Protein AF-A0A936BTH7-F1 (afdb_monomer)

Mean predicted aligned error: 13.35 Å

Nearest PDB structures (foldseek):
  7vix-assembly1_A  TM=8.727E-01  e=2.911E-22  Methanosarcina mazei Go1
  5zcw-assembly1_A  TM=8.653E-01  e=3.081E-22  Methanosarcina mazei
  7yek-assembly2_B  TM=8.826E-01  e=6.431E-22  Methanosarcina mazei Go1
  7vjh-assembly1_A  TM=8.607E-01  e=4.846E-22  Methanosarcina mazei Go1
  7ycm-assembly1_A  TM=8.595E-01  e=3.864E-22  Methanosarcina mazei Go1

pLDDT: mean 76.03, std 27.23, range [21.92, 98.81]

Foldseek 3Di:
DQLADCLQKPFDPDAAFDPQFQAEEEEEDFALALFLFRLNSNRLVVRQLVVHAYAYEYEDAAQFPQREQAVLQQVLLSVVQSCVRCVVLLYHYFYHYDLDDDDFDDPPWTQRDQDPVNDSPPRPTDLVLVSQQRHSAYTYADALDGCVVVNQVVSVVRHPHTYMHGHQLALQRLSVDPAADQDLVVLVVVCPPRNVVRLDRRDNDGHPDRDDDDSVDDSQVPPRDPVCSVVSSVSHHHHHVLHHAPPQHHALVRLVVLLVLLLVQALQQLVPCQLPQVCPSVDSPNVVCSRSSRDGLSRSLVSNVVRYDPVSSVVVCSVSHSVVVSLRNLSVRFVCSVDPVSHDPVVNVVCVVCVPPDDPDDDDPVCQQCVNPHDPLLNCQNDPSRPDGRPNSVCVNVPVDDPPPDPDDDDDDDDDDDDDDDDDDDDDDDDDDDDPDPDPPPDPDDPPDSDDDDDDDDDDDDDDDDDDDDDDDDDDDDDDDDDDDDDDDDDDDD

Radius of gyration: 28.14 Å; Cα contacts (8 Å, |Δi|>4): 649; chains: 1; bounding box: 105×56×90 Å

Sequence (494 aa):
MTLVDPSRLHVPPVAHPRPGGEFVLYWLQATFRAHDNFALNFAIEQADALSVPVLVYHGLRHDYPWASARLHTWILESVVDLRRDFAAKGIQYAFWLDRSRGAWTDWPAGRRGSDAAGQDAAADWSPLVHLADRAALVVTDYTPTFIHPRQLRGLRKRTATPVIAVDSATVVPMAAHAKEHSTARGFRTALLEPLAHHLWPVPNPLPRVRRPVDVGFEDDAPAVTPATIASLVAGCDVDQAVAASPMFRGGTAAGRARLHEFVARGLARYADDRNDPNNLEAVSRLSPWLHFGNVSIHEVLLTARAAGPAAAYAKFEDEAVTWRELAHNFCHWNPKHRTVAGIPAWAREQLASHEADPRPAHYTLAQLERGDGRPALERDAALLPAGRVDAQLRADAVGEGGPHVDAGRGRVPGIPGAPQQQVQPGRAGPEQLRRDHVDVREVRPAVLPAPHLRDGALPVAQGGGGQVRRAGVHPAVFLTLKRRWGRGPGRLAV

Solvent-accessible surface area (backbone atoms only — not comparable to full-atom values): 30301 Å² total; per-residue (Å²): 132,79,97,50,67,70,58,27,54,52,69,52,100,70,65,68,66,43,84,89,34,66,24,20,33,32,44,58,79,47,53,53,40,78,54,52,32,46,32,60,48,44,31,35,53,52,9,50,53,67,75,23,23,46,38,36,40,37,74,47,72,43,90,52,94,83,36,22,29,26,59,49,43,32,51,50,42,20,49,46,42,40,52,54,48,26,52,77,50,55,35,56,66,38,50,45,74,54,65,67,75,83,82,69,69,34,86,73,69,49,46,66,55,58,47,100,83,69,46,75,63,76,76,78,52,70,62,62,59,64,53,40,61,44,16,15,30,34,30,25,53,45,50,69,52,90,61,48,53,58,38,54,56,42,50,58,74,72,35,91,34,28,59,34,26,18,44,48,76,55,63,58,34,70,66,69,50,95,65,64,63,96,42,69,72,62,39,48,66,68,38,63,65,49,44,72,67,48,68,52,90,60,70,74,83,66,60,80,44,66,65,93,73,90,74,89,63,69,56,59,70,77,67,71,41,92,87,39,44,66,63,54,45,72,58,33,61,38,42,65,86,49,54,54,40,88,79,59,67,38,18,33,67,51,33,49,53,43,49,54,49,23,49,74,73,13,34,72,46,28,69,79,37,55,77,44,80,86,43,74,57,23,46,65,80,50,62,66,32,54,64,46,19,18,39,34,63,53,58,52,50,54,53,35,58,75,70,34,51,67,70,23,32,54,52,49,46,43,52,68,43,48,54,50,46,46,52,51,29,37,36,63,63,34,91,40,62,89,46,77,86,44,53,59,68,70,58,50,52,52,54,57,76,52,63,82,57,88,68,97,72,87,75,54,71,70,32,55,67,71,26,56,93,52,61,69,72,50,22,57,43,55,63,43,72,54,78,63,61,50,70,60,46,50,38,43,66,73,61,70,53,67,80,82,75,68,94,64,96,71,90,77,85,84,82,85,84,80,84,89,76,86,80,79,89,80,90,77,84,91,79,90,73,91,71,98,65,83,76,81,85,78,71,77,77,69,73,82,70,66,80,81,85,83,88,82,84,89,82,90,87,85,89,84,88,84,87,89,83,91,85,83,89,85,88,88,85,88,80,89,87,91,84,83,88,82,88,84,85,89,81,91,86,133

Secondary structure (DSSP, 8-state):
--SS-GGGEE--S--PPPTT-S-EEEE-SS---SSS-HHHHHHHHHHHHHT--EEEEEEE-S-STT-BHHHHHHHHHHHHHHHHHHHHHT-EEEEEE----S-BSSTTS-PBPPPTT---------THHHHHHH-SEEEEE--SSTTHHHHHHHHHTT-SS-EEEE--S-SS-GGGSSS----HHHHHHHHHHHHHHH-SPPP----S-------SS-TTSS---TTTHHHHHHHSSSBSSSPPPSS---SHHHHHHHHHHIIIIIGGGHHHHTT-TT-TTSS---HHHHHTTSS-HHHHHHHHHHHS-HHHHHHHHIIIIIIHHHHHHHHHH-TTTTSGGGS-HHHHHHHHHTTTSPPS----HHHHHHTTTS-HHHHHHH--TTS---HHHHHHHTT-------S---PPPPPP-----------------------TTS------PPP----------------------PPPP-------PPP-------

Structure (mmCIF, N/CA/C/O backbone):
data_AF-A0A936BTH7-F1
#
_entry.id   AF-A0A936BTH7-F1
#
loop_
_atom_site.group_PDB
_atom_site.id
_atom_site.type_symbol
_atom_site.label_atom_id
_atom_site.label_alt_id
_atom_site.label_comp_id
_atom_site.label_asym_i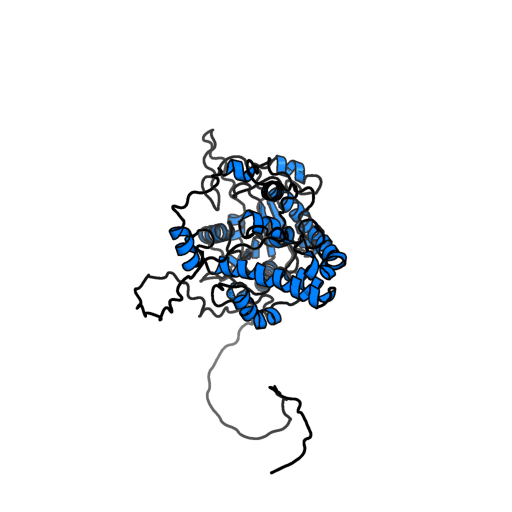d
_atom_site.label_entity_id
_atom_site.label_seq_id
_atom_site.pdbx_PDB_ins_code
_atom_site.Cartn_x
_atom_site.Cartn_y
_atom_site.Cartn_z
_atom_site.occupancy
_atom_site.B_iso_or_equiv
_atom_site.auth_seq_id
_atom_site.auth_comp_id
_atom_site.auth_asym_id
_atom_site.auth_atom_id
_atom_site.pdbx_PDB_model_num
ATOM 1 N N . MET A 1 1 ? 8.983 0.306 25.261 1.00 52.03 1 MET A N 1
ATOM 2 C CA . MET A 1 1 ? 9.574 0.564 23.929 1.00 52.03 1 MET A CA 1
ATOM 3 C C . MET A 1 1 ? 8.433 0.599 22.932 1.00 52.03 1 MET A C 1
ATOM 5 O O . MET A 1 1 ? 7.527 -0.210 23.089 1.00 52.03 1 MET A O 1
ATOM 9 N N . THR A 1 2 ? 8.445 1.547 21.994 1.00 78.44 2 THR A N 1
ATOM 10 C CA . THR A 1 2 ? 7.421 1.638 20.940 1.00 78.44 2 THR A CA 1
ATOM 11 C C . THR A 1 2 ? 7.519 0.445 19.988 1.00 78.44 2 THR A C 1
ATOM 13 O O . THR A 1 2 ? 8.613 -0.084 19.775 1.00 78.44 2 THR A O 1
ATOM 16 N N . LEU A 1 3 ? 6.383 -0.007 19.456 1.00 83.69 3 LEU A N 1
ATOM 17 C CA . LEU A 1 3 ? 6.307 -1.114 18.496 1.00 83.69 3 LEU A CA 1
ATOM 18 C C . LEU A 1 3 ? 6.766 -0.704 17.092 1.00 83.69 3 LEU A C 1
ATOM 20 O O . LEU A 1 3 ? 6.929 -1.565 16.222 1.00 83.69 3 LEU A O 1
ATOM 24 N N . VAL A 1 4 ? 6.926 0.598 16.855 1.00 91.19 4 VAL A N 1
ATOM 25 C CA . VAL A 1 4 ? 7.176 1.170 15.536 1.00 91.19 4 VAL A CA 1
ATOM 26 C C . VAL A 1 4 ? 8.393 2.076 15.596 1.00 91.19 4 VAL A C 1
ATOM 28 O O . VAL A 1 4 ? 8.490 2.968 16.433 1.00 91.19 4 VAL A O 1
ATOM 31 N N . ASP A 1 5 ? 9.330 1.845 14.681 1.00 91.44 5 ASP A N 1
ATOM 32 C CA . ASP A 1 5 ? 10.504 2.695 14.533 1.00 91.44 5 ASP A CA 1
ATOM 33 C C . ASP A 1 5 ? 10.075 4.146 14.226 1.00 91.44 5 ASP A C 1
ATOM 35 O O . ASP A 1 5 ? 9.311 4.355 13.276 1.00 91.44 5 ASP A O 1
ATOM 39 N N . PRO A 1 6 ? 10.557 5.156 14.976 1.00 91.75 6 PRO A N 1
ATOM 40 C CA . PRO A 1 6 ? 10.193 6.550 14.742 1.00 91.75 6 PRO A CA 1
ATOM 41 C C . PRO A 1 6 ? 10.471 7.054 13.320 1.00 91.75 6 PRO A C 1
ATOM 43 O O . PRO A 1 6 ? 9.757 7.935 12.845 1.00 91.75 6 PRO A O 1
ATOM 46 N N . SER A 1 7 ? 11.450 6.485 12.608 1.00 92.44 7 SER A N 1
ATOM 47 C CA . SER A 1 7 ? 11.745 6.830 11.208 1.00 92.44 7 SER A CA 1
ATOM 48 C C . SER A 1 7 ? 10.640 6.423 10.223 1.00 92.44 7 SER A C 1
ATOM 50 O O . SER A 1 7 ? 10.638 6.889 9.086 1.00 92.44 7 SER A O 1
ATOM 52 N N . ARG A 1 8 ? 9.668 5.602 10.645 1.00 95.50 8 ARG A N 1
ATOM 53 C CA . ARG A 1 8 ? 8.453 5.302 9.866 1.00 95.50 8 ARG A CA 1
ATOM 54 C C . ARG A 1 8 ? 7.380 6.377 10.003 1.00 95.50 8 ARG A C 1
ATOM 56 O O . ARG A 1 8 ? 6.414 6.353 9.243 1.00 95.50 8 ARG A O 1
ATOM 63 N N . LEU A 1 9 ? 7.491 7.277 10.979 1.00 94.94 9 LEU A N 1
ATOM 64 C CA . LEU A 1 9 ? 6.433 8.225 11.315 1.00 94.94 9 LEU A CA 1
ATOM 65 C C . LEU A 1 9 ? 6.599 9.540 10.540 1.00 94.94 9 LEU A C 1
ATOM 67 O O . LEU A 1 9 ? 7.617 10.220 10.625 1.00 94.94 9 LEU A O 1
ATOM 71 N N . HIS A 1 10 ? 5.542 9.952 9.845 1.00 92.44 10 HIS A N 1
ATOM 72 C CA . HIS A 1 10 ? 5.430 11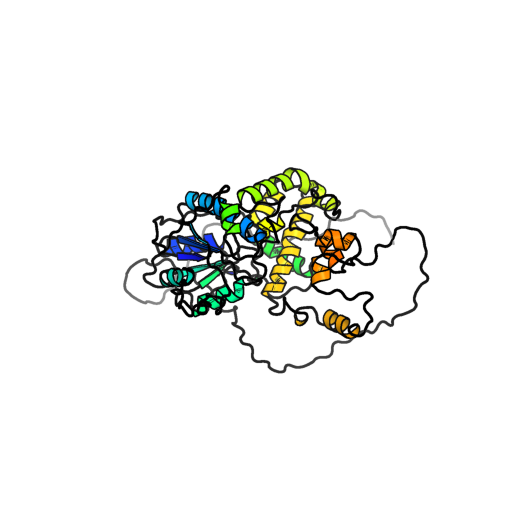.239 9.158 1.00 92.44 10 HIS A CA 1
ATOM 73 C C . HIS A 1 10 ? 4.462 12.149 9.918 1.00 92.44 10 HIS A C 1
ATOM 75 O O . HIS A 1 10 ? 3.275 12.292 9.589 1.00 92.44 10 HIS A O 1
ATOM 81 N N . VAL A 1 11 ? 5.005 12.750 10.971 1.00 87.25 11 VAL A N 1
ATOM 82 C CA . VAL A 1 11 ? 4.279 13.497 12.000 1.00 87.25 11 VAL A CA 1
ATOM 83 C C . VAL A 1 11 ? 4.136 14.977 11.595 1.00 87.25 11 VAL A C 1
ATOM 85 O O . VAL A 1 11 ? 5.087 15.556 11.067 1.00 87.25 11 VAL A O 1
ATOM 88 N N . PRO A 1 12 ? 2.962 15.615 11.777 1.00 80.81 12 PRO A N 1
ATOM 89 C CA . PRO A 1 12 ? 2.837 17.067 11.629 1.00 80.81 12 PRO A CA 1
ATOM 90 C C . PRO A 1 12 ? 3.566 17.813 12.770 1.00 80.81 12 PRO A C 1
ATOM 92 O O . PRO A 1 12 ? 3.799 17.219 13.818 1.00 80.81 12 PRO A O 1
ATOM 95 N N . PRO A 1 13 ? 3.887 19.115 12.624 1.00 72.62 13 PRO A N 1
ATOM 96 C CA . PRO A 1 13 ? 4.619 19.875 13.649 1.00 72.62 13 PRO A CA 1
ATOM 97 C C . PRO A 1 13 ? 3.977 19.860 15.045 1.00 72.62 13 PRO A C 1
ATOM 99 O O . PRO A 1 13 ? 4.679 19.890 16.048 1.00 72.62 13 PRO A O 1
ATOM 102 N N . VAL A 1 14 ? 2.644 19.785 15.108 1.00 72.00 14 VAL A N 1
ATOM 103 C CA . VAL A 1 14 ? 1.874 19.606 16.344 1.00 72.00 14 VAL A CA 1
ATOM 104 C C . VAL A 1 14 ? 1.061 18.325 16.197 1.00 72.00 14 VAL A C 1
ATOM 106 O O . VAL A 1 14 ? 0.216 18.230 15.307 1.00 72.00 14 VAL A O 1
ATOM 109 N N . ALA A 1 15 ? 1.333 17.333 17.046 1.00 78.94 15 ALA A N 1
ATOM 110 C CA . ALA A 1 15 ? 0.743 15.999 16.936 1.00 78.94 15 ALA A CA 1
ATOM 111 C C . ALA A 1 15 ? 0.261 15.419 18.272 1.00 78.94 15 ALA A C 1
ATOM 113 O O . ALA A 1 15 ? 0.373 14.221 18.518 1.00 78.94 15 ALA A O 1
ATOM 114 N N . HIS A 1 16 ? -0.266 16.272 19.150 1.00 84.62 16 HIS A N 1
ATOM 115 C CA . HIS A 1 16 ? -0.811 15.827 20.430 1.00 84.62 16 HIS A CA 1
ATOM 116 C C . HIS A 1 16 ? -2.225 15.271 20.255 1.00 84.62 16 HIS A C 1
ATOM 118 O O . HIS A 1 16 ? -3.055 15.966 19.664 1.00 84.62 16 HIS A O 1
ATOM 124 N N . PRO A 1 17 ? -2.525 14.067 20.778 1.00 89.88 17 PRO A N 1
ATOM 125 C CA . PRO A 1 17 ? -3.874 13.530 20.752 1.00 89.88 17 PRO A CA 1
ATOM 126 C C . PRO A 1 17 ? -4.874 14.519 21.346 1.00 89.88 17 PRO A C 1
ATOM 128 O O . PRO A 1 17 ? -4.597 15.178 22.353 1.00 89.88 17 PRO A O 1
ATOM 131 N N . ARG A 1 18 ? -6.042 14.625 20.717 1.00 92.12 18 ARG A N 1
ATOM 132 C CA . ARG A 1 18 ? -7.118 15.493 21.183 1.00 92.12 18 ARG A CA 1
ATOM 133 C C . ARG A 1 18 ? -7.697 14.960 22.496 1.00 92.12 18 ARG A C 1
ATOM 135 O O . ARG A 1 18 ? -8.095 13.793 22.546 1.00 92.12 18 ARG A O 1
ATOM 142 N N . PRO A 1 19 ? -7.805 15.802 23.540 1.00 89.00 19 PRO A N 1
ATOM 143 C CA . PRO A 1 19 ? -8.516 15.435 24.758 1.00 89.00 19 PRO A CA 1
ATOM 144 C C . PRO A 1 19 ? -9.974 15.076 24.456 1.00 89.00 19 PRO A C 1
ATOM 146 O O . PRO A 1 19 ? -10.628 15.754 23.665 1.00 89.00 19 PRO A O 1
ATOM 149 N N . GLY A 1 20 ? -10.480 14.020 25.094 1.00 90.25 20 GLY A N 1
ATOM 150 C CA . GLY A 1 20 ? -11.876 13.593 24.953 1.00 90.25 20 GLY A CA 1
ATOM 151 C C . GLY A 1 20 ? -12.228 12.913 23.626 1.00 90.25 20 GLY A C 1
ATOM 152 O O . GLY A 1 20 ? -13.405 12.669 23.390 1.00 90.25 20 GLY A O 1
ATOM 153 N N . GLY A 1 21 ? -11.249 12.600 22.768 1.00 95.50 21 GLY A N 1
ATOM 154 C CA . GLY A 1 21 ? -11.506 11.801 21.571 1.00 95.50 21 GLY A CA 1
ATOM 155 C C . GLY A 1 21 ? -11.973 10.383 21.914 1.00 95.50 21 GLY A C 1
ATOM 156 O O . GLY A 1 21 ? -11.510 9.779 22.881 1.00 95.50 21 GLY A O 1
ATOM 157 N N . GLU A 1 22 ? -12.898 9.850 21.121 1.00 97.06 22 GLU A N 1
ATOM 158 C CA . GLU A 1 22 ? -13.628 8.614 21.447 1.00 97.06 22 GLU A CA 1
ATOM 159 C C . GLU A 1 22 ? -12.848 7.332 21.108 1.00 97.06 22 GLU A C 1
ATOM 161 O O . GLU A 1 22 ? -13.068 6.281 21.715 1.00 97.06 22 GLU A O 1
ATOM 166 N N . PHE A 1 23 ? -11.954 7.424 20.121 1.00 98.38 23 PHE A N 1
ATOM 167 C CA . PHE A 1 23 ? -11.170 6.331 19.543 1.00 98.38 23 PHE A CA 1
ATOM 168 C C . PHE A 1 23 ? -9.911 6.870 18.852 1.00 98.38 23 PHE A C 1
ATOM 170 O O . PHE A 1 23 ? -9.806 8.064 18.559 1.00 98.38 23 PHE A O 1
ATOM 177 N N . VAL A 1 24 ? -8.964 5.986 18.539 1.00 98.56 24 VAL A N 1
ATOM 178 C CA . VAL A 1 24 ? -7.931 6.259 17.526 1.00 98.56 24 VAL A CA 1
ATOM 179 C C . VAL A 1 24 ? -8.421 5.720 16.191 1.00 98.56 24 VAL A C 1
ATOM 181 O O . VAL A 1 24 ? -8.762 4.543 16.076 1.00 98.56 24 VAL A O 1
ATOM 184 N N . LEU A 1 25 ? -8.463 6.585 15.180 1.00 98.69 25 LEU A N 1
ATOM 185 C CA . LEU A 1 25 ? -8.896 6.225 13.836 1.00 98.69 25 LEU A CA 1
ATOM 186 C C . LEU A 1 25 ? -7.693 5.759 13.020 1.00 98.69 25 LEU A C 1
ATOM 188 O O . LEU A 1 25 ? -6.814 6.565 12.721 1.00 98.69 25 LEU A O 1
ATOM 192 N N . TYR A 1 26 ? -7.669 4.497 12.602 1.00 98.81 26 TYR A N 1
ATOM 193 C CA . TYR A 1 26 ? -6.790 4.058 11.525 1.00 98.81 26 TYR A CA 1
ATOM 194 C C . TYR A 1 26 ? -7.520 4.193 10.186 1.00 98.81 26 TYR A C 1
ATOM 196 O O . TYR A 1 26 ? -8.392 3.394 9.846 1.00 98.81 26 TYR A O 1
ATOM 204 N N . TRP A 1 27 ? -7.166 5.223 9.424 1.00 98.19 27 TRP A N 1
ATOM 205 C CA . TRP A 1 27 ? -7.605 5.396 8.047 1.00 98.19 27 TRP A CA 1
ATOM 206 C C . TRP A 1 27 ? -6.743 4.529 7.125 1.00 98.19 27 TRP A C 1
ATOM 208 O O . TRP A 1 27 ? -5.601 4.857 6.811 1.00 98.19 27 TRP A O 1
ATOM 218 N N . LEU A 1 28 ? -7.306 3.403 6.705 1.00 97.88 28 LEU A N 1
ATOM 219 C CA . LEU A 1 28 ? -6.654 2.426 5.845 1.00 97.88 28 LEU A CA 1
ATOM 220 C C . LEU A 1 28 ? -6.697 2.895 4.382 1.00 97.88 28 LEU A C 1
ATOM 222 O O . LEU A 1 28 ? -7.780 3.145 3.845 1.00 97.88 28 LEU A O 1
ATOM 226 N N . GLN A 1 29 ? -5.535 3.004 3.727 1.00 94.00 29 GLN A N 1
ATOM 227 C CA . GLN A 1 29 ? -5.431 3.549 2.366 1.00 94.00 29 GLN A CA 1
ATOM 228 C C . GLN A 1 29 ? -4.630 2.695 1.381 1.00 94.00 29 GLN A C 1
ATOM 230 O O . GLN A 1 29 ? -4.978 2.660 0.204 1.00 94.00 29 GLN A O 1
ATOM 235 N N . ALA A 1 30 ? -3.539 2.076 1.825 1.00 94.00 30 ALA A N 1
ATOM 236 C CA . ALA A 1 30 ? -2.557 1.433 0.949 1.00 94.00 30 ALA A CA 1
ATOM 237 C C . ALA A 1 30 ? -2.053 0.082 1.476 1.00 94.00 30 ALA A C 1
ATOM 239 O O . ALA A 1 30 ? -1.421 -0.664 0.729 1.00 94.00 30 ALA A O 1
ATOM 240 N N . THR A 1 31 ? -2.297 -0.248 2.750 1.00 96.94 31 THR A N 1
ATOM 241 C CA . THR A 1 31 ? -1.826 -1.507 3.343 1.00 96.94 31 THR A CA 1
ATOM 242 C C . THR A 1 31 ? -2.960 -2.423 3.782 1.00 96.94 31 THR A C 1
ATOM 244 O O . THR A 1 31 ? -3.130 -2.675 4.970 1.00 96.94 31 THR A O 1
ATOM 247 N N . PHE A 1 32 ? -3.739 -2.938 2.818 1.00 98.00 32 PHE A N 1
ATOM 248 C CA . PHE A 1 32 ? -4.966 -3.733 3.017 1.00 98.00 32 PHE A CA 1
ATOM 249 C C . PHE A 1 32 ? -4.734 -5.112 3.653 1.00 98.00 32 PHE A C 1
ATOM 251 O O . PHE A 1 32 ? -5.022 -6.153 3.059 1.00 98.00 32 PHE A O 1
ATOM 258 N N . ARG A 1 33 ? -4.239 -5.106 4.889 1.00 98.19 33 ARG A N 1
ATOM 259 C CA . ARG A 1 33 ? -3.971 -6.262 5.738 1.00 98.19 33 ARG A CA 1
ATOM 260 C C . ARG A 1 33 ? -4.055 -5.863 7.210 1.00 98.19 33 ARG A C 1
ATOM 262 O O . ARG A 1 33 ? -3.623 -4.776 7.601 1.00 98.19 33 ARG A O 1
ATOM 269 N N . ALA A 1 34 ? -4.526 -6.787 8.040 1.00 98.06 34 ALA A N 1
ATOM 270 C CA . ALA A 1 34 ? -4.493 -6.642 9.495 1.00 98.06 34 ALA A CA 1
ATOM 271 C C . ALA A 1 34 ? -3.201 -7.205 10.121 1.00 98.06 34 ALA A C 1
ATOM 273 O O . ALA A 1 34 ? -3.062 -7.212 11.341 1.00 98.06 34 ALA A O 1
ATOM 274 N N . HIS A 1 35 ? -2.266 -7.702 9.306 1.00 97.62 35 HIS A N 1
ATOM 275 C CA . HIS A 1 35 ? -1.036 -8.349 9.756 1.00 97.62 35 HIS A CA 1
ATOM 276 C C . HIS A 1 35 ? 0.202 -7.617 9.249 1.00 97.62 35 HIS A C 1
ATOM 278 O O . HIS A 1 35 ? 0.176 -7.052 8.157 1.00 97.62 35 HIS A O 1
ATOM 284 N N . ASP A 1 36 ? 1.289 -7.640 10.019 1.00 97.94 36 ASP A N 1
ATOM 285 C CA . ASP A 1 36 ? 2.586 -7.078 9.622 1.00 97.94 36 ASP A CA 1
ATOM 286 C C . ASP A 1 36 ? 2.456 -5.637 9.089 1.00 97.94 36 ASP A C 1
ATOM 288 O O . ASP A 1 36 ? 2.944 -5.279 8.006 1.00 97.94 36 ASP A O 1
ATOM 292 N N . ASN A 1 37 ? 1.696 -4.830 9.830 1.00 98.50 37 ASN A N 1
ATOM 293 C CA . ASN A 1 37 ? 1.257 -3.494 9.452 1.00 98.50 37 ASN A CA 1
ATOM 294 C C . ASN A 1 37 ? 1.684 -2.491 10.533 1.00 98.50 37 ASN A C 1
ATOM 296 O O . ASN A 1 37 ? 1.118 -2.453 11.625 1.00 98.50 37 ASN A O 1
ATOM 300 N N . PHE A 1 38 ? 2.697 -1.676 10.230 1.00 98.38 38 PHE A N 1
ATOM 301 C CA . PHE A 1 38 ? 3.242 -0.710 11.185 1.00 98.38 38 PHE A CA 1
ATOM 302 C C . PHE A 1 38 ? 2.255 0.420 11.509 1.00 98.38 38 PHE A C 1
ATOM 304 O O . PHE A 1 38 ? 2.233 0.883 12.645 1.00 98.38 38 PHE A O 1
ATOM 311 N N . ALA A 1 39 ? 1.409 0.836 10.565 1.00 98.38 39 ALA A N 1
ATOM 312 C CA . ALA A 1 39 ? 0.388 1.858 10.777 1.00 98.38 39 ALA A CA 1
ATOM 313 C C . ALA A 1 39 ? -0.676 1.358 11.759 1.00 98.38 39 ALA A C 1
ATOM 315 O O . ALA A 1 39 ? -0.995 2.049 12.727 1.00 98.38 39 ALA A O 1
ATOM 316 N N . LEU A 1 40 ? -1.144 0.120 11.578 1.00 98.62 40 LEU A N 1
ATOM 317 C CA . LEU A 1 40 ? -2.053 -0.525 12.525 1.00 98.62 40 LEU A CA 1
ATOM 318 C C . LEU A 1 40 ? -1.409 -0.692 13.907 1.00 98.62 40 LEU A C 1
ATOM 320 O O . LEU A 1 40 ? -2.036 -0.379 14.916 1.00 98.62 40 LEU A O 1
ATOM 324 N N . ASN A 1 41 ? -0.157 -1.154 13.966 1.00 98.38 41 ASN A N 1
ATOM 325 C CA . ASN A 1 41 ? 0.560 -1.323 15.231 1.00 98.38 41 ASN A CA 1
ATOM 326 C C . ASN A 1 41 ? 0.699 0.001 15.983 1.00 98.38 41 ASN A C 1
ATOM 328 O O . ASN A 1 41 ? 0.470 0.041 17.190 1.00 98.38 41 ASN A O 1
ATOM 332 N N . PHE A 1 42 ? 1.035 1.076 15.267 1.00 98.12 42 PHE A N 1
ATOM 333 C CA . PHE A 1 42 ? 1.101 2.413 15.838 1.00 98.12 42 PHE A CA 1
ATOM 334 C C . PHE A 1 42 ? -0.275 2.862 16.341 1.00 98.12 42 PHE A C 1
ATOM 336 O O . PHE A 1 42 ? -0.382 3.332 17.468 1.00 98.12 42 PHE A O 1
ATOM 343 N N . ALA A 1 43 ? -1.342 2.662 15.560 1.00 98.31 43 ALA A N 1
ATOM 344 C CA . ALA A 1 43 ? -2.701 3.000 15.980 1.00 98.31 43 ALA A CA 1
ATOM 345 C C . ALA A 1 43 ? -3.114 2.262 17.265 1.00 98.31 43 ALA A C 1
ATOM 347 O O . ALA A 1 43 ? -3.652 2.891 18.174 1.00 98.31 43 ALA A O 1
ATOM 348 N N . ILE A 1 44 ? -2.809 0.962 17.372 1.00 98.44 44 ILE A N 1
ATOM 349 C CA . ILE A 1 44 ? -3.066 0.158 18.578 1.00 98.44 44 ILE A CA 1
ATOM 350 C C . ILE A 1 44 ? -2.269 0.697 19.770 1.00 98.44 44 ILE A C 1
ATOM 352 O O . ILE A 1 44 ? -2.842 0.896 20.836 1.00 98.44 44 ILE A O 1
ATOM 356 N N . GLU A 1 45 ? -0.976 0.980 19.591 1.00 96.81 45 GLU A N 1
ATOM 357 C CA . GLU A 1 45 ? -0.127 1.534 20.653 1.00 96.81 45 GLU A CA 1
ATOM 358 C C . GLU A 1 45 ? -0.676 2.868 21.181 1.00 96.81 45 GLU A C 1
ATOM 360 O O . GLU A 1 45 ? -0.757 3.069 22.394 1.00 96.81 45 GLU A O 1
ATOM 365 N N . GLN A 1 46 ? -1.100 3.761 20.282 1.00 96.44 46 GLN A N 1
ATOM 366 C CA . GLN A 1 46 ? -1.676 5.053 20.661 1.00 96.44 46 GLN A CA 1
ATOM 367 C C . GLN A 1 46 ? -3.037 4.899 21.350 1.00 96.44 46 GLN A C 1
ATOM 369 O O . GLN A 1 46 ? -3.302 5.574 22.342 1.00 96.44 46 GLN A O 1
ATOM 374 N N . ALA A 1 47 ? -3.890 3.998 20.866 1.00 97.25 47 ALA A N 1
ATOM 375 C CA . ALA A 1 47 ? -5.203 3.755 21.457 1.00 97.25 47 ALA A CA 1
ATOM 376 C C . ALA A 1 47 ? -5.096 3.161 22.864 1.00 97.25 47 ALA A C 1
ATOM 378 O O . ALA A 1 47 ? -5.759 3.633 23.788 1.00 97.25 47 ALA A O 1
ATOM 379 N N . ASP A 1 48 ? -4.194 2.194 23.047 1.00 96.69 48 ASP A N 1
ATOM 380 C CA . ASP A 1 48 ? -3.905 1.591 24.345 1.00 96.69 48 ASP A CA 1
ATOM 381 C C . ASP A 1 48 ? -3.348 2.625 25.335 1.00 96.69 48 ASP A C 1
ATOM 383 O O . ASP A 1 48 ? -3.747 2.629 26.501 1.00 96.69 48 ASP A O 1
ATOM 387 N N . ALA A 1 49 ? -2.465 3.525 24.885 1.00 95.19 49 ALA A N 1
ATOM 388 C CA . ALA A 1 49 ? -1.932 4.606 25.718 1.00 95.19 49 ALA A CA 1
ATOM 389 C C . ALA A 1 49 ? -3.016 5.611 26.150 1.00 95.19 49 ALA A C 1
ATOM 391 O O . ALA A 1 49 ? -2.942 6.169 27.245 1.00 95.19 49 ALA A O 1
ATOM 392 N N . LEU A 1 50 ? -4.030 5.815 25.309 1.00 95.88 50 LEU A N 1
ATOM 393 C CA . LEU A 1 50 ? -5.160 6.715 25.553 1.00 95.88 50 LEU A CA 1
ATOM 394 C C . LEU A 1 50 ? -6.360 6.017 26.214 1.00 95.88 50 LEU A C 1
ATOM 396 O O . LEU A 1 50 ? -7.332 6.683 26.558 1.00 95.88 50 LEU A O 1
ATOM 400 N N . SER A 1 51 ? -6.301 4.696 26.419 1.00 96.88 51 SER A N 1
ATOM 401 C CA . SER A 1 51 ? -7.413 3.881 26.934 1.00 96.88 51 SER A CA 1
ATOM 402 C C . SER A 1 51 ? -8.713 4.016 26.123 1.00 96.88 51 SER A C 1
ATOM 404 O O . SER A 1 51 ? -9.815 3.990 26.675 1.00 96.88 51 SER A O 1
ATOM 406 N N . VAL A 1 52 ? -8.591 4.120 24.799 1.00 97.62 52 VAL A N 1
ATOM 407 C CA . VAL A 1 52 ? -9.712 4.175 23.843 1.00 97.62 52 VAL A CA 1
ATOM 408 C C . VAL A 1 52 ? -9.597 3.028 22.830 1.00 97.62 52 VAL A C 1
ATOM 410 O O . VAL A 1 52 ? -8.509 2.478 22.669 1.00 97.62 52 VAL A O 1
ATOM 413 N N . PRO A 1 53 ? -10.680 2.607 22.151 1.00 98.25 53 PRO A N 1
ATOM 414 C CA . PRO A 1 53 ? -10.576 1.600 21.096 1.00 98.25 53 PRO A CA 1
ATOM 415 C C . PRO A 1 53 ? -9.846 2.133 19.848 1.00 98.25 53 PRO A C 1
ATOM 417 O O . PRO A 1 53 ? -9.815 3.339 19.588 1.00 98.25 53 PRO A O 1
ATOM 420 N N . VAL A 1 54 ? -9.304 1.214 19.043 1.00 98.50 54 VAL A N 1
ATOM 421 C CA . VAL A 1 54 ? -8.968 1.470 17.631 1.00 98.50 54 VAL A CA 1
ATOM 422 C C . VAL A 1 54 ? -10.221 1.250 16.783 1.00 98.50 54 VAL A C 1
ATOM 424 O O . VAL A 1 54 ? -10.849 0.194 16.876 1.00 98.50 54 VAL A O 1
ATOM 427 N N . LEU A 1 55 ? -10.531 2.215 15.918 1.00 98.50 55 LEU A N 1
ATOM 428 C CA . LEU A 1 55 ? -11.490 2.075 14.822 1.00 98.50 55 LEU A CA 1
ATOM 429 C C . LEU A 1 55 ? -10.722 2.078 13.501 1.00 98.50 55 LEU A C 1
ATOM 431 O O . LEU A 1 55 ? -9.946 2.999 13.247 1.00 98.50 55 LEU A O 1
ATOM 435 N N . VAL A 1 56 ? -10.949 1.086 12.642 1.00 98.50 56 VAL A N 1
ATOM 436 C CA . VAL A 1 56 ? -10.389 1.082 11.284 1.00 98.50 56 VAL A CA 1
ATOM 437 C C . VAL A 1 56 ? -11.448 1.567 10.310 1.00 98.50 56 VAL A C 1
ATOM 439 O O . VAL A 1 56 ? -12.535 1.002 10.263 1.00 98.50 56 VAL A O 1
ATOM 442 N N . TYR A 1 57 ? -11.123 2.581 9.514 1.00 97.44 57 TYR A N 1
ATOM 443 C CA . TYR A 1 57 ? -11.980 3.085 8.445 1.00 97.44 57 TYR A CA 1
ATOM 444 C C . TYR A 1 57 ? -11.327 2.864 7.084 1.00 97.44 57 TYR A C 1
ATOM 446 O O . TYR A 1 57 ? -10.179 3.260 6.866 1.00 97.44 57 TYR A O 1
ATOM 454 N N . HIS A 1 58 ? -12.081 2.287 6.152 1.00 95.62 58 HIS A N 1
ATOM 455 C CA . HIS A 1 58 ? -11.665 2.084 4.768 1.00 95.62 58 HIS A CA 1
ATOM 456 C C . HIS A 1 58 ? -12.769 2.565 3.824 1.00 95.62 58 HIS A C 1
ATOM 458 O O . HIS A 1 58 ? -13.859 2.002 3.784 1.00 95.62 58 HIS A O 1
ATOM 464 N N . GLY A 1 59 ? -12.484 3.627 3.071 1.00 91.69 59 GLY A N 1
ATOM 465 C CA . GLY A 1 59 ? -13.409 4.188 2.090 1.00 91.69 59 GLY A CA 1
ATOM 466 C C . GLY A 1 59 ? -13.004 3.835 0.662 1.00 91.69 59 GLY A C 1
ATOM 467 O O . GLY A 1 59 ? -11.864 4.101 0.276 1.00 91.69 59 GLY A O 1
ATOM 468 N N . LEU A 1 60 ? -13.939 3.315 -0.133 1.00 90.56 60 LEU A N 1
ATOM 469 C CA . LEU A 1 60 ? -13.775 3.100 -1.570 1.00 90.56 60 LEU A CA 1
ATOM 470 C C . LEU A 1 60 ? -14.639 4.099 -2.342 1.00 90.56 60 LEU A C 1
ATOM 472 O O . LEU A 1 60 ? -15.863 4.004 -2.345 1.00 90.56 60 LEU A O 1
ATOM 476 N N . ARG A 1 61 ? -13.980 5.067 -2.980 1.00 86.00 61 ARG A N 1
ATOM 477 C CA . ARG A 1 61 ? -14.602 6.063 -3.862 1.00 86.00 61 ARG A CA 1
ATOM 478 C C . ARG A 1 61 ? -14.427 5.670 -5.324 1.00 86.00 61 ARG A C 1
ATOM 480 O O . ARG A 1 61 ? -13.500 4.935 -5.636 1.00 86.00 61 ARG A O 1
ATOM 487 N N . HIS A 1 62 ? -15.237 6.224 -6.218 1.00 80.00 62 HIS A N 1
ATOM 488 C CA . HIS A 1 62 ? -15.118 6.008 -7.667 1.00 80.00 62 HIS A CA 1
ATOM 489 C C . HIS A 1 62 ? -14.389 7.139 -8.412 1.00 80.00 62 HIS A C 1
ATOM 491 O O . HIS A 1 62 ? -13.990 6.971 -9.555 1.00 80.00 62 HIS A O 1
ATOM 497 N N . ASP A 1 63 ? -14.133 8.273 -7.761 1.00 72.62 63 ASP A N 1
ATOM 498 C CA . ASP A 1 63 ? -13.701 9.516 -8.413 1.00 72.62 63 ASP A CA 1
ATOM 499 C C . ASP A 1 63 ? -12.176 9.726 -8.450 1.00 72.62 63 ASP A C 1
ATOM 501 O O . ASP A 1 63 ? -11.685 10.856 -8.506 1.00 72.62 63 ASP A O 1
ATOM 505 N N . TYR A 1 64 ? -11.400 8.641 -8.416 1.00 78.62 64 TYR A N 1
ATOM 506 C CA . TYR A 1 64 ? -9.945 8.694 -8.552 1.00 78.62 64 TYR A CA 1
ATOM 507 C C . TYR A 1 64 ? -9.489 8.356 -9.981 1.00 78.62 64 TYR A C 1
ATOM 509 O O . TYR A 1 64 ? -10.176 7.629 -10.699 1.00 78.62 64 TYR A O 1
ATOM 517 N N . PRO A 1 65 ? -8.306 8.840 -10.416 1.00 75.94 65 PRO A N 1
ATOM 518 C CA . PRO A 1 65 ? -7.787 8.522 -11.742 1.00 75.94 65 PRO A CA 1
ATOM 519 C C . PRO A 1 65 ? -7.726 7.010 -11.979 1.00 75.94 65 PRO A C 1
ATOM 521 O O . PRO A 1 65 ? -7.130 6.292 -11.177 1.00 75.94 65 PRO A O 1
ATOM 524 N N . TRP A 1 66 ? -8.302 6.557 -13.095 1.00 83.44 66 TRP A N 1
ATOM 525 C CA . TRP A 1 66 ? -8.317 5.149 -13.522 1.00 83.44 66 TRP A CA 1
ATOM 526 C C . TRP A 1 66 ? -9.157 4.205 -12.646 1.00 83.44 66 TRP A C 1
ATOM 528 O O . TRP A 1 66 ? -8.970 2.985 -12.694 1.00 83.44 66 TRP A O 1
ATOM 538 N N . ALA A 1 67 ? -10.090 4.745 -11.854 1.00 87.62 67 ALA A N 1
ATOM 539 C CA . ALA A 1 67 ? -11.103 3.942 -11.184 1.00 87.62 67 ALA A CA 1
ATOM 540 C C . ALA A 1 67 ? -11.838 3.056 -12.196 1.00 87.62 67 ALA A C 1
ATOM 542 O O . ALA A 1 67 ? -12.418 3.529 -13.169 1.00 87.62 67 ALA A O 1
ATOM 543 N N . SER A 1 68 ? -11.782 1.749 -11.962 1.00 91.62 68 SER A N 1
ATOM 544 C CA . SER A 1 68 ? -12.291 0.735 -12.881 1.00 91.62 68 SER A CA 1
ATOM 545 C C . SER A 1 68 ? -12.906 -0.435 -12.134 1.00 91.62 68 SER A C 1
ATOM 547 O O . SER A 1 68 ? -12.611 -0.656 -10.949 1.00 91.62 68 SER A O 1
ATOM 549 N N . ALA A 1 69 ? -13.702 -1.227 -12.855 1.00 94.06 69 ALA A N 1
ATOM 550 C CA . ALA A 1 69 ? -14.270 -2.471 -12.354 1.00 94.06 69 ALA A CA 1
ATOM 551 C C . ALA A 1 69 ? -13.188 -3.423 -11.827 1.00 94.06 69 ALA A C 1
ATOM 553 O O . ALA A 1 69 ? -13.376 -4.054 -10.785 1.00 94.06 69 ALA A O 1
ATOM 554 N N . ARG A 1 70 ? -12.017 -3.475 -12.477 1.00 94.62 70 ARG A N 1
ATOM 555 C CA . ARG A 1 70 ? -10.864 -4.267 -12.027 1.00 94.62 70 ARG A CA 1
ATOM 556 C C . ARG A 1 70 ? -10.383 -3.894 -10.635 1.00 94.62 70 ARG A C 1
ATOM 558 O O . ARG A 1 70 ? -10.266 -4.768 -9.777 1.00 94.62 70 ARG A O 1
ATOM 565 N N . LEU A 1 71 ? -10.089 -2.614 -10.416 1.00 93.69 71 LEU A N 1
ATOM 566 C CA . LEU A 1 71 ? -9.550 -2.151 -9.138 1.00 93.69 71 LEU A CA 1
ATOM 567 C C . LEU A 1 71 ? -10.617 -2.226 -8.040 1.00 93.69 71 LEU A C 1
ATOM 569 O O . LEU A 1 71 ? -10.312 -2.646 -6.929 1.00 93.69 71 LEU A O 1
ATOM 573 N N . HIS A 1 72 ? -11.877 -1.909 -8.351 1.00 94.81 72 HIS A N 1
ATOM 574 C CA . HIS A 1 72 ? -12.971 -2.038 -7.385 1.00 94.81 72 HIS A CA 1
ATOM 575 C C . HIS A 1 72 ? -13.213 -3.494 -6.985 1.00 94.81 72 HIS A C 1
ATOM 577 O O . HIS A 1 72 ? -13.339 -3.776 -5.796 1.00 94.81 72 HIS A O 1
ATOM 583 N N . THR A 1 73 ? -13.194 -4.426 -7.943 1.00 96.69 73 THR A N 1
ATOM 584 C CA . THR A 1 73 ? -13.289 -5.865 -7.650 1.00 96.69 73 THR A CA 1
ATOM 585 C C . THR A 1 73 ? -12.173 -6.292 -6.700 1.00 96.69 73 THR A C 1
ATOM 587 O O . THR A 1 73 ? -12.465 -6.867 -5.657 1.00 96.69 73 THR A O 1
ATOM 590 N N . TRP A 1 74 ? -10.917 -5.926 -6.988 1.00 97.38 74 TRP A N 1
ATOM 591 C CA . TRP A 1 74 ? -9.773 -6.255 -6.127 1.00 97.38 74 TRP A CA 1
ATOM 592 C C . TRP A 1 74 ? -9.945 -5.761 -4.686 1.00 97.38 74 TRP A C 1
ATOM 594 O O . TRP A 1 74 ? -9.664 -6.474 -3.715 1.00 97.38 74 TRP A O 1
ATOM 604 N N . ILE A 1 75 ? -10.375 -4.507 -4.534 1.00 96.69 75 ILE A N 1
ATOM 605 C CA . ILE A 1 75 ? -10.541 -3.886 -3.220 1.00 96.69 75 ILE A CA 1
ATOM 606 C C . ILE A 1 75 ? -11.683 -4.568 -2.467 1.00 96.69 75 ILE A C 1
ATOM 608 O O . ILE A 1 75 ? -11.504 -4.910 -1.301 1.00 96.69 75 ILE A O 1
ATOM 612 N N . LEU A 1 76 ? -12.813 -4.847 -3.120 1.00 96.81 76 LEU A N 1
ATOM 613 C CA . LEU A 1 76 ? -13.937 -5.543 -2.490 1.00 96.81 76 LEU A CA 1
ATOM 614 C C . LEU A 1 76 ? -13.612 -7.007 -2.144 1.00 96.81 76 LEU A C 1
ATOM 616 O O . LEU A 1 76 ? -14.034 -7.485 -1.095 1.00 96.81 76 LEU A O 1
ATOM 620 N N . GLU A 1 77 ? -12.806 -7.704 -2.947 1.00 97.75 77 GLU A N 1
ATOM 621 C CA . GLU A 1 77 ? -12.249 -9.013 -2.571 1.00 97.75 77 GLU A CA 1
ATOM 622 C C . GLU A 1 77 ? -11.367 -8.895 -1.319 1.00 97.75 77 GLU A C 1
ATOM 624 O O . GLU A 1 77 ? -11.461 -9.713 -0.405 1.00 97.75 77 GLU A O 1
ATOM 629 N N . SER A 1 78 ? -10.569 -7.826 -1.223 1.00 98.12 78 SER A N 1
ATOM 630 C CA . SER A 1 78 ? -9.745 -7.553 -0.038 1.00 98.12 78 SER A CA 1
ATOM 631 C C . SER A 1 78 ? -10.581 -7.247 1.207 1.00 98.12 78 SER A C 1
ATOM 633 O O . SER A 1 78 ? -10.207 -7.650 2.306 1.00 98.12 78 SER A O 1
ATOM 635 N N . VAL A 1 79 ? -11.725 -6.572 1.055 1.00 97.38 79 VAL A N 1
ATOM 636 C CA . VAL A 1 79 ? -12.659 -6.259 2.152 1.00 97.38 79 VAL A CA 1
ATOM 637 C C . VAL A 1 79 ? -13.169 -7.528 2.840 1.00 97.38 79 VAL A C 1
ATOM 639 O O . VAL A 1 79 ? -13.310 -7.524 4.064 1.00 97.38 79 VAL A O 1
ATOM 642 N N . VAL A 1 80 ? -13.400 -8.611 2.090 1.00 97.06 80 VAL A N 1
ATOM 643 C CA . VAL A 1 80 ? -13.834 -9.905 2.650 1.00 97.06 80 VAL A CA 1
ATOM 644 C C . VAL A 1 80 ? -12.811 -10.432 3.661 1.00 97.06 80 VAL A C 1
ATOM 646 O O . VAL A 1 80 ? -13.171 -10.777 4.787 1.00 97.06 80 VAL A O 1
ATOM 649 N N . ASP A 1 81 ? -11.530 -10.441 3.287 1.00 97.94 81 ASP A N 1
ATOM 650 C CA . ASP A 1 81 ? -10.446 -10.869 4.175 1.00 97.94 81 ASP A CA 1
ATOM 651 C C . ASP A 1 81 ? -10.237 -9.891 5.337 1.00 97.94 81 ASP A C 1
ATOM 653 O O . ASP A 1 81 ? -10.115 -10.320 6.483 1.00 97.94 81 ASP A O 1
ATOM 657 N N . LEU A 1 82 ? -10.259 -8.579 5.074 1.00 97.88 82 LEU A N 1
ATOM 658 C CA . LEU A 1 82 ? -10.068 -7.556 6.107 1.00 97.88 82 LEU A CA 1
ATOM 659 C C . LEU A 1 82 ? -11.107 -7.661 7.221 1.00 97.88 82 LEU A C 1
ATOM 661 O O . LEU A 1 82 ? -10.750 -7.581 8.394 1.00 97.88 82 LEU A O 1
ATOM 665 N N . ARG A 1 83 ? -12.379 -7.884 6.872 1.00 95.94 83 ARG A N 1
ATOM 666 C CA . ARG A 1 83 ? -13.451 -8.087 7.855 1.00 95.94 83 ARG A CA 1
ATOM 667 C C . ARG A 1 83 ? -13.148 -9.252 8.784 1.00 95.94 83 ARG A C 1
ATOM 669 O O . ARG A 1 83 ? -13.213 -9.089 10.000 1.00 95.94 83 ARG A O 1
ATOM 676 N N . ARG A 1 84 ? -12.777 -10.404 8.219 1.00 96.50 84 ARG A N 1
ATOM 677 C CA . ARG A 1 84 ? -12.388 -11.589 8.994 1.00 96.50 84 ARG A CA 1
ATOM 678 C C . ARG A 1 84 ? -11.190 -11.285 9.892 1.00 96.50 84 ARG A C 1
ATOM 680 O O . ARG A 1 84 ? -11.222 -11.596 11.082 1.00 96.50 84 ARG A O 1
ATOM 687 N N . ASP A 1 85 ? -10.146 -10.683 9.334 1.00 98.00 85 ASP A N 1
ATOM 688 C CA . ASP A 1 85 ? -8.867 -10.525 10.023 1.00 98.00 85 ASP A CA 1
ATOM 689 C C . ASP A 1 85 ? -8.942 -9.464 11.142 1.00 98.00 85 ASP A C 1
ATOM 691 O O . ASP A 1 85 ? -8.387 -9.668 12.226 1.00 98.00 85 ASP A O 1
ATOM 695 N N . PHE A 1 86 ? -9.681 -8.365 10.945 1.00 97.88 86 PHE A N 1
ATOM 696 C CA . PHE A 1 86 ? -9.935 -7.379 12.005 1.00 97.88 86 PHE A CA 1
ATOM 697 C C . PHE A 1 86 ? -10.890 -7.908 13.079 1.00 97.88 86 PHE A C 1
ATOM 699 O O . PHE A 1 86 ? -10.621 -7.708 14.269 1.00 97.88 86 PHE A O 1
ATOM 706 N N . ALA A 1 87 ? -11.931 -8.661 12.701 1.00 96.25 87 ALA A N 1
ATOM 707 C CA . ALA A 1 87 ? -12.808 -9.329 13.664 1.00 96.25 87 ALA A CA 1
ATOM 708 C C . ALA A 1 87 ? -12.026 -10.314 14.550 1.00 96.25 87 ALA A C 1
ATOM 710 O O . ALA A 1 87 ? -12.193 -10.306 15.770 1.00 96.25 87 ALA A O 1
ATOM 711 N N . ALA A 1 88 ? -11.093 -11.082 13.975 1.00 97.38 88 ALA A N 1
ATOM 712 C CA . ALA A 1 88 ? -10.208 -11.976 14.728 1.00 97.38 88 ALA A CA 1
ATOM 713 C C . ALA A 1 88 ? -9.305 -11.230 15.731 1.00 97.38 88 ALA A C 1
ATOM 715 O O . ALA A 1 88 ? -8.913 -11.790 16.757 1.00 97.38 88 ALA A O 1
ATOM 716 N N . LYS A 1 89 ? -8.998 -9.952 15.474 1.00 97.25 89 LYS A N 1
ATOM 717 C CA . LYS A 1 89 ? -8.281 -9.078 16.415 1.00 97.25 89 LYS A CA 1
ATOM 718 C C . LYS A 1 89 ? -9.191 -8.376 17.430 1.00 97.25 89 LYS A C 1
ATOM 720 O O . LYS A 1 89 ? -8.678 -7.747 18.356 1.00 97.25 89 LYS A O 1
ATOM 725 N N . GLY A 1 90 ? -10.512 -8.482 17.283 1.00 96.88 90 GLY A N 1
ATOM 726 C CA . GLY A 1 90 ? -11.492 -7.719 18.056 1.00 96.88 90 GLY A CA 1
ATOM 727 C C . GLY A 1 90 ? -11.426 -6.214 17.782 1.00 96.88 90 GLY A C 1
ATOM 728 O O . GLY A 1 90 ? -11.631 -5.416 18.694 1.00 96.88 90 GLY A O 1
ATOM 729 N N . ILE A 1 91 ? -11.084 -5.847 16.545 1.00 97.88 91 ILE A N 1
ATOM 730 C CA . ILE A 1 91 ? -11.034 -4.472 16.047 1.00 97.88 91 ILE A CA 1
ATOM 731 C C . ILE A 1 91 ? -12.256 -4.240 15.160 1.00 97.88 91 ILE A C 1
ATOM 733 O O . ILE A 1 91 ? -12.513 -5.034 14.254 1.00 97.88 91 ILE A O 1
ATOM 737 N N . GLN A 1 92 ? -12.986 -3.145 15.382 1.00 96.81 92 GLN A N 1
ATOM 738 C CA . GLN A 1 92 ? -14.062 -2.756 14.473 1.00 96.81 92 GLN A CA 1
ATOM 739 C C . GLN A 1 92 ? -13.470 -2.208 13.172 1.00 96.81 92 GLN A C 1
ATOM 741 O O . GLN A 1 92 ? -12.634 -1.299 13.181 1.00 96.81 92 GLN A O 1
ATOM 746 N N . TYR A 1 93 ? -13.924 -2.775 12.059 1.00 96.62 93 TYR A N 1
ATOM 747 C CA . TYR A 1 93 ? -13.547 -2.385 10.709 1.00 96.62 93 TYR A CA 1
ATOM 748 C C . TYR A 1 93 ? -14.774 -1.855 9.971 1.00 96.62 93 TYR A C 1
ATOM 750 O O . TYR A 1 93 ? -15.663 -2.619 9.604 1.00 96.62 93 TYR A O 1
ATOM 758 N N . ALA A 1 94 ? -14.796 -0.544 9.759 1.00 95.31 94 ALA A N 1
ATOM 759 C CA . ALA A 1 94 ? -15.861 0.172 9.085 1.00 95.31 94 ALA A CA 1
ATOM 760 C C . ALA A 1 94 ? -15.484 0.404 7.618 1.00 95.31 94 ALA A C 1
ATOM 762 O O . ALA A 1 94 ? -14.538 1.136 7.305 1.00 95.31 94 ALA A O 1
ATOM 763 N N . PHE A 1 95 ? -16.226 -0.231 6.712 1.00 94.38 95 PHE A N 1
ATOM 764 C CA . PHE A 1 95 ? -16.031 -0.081 5.275 1.00 94.38 95 PHE A CA 1
ATOM 765 C C . PHE A 1 95 ? -17.138 0.780 4.678 1.00 94.38 95 PHE A C 1
ATOM 767 O O . PHE A 1 95 ? -18.316 0.487 4.858 1.00 94.38 95 PHE A O 1
ATOM 774 N N . TRP A 1 96 ? -16.756 1.818 3.942 1.00 91.25 96 TRP A N 1
ATOM 775 C CA . TRP A 1 96 ? -17.691 2.705 3.260 1.00 91.25 96 TRP A CA 1
ATOM 776 C C . TRP A 1 96 ? -17.476 2.631 1.748 1.00 91.25 96 TRP A C 1
ATOM 778 O O . TRP A 1 96 ? -16.395 2.955 1.251 1.00 91.25 96 TRP A O 1
ATOM 788 N N . LEU A 1 97 ? -18.509 2.210 1.017 1.00 88.50 97 LEU A N 1
ATOM 789 C CA . LEU A 1 97 ? -18.515 2.175 -0.443 1.00 88.50 97 LEU A CA 1
ATOM 790 C C . LEU A 1 97 ? -19.316 3.354 -0.990 1.00 88.50 97 LEU A C 1
ATOM 792 O O . LEU A 1 97 ? -20.523 3.454 -0.760 1.00 88.50 97 LEU A O 1
ATOM 796 N N . ASP A 1 98 ? -18.662 4.199 -1.777 1.00 82.19 98 ASP A N 1
ATOM 797 C CA . ASP A 1 98 ? -19.343 5.237 -2.534 1.00 82.19 98 ASP A CA 1
ATOM 798 C C . ASP A 1 98 ? -20.129 4.606 -3.695 1.00 82.19 98 ASP A C 1
ATOM 800 O O . ASP A 1 98 ? -19.557 4.087 -4.656 1.00 82.19 98 ASP A O 1
ATOM 804 N N . ARG A 1 99 ? -21.459 4.643 -3.596 1.00 75.44 99 ARG A N 1
ATOM 805 C CA . ARG A 1 99 ? -22.392 4.156 -4.631 1.00 75.44 99 ARG A CA 1
ATOM 806 C C . ARG A 1 99 ? -23.010 5.289 -5.445 1.00 75.44 99 ARG A C 1
ATOM 808 O O . ARG A 1 99 ? -23.938 5.073 -6.222 1.00 75.44 99 ARG A O 1
ATOM 815 N N . SER A 1 100 ? -22.554 6.510 -5.208 1.00 71.50 100 SER A N 1
ATOM 816 C CA . SER A 1 100 ? -23.104 7.691 -5.845 1.00 71.50 100 SER A CA 1
ATOM 817 C C . SER A 1 100 ? -22.687 7.751 -7.327 1.00 71.50 100 SER A C 1
ATOM 819 O O . SER A 1 100 ? -21.699 7.135 -7.714 1.00 71.50 100 SER A O 1
ATOM 821 N N . ARG A 1 101 ? -23.439 8.465 -8.178 1.00 67.44 101 ARG A N 1
ATOM 822 C CA . ARG A 1 101 ? -23.153 8.606 -9.627 1.00 67.44 101 ARG A CA 1
ATOM 823 C C . ARG A 1 101 ? -22.926 10.067 -10.022 1.00 67.44 101 ARG A C 1
ATOM 825 O O . ARG A 1 101 ? -23.504 10.953 -9.382 1.00 67.44 101 ARG A O 1
ATOM 832 N N . GLY A 1 102 ? -22.123 10.325 -11.050 1.00 62.91 102 GLY A N 1
ATOM 833 C CA . GLY A 1 102 ? -21.851 11.656 -11.603 1.00 62.91 102 GLY A CA 1
ATOM 834 C C . GLY A 1 102 ? -20.552 12.317 -11.117 1.00 62.91 102 GLY A C 1
ATOM 835 O O . GLY A 1 102 ? -19.866 11.828 -10.220 1.00 62.91 102 GLY A O 1
ATOM 836 N N . ALA A 1 103 ? -20.221 13.460 -11.732 1.00 54.06 103 ALA A N 1
ATOM 837 C CA . ALA A 1 103 ? -18.970 14.182 -11.504 1.00 54.06 103 ALA A CA 1
ATOM 838 C C . ALA A 1 103 ? -18.934 14.924 -10.153 1.00 54.06 103 ALA A C 1
ATOM 840 O O . ALA A 1 103 ? -19.895 15.579 -9.752 1.00 54.06 103 ALA A O 1
ATOM 841 N N . TRP A 1 104 ? -17.787 14.871 -9.473 1.00 54.91 104 TRP A N 1
ATOM 842 C CA . TRP A 1 104 ? -17.518 15.623 -8.244 1.00 54.91 104 TRP A CA 1
ATOM 843 C C . TRP A 1 104 ? -16.854 16.971 -8.538 1.00 54.91 104 TRP A C 1
ATOM 845 O O . TRP A 1 104 ? -16.029 17.070 -9.446 1.00 54.91 104 TRP A O 1
ATOM 855 N N . THR A 1 105 ? -17.157 17.995 -7.732 1.00 51.88 105 THR A N 1
ATOM 856 C CA . THR A 1 105 ? -16.619 19.353 -7.930 1.00 51.88 105 THR A CA 1
ATOM 857 C C . THR A 1 105 ? -15.454 19.702 -6.995 1.00 51.88 105 THR A C 1
ATOM 859 O O . THR A 1 105 ? -14.594 20.474 -7.406 1.00 51.88 105 THR A O 1
ATOM 862 N N . ASP A 1 106 ? -15.336 19.092 -5.801 1.00 55.56 106 ASP A N 1
ATOM 863 C CA . ASP A 1 106 ? -14.307 19.463 -4.801 1.00 55.56 106 ASP A CA 1
ATOM 864 C C . ASP A 1 106 ? -13.433 18.301 -4.275 1.00 55.56 106 ASP A C 1
ATOM 866 O O . ASP A 1 106 ? -13.603 17.785 -3.171 1.00 55.56 106 ASP A O 1
ATOM 870 N N . TRP A 1 107 ? -12.388 17.912 -5.001 1.00 50.34 107 TRP A N 1
ATOM 871 C CA . TRP A 1 107 ? -11.413 16.914 -4.520 1.00 50.34 107 TRP A CA 1
ATOM 872 C C . TRP A 1 107 ? -10.331 17.534 -3.604 1.00 50.34 107 TRP A C 1
ATOM 874 O O . TRP A 1 107 ? -9.762 18.564 -3.983 1.00 50.34 107 TRP A O 1
ATOM 884 N N . PRO A 1 108 ? -9.871 16.905 -2.487 1.00 49.91 108 PRO A N 1
ATOM 885 C CA . PRO A 1 108 ? -10.007 15.489 -2.076 1.00 49.91 108 PRO A CA 1
ATOM 886 C C . PRO A 1 10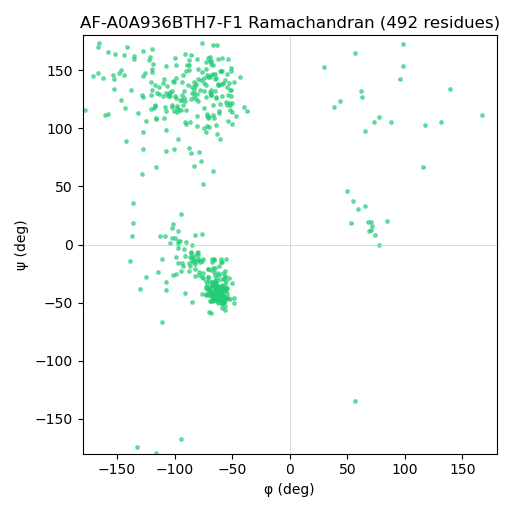8 ? -11.084 15.194 -1.022 1.00 49.91 108 PRO A C 1
ATOM 888 O O . PRO A 1 108 ? -11.035 14.146 -0.385 1.00 49.91 108 PRO A O 1
ATOM 891 N N . ALA A 1 109 ? -12.035 16.093 -0.803 1.00 51.72 109 ALA A N 1
ATOM 892 C CA . ALA A 1 109 ? -13.187 15.781 0.033 1.00 51.72 109 ALA A CA 1
ATOM 893 C C . ALA A 1 109 ? -14.402 16.456 -0.595 1.00 51.72 109 ALA A C 1
ATOM 895 O O . ALA A 1 109 ? -14.693 17.632 -0.366 1.00 51.72 109 ALA A O 1
ATOM 896 N N . GLY A 1 110 ? -14.996 15.674 -1.494 1.00 51.78 110 GLY A N 1
ATOM 897 C CA . GLY A 1 110 ? -16.055 16.063 -2.399 1.00 51.78 110 GLY A CA 1
ATOM 898 C C . GLY A 1 110 ? -17.198 16.728 -1.665 1.00 51.78 110 GLY A C 1
ATOM 899 O O . GLY A 1 110 ? -17.881 16.092 -0.870 1.00 51.78 110 GLY A O 1
ATOM 900 N N . ARG A 1 111 ? -17.425 18.000 -1.972 1.00 49.41 111 ARG A N 1
ATOM 901 C CA . ARG A 1 111 ? -18.787 18.494 -2.100 1.00 49.41 111 ARG A CA 1
ATOM 902 C C . ARG A 1 111 ? -19.229 18.114 -3.518 1.00 49.41 111 ARG A C 1
ATOM 904 O O . ARG A 1 111 ? -18.425 18.200 -4.453 1.00 49.41 111 ARG A O 1
ATOM 911 N N . ARG A 1 112 ? -20.451 17.607 -3.669 1.00 53.84 112 ARG A N 1
ATOM 912 C CA . ARG A 1 112 ? -21.068 17.494 -4.995 1.00 53.84 112 ARG A CA 1
ATOM 913 C C . ARG A 1 112 ? -21.354 18.906 -5.509 1.00 53.84 112 ARG A C 1
ATOM 915 O O . ARG A 1 112 ? -21.688 19.786 -4.716 1.00 53.84 112 ARG A O 1
ATOM 922 N N . GLY A 1 113 ? -21.233 19.106 -6.818 1.00 48.97 113 GLY A N 1
ATOM 923 C CA . GLY A 1 113 ? -21.982 20.177 -7.467 1.00 48.97 113 GLY A CA 1
ATOM 924 C C . GLY A 1 113 ? -23.464 19.813 -7.424 1.00 48.97 113 GLY A C 1
ATOM 925 O O . GLY A 1 113 ? -23.791 18.628 -7.315 1.00 48.97 113 GLY A O 1
ATOM 926 N N . SER A 1 114 ? -24.345 20.807 -7.489 1.00 48.16 114 SER A N 1
ATOM 927 C CA . SER A 1 114 ? -25.775 20.572 -7.686 1.00 48.16 114 SER A CA 1
ATOM 928 C C . SER A 1 114 ? -25.987 19.601 -8.851 1.00 48.16 114 SER A C 1
ATOM 930 O O . SER A 1 114 ? -25.262 19.640 -9.852 1.00 48.16 114 SER A O 1
ATOM 932 N N . ASP A 1 115 ? -26.937 18.679 -8.707 1.00 49.47 115 ASP A N 1
ATOM 933 C CA . ASP A 1 115 ? -27.283 17.791 -9.812 1.00 49.47 115 ASP A CA 1
ATOM 934 C C . ASP A 1 115 ? -27.853 18.592 -11.003 1.00 49.47 115 ASP A C 1
ATOM 936 O O . ASP A 1 115 ? -28.119 19.793 -10.917 1.00 49.47 115 ASP A O 1
ATOM 940 N N . ALA A 1 116 ? -28.061 17.932 -12.146 1.00 44.66 116 ALA A N 1
ATOM 941 C CA . ALA A 1 116 ? -28.672 18.566 -13.319 1.00 44.66 116 ALA A CA 1
ATOM 942 C C . ALA A 1 116 ? -30.098 19.110 -13.052 1.00 44.66 116 ALA A C 1
ATOM 944 O O . ALA A 1 116 ? -30.619 19.865 -13.871 1.00 44.66 116 ALA A O 1
ATOM 945 N N . ALA A 1 117 ? -30.717 18.738 -11.925 1.00 54.34 117 ALA A N 1
ATOM 946 C CA . ALA A 1 117 ? -32.019 19.212 -11.467 1.00 54.34 117 ALA A CA 1
ATOM 947 C C . ALA A 1 117 ? -31.920 20.395 -10.478 1.00 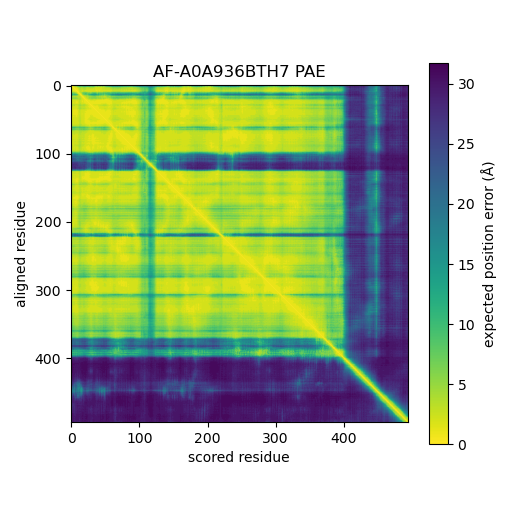54.34 117 ALA A C 1
ATOM 949 O O . ALA A 1 117 ? -32.948 20.867 -9.991 1.00 54.34 117 ALA A O 1
ATOM 950 N N . GLY A 1 118 ? -30.712 20.899 -10.197 1.00 47.72 118 GLY A N 1
ATOM 951 C CA . GLY A 1 118 ? -30.484 22.036 -9.306 1.00 47.72 118 GLY A CA 1
ATOM 952 C C . GLY A 1 118 ? -30.774 21.743 -7.834 1.00 47.72 118 GLY A C 1
ATOM 953 O O . GLY A 1 118 ? -30.831 22.680 -7.038 1.00 47.72 118 GLY A O 1
ATOM 954 N N . GLN A 1 119 ? -30.963 20.477 -7.460 1.00 47.34 119 GLN A N 1
ATOM 955 C CA . GLN A 1 119 ? -31.118 20.096 -6.066 1.00 47.34 119 GLN A CA 1
ATOM 956 C C . GLN A 1 119 ? -29.721 19.954 -5.466 1.00 47.34 119 GLN A C 1
ATOM 958 O O . GLN A 1 119 ? -28.861 19.236 -5.986 1.00 47.34 119 GLN A O 1
ATOM 963 N N . ASP A 1 120 ? -29.491 20.653 -4.353 1.00 44.81 120 ASP A N 1
ATOM 964 C CA . ASP A 1 120 ? -28.442 20.273 -3.418 1.00 44.81 120 ASP A CA 1
ATOM 965 C C . ASP A 1 120 ? -28.808 18.867 -2.941 1.00 44.81 120 ASP A C 1
ATOM 967 O O . ASP A 1 120 ? -29.578 18.699 -1.993 1.00 44.81 120 ASP A O 1
ATOM 971 N N . ALA A 1 121 ? -28.309 17.840 -3.636 1.00 47.72 121 ALA A N 1
ATOM 972 C CA . ALA A 1 121 ? -28.276 16.496 -3.091 1.00 47.72 121 ALA A CA 1
ATOM 973 C C . ALA A 1 121 ? -27.647 16.661 -1.711 1.00 47.72 121 ALA A C 1
ATOM 975 O O . ALA A 1 121 ? -26.508 17.133 -1.638 1.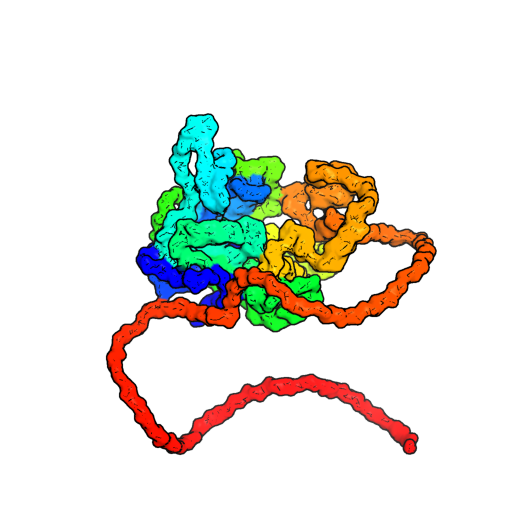00 47.72 121 ALA A O 1
ATOM 976 N N . ALA A 1 122 ? -28.422 16.403 -0.650 1.00 44.91 122 ALA A N 1
ATOM 977 C CA . ALA A 1 122 ? -27.973 16.510 0.732 1.00 44.91 122 ALA A CA 1
ATOM 978 C C . ALA A 1 122 ? -26.525 16.023 0.779 1.00 44.91 122 ALA A C 1
ATOM 980 O O . ALA A 1 122 ? -26.241 14.919 0.324 1.00 44.91 122 ALA A O 1
ATOM 981 N N . ALA A 1 123 ? -25.598 16.929 1.102 1.00 47.47 123 ALA A N 1
ATOM 982 C CA . ALA A 1 123 ? -24.192 16.727 0.796 1.00 47.47 123 ALA A CA 1
ATOM 983 C C . ALA A 1 123 ? -23.678 15.503 1.567 1.00 47.47 123 ALA A C 1
ATOM 985 O O . ALA A 1 123 ? -23.293 15.627 2.725 1.00 47.47 123 ALA A O 1
ATOM 986 N N . ASP A 1 124 ? -23.674 14.329 0.937 1.00 52.84 124 ASP A N 1
ATOM 987 C CA . ASP A 1 124 ? -23.162 13.099 1.533 1.00 52.84 124 ASP A CA 1
ATOM 988 C C . ASP A 1 124 ? -21.640 13.131 1.425 1.00 52.84 124 ASP A C 1
ATOM 990 O O . ASP A 1 124 ? -20.999 12.588 0.519 1.00 52.84 124 ASP A O 1
ATOM 994 N N . TRP A 1 125 ? -21.048 13.881 2.345 1.00 57.78 125 TRP A N 1
ATOM 995 C CA . TRP A 1 125 ? -19.623 13.859 2.601 1.00 57.78 125 TRP A CA 1
ATOM 996 C C . TRP A 1 125 ? -19.192 12.427 2.918 1.00 57.78 125 TRP A C 1
ATOM 998 O O . TRP A 1 125 ? -19.879 11.705 3.638 1.00 57.78 125 TRP A O 1
ATOM 1008 N N . SER A 1 126 ? -18.010 12.022 2.439 1.00 74.69 126 SER A N 1
ATOM 1009 C CA . SER A 1 126 ? -17.383 10.802 2.959 1.00 74.69 126 SER A CA 1
ATOM 1010 C C . SER A 1 126 ? -17.336 10.885 4.497 1.00 74.69 126 SER A C 1
ATOM 1012 O O . SER A 1 126 ? -16.878 11.916 5.008 1.00 74.69 126 SER A O 1
ATOM 1014 N N . PRO A 1 127 ? -17.726 9.824 5.237 1.00 87.50 127 PRO A N 1
ATOM 1015 C CA . PRO A 1 127 ? -17.765 9.844 6.704 1.00 87.50 127 PRO A CA 1
ATOM 1016 C C . PRO A 1 127 ? -16.415 10.153 7.367 1.00 87.50 127 PRO A C 1
ATOM 1018 O O . PRO A 1 127 ? -16.361 10.496 8.545 1.00 87.50 127 PRO A O 1
ATOM 1021 N N . LEU A 1 128 ? -15.316 10.060 6.609 1.00 91.38 128 LEU A N 1
ATOM 1022 C CA . LEU A 1 128 ? -13.945 10.251 7.075 1.00 91.38 128 LEU A CA 1
ATOM 1023 C C . LEU A 1 128 ? -13.738 11.525 7.905 1.00 91.38 128 LEU A C 1
ATOM 1025 O O . LEU A 1 128 ? -13.072 11.452 8.932 1.00 91.38 128 LEU A O 1
ATOM 1029 N N . VAL A 1 129 ? -14.260 12.682 7.476 1.00 90.94 129 VAL A N 1
ATOM 1030 C CA . VAL A 1 129 ? -14.042 13.945 8.214 1.00 90.94 129 VAL A CA 1
ATOM 1031 C C . VAL A 1 129 ? -14.772 13.910 9.556 1.00 90.94 129 VAL A C 1
ATOM 1033 O O . VAL A 1 129 ? -14.171 14.221 10.577 1.00 90.94 129 VAL A O 1
ATOM 1036 N N . HIS A 1 130 ? -16.021 13.439 9.570 1.00 90.81 130 HIS A N 1
ATOM 1037 C CA . HIS A 1 130 ? -16.802 13.300 10.797 1.00 90.81 130 HIS A CA 1
ATOM 1038 C C . HIS A 1 130 ? -16.147 12.326 11.790 1.00 90.81 130 HIS A C 1
ATOM 1040 O O . HIS A 1 130 ? -16.010 12.637 12.973 1.00 90.81 130 HIS A O 1
ATOM 1046 N N . LEU A 1 131 ? -15.670 11.174 11.305 1.00 95.38 131 LEU A N 1
ATOM 1047 C CA . LEU A 1 131 ? -14.910 10.225 12.121 1.00 95.38 131 LEU A CA 1
ATOM 1048 C C . LEU A 1 131 ? -13.602 10.836 12.635 1.00 95.38 131 LEU A C 1
ATOM 1050 O O . LEU A 1 131 ? -13.254 10.657 13.800 1.00 95.38 131 LEU A O 1
ATOM 1054 N N . ALA A 1 132 ? -12.878 11.569 11.787 1.00 95.38 132 ALA A N 1
ATOM 1055 C CA . ALA A 1 132 ? -11.638 12.228 12.177 1.00 95.38 132 ALA A CA 1
ATOM 1056 C C . ALA A 1 132 ? -11.873 13.276 13.272 1.00 95.38 132 ALA A C 1
ATOM 1058 O O . ALA A 1 132 ? -11.086 13.345 14.213 1.00 95.38 132 ALA A O 1
ATOM 1059 N N . ASP A 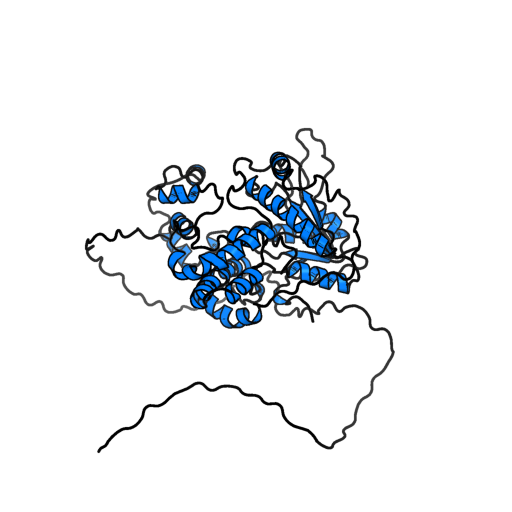1 133 ? -12.965 14.040 13.204 1.00 94.00 133 ASP A N 1
ATOM 1060 C CA . ASP A 1 133 ? -13.294 15.077 14.186 1.00 94.00 133 ASP A CA 1
ATOM 1061 C C . ASP A 1 133 ? -13.670 14.532 15.570 1.00 94.00 133 ASP A C 1
ATOM 1063 O O . ASP A 1 133 ? -13.523 15.260 16.557 1.00 94.00 133 ASP A O 1
ATOM 1067 N N . ARG A 1 134 ? -14.099 13.268 15.649 1.00 96.56 134 ARG A N 1
ATOM 1068 C CA . ARG A 1 134 ? -14.384 12.539 16.900 1.00 96.56 134 ARG A CA 1
ATOM 1069 C C . ARG A 1 134 ? -13.190 11.738 17.425 1.00 96.56 134 ARG A C 1
ATOM 1071 O O . ARG A 1 134 ? -13.150 11.372 18.601 1.00 96.56 134 ARG A O 1
ATOM 1078 N N . ALA A 1 135 ? -12.204 11.469 16.573 1.00 97.94 135 ALA A N 1
ATOM 1079 C CA . ALA A 1 135 ? -11.019 10.715 16.946 1.00 97.94 135 ALA A CA 1
ATOM 1080 C C . ALA A 1 135 ? -10.083 11.525 17.860 1.00 97.94 135 ALA A C 1
ATOM 1082 O O . ALA A 1 135 ? -9.892 12.731 17.694 1.00 97.94 135 ALA A O 1
ATOM 1083 N N . ALA A 1 136 ? -9.421 10.835 18.788 1.00 97.56 136 ALA A N 1
ATOM 1084 C CA . ALA A 1 136 ? -8.315 11.399 19.560 1.00 97.56 136 ALA A CA 1
ATOM 1085 C C . ALA A 1 136 ? -7.083 11.621 18.669 1.00 97.56 136 ALA A C 1
ATOM 1087 O O . ALA A 1 136 ? -6.350 12.597 18.823 1.00 97.56 136 ALA A O 1
ATOM 1088 N N . LEU A 1 137 ? -6.860 10.716 17.718 1.00 98.12 137 LEU A N 1
ATOM 1089 C CA . LEU A 1 137 ? -5.756 10.743 16.768 1.00 98.12 137 LEU A CA 1
ATOM 1090 C C . LEU A 1 137 ? -6.182 10.020 15.489 1.00 98.12 137 LEU A C 1
ATOM 1092 O O . LEU A 1 137 ? -6.850 8.986 15.564 1.00 98.12 137 LEU A O 1
ATOM 1096 N N . VAL A 1 138 ? -5.754 10.524 14.332 1.00 98.31 138 VAL A N 1
ATOM 1097 C CA . VAL A 1 138 ? -5.849 9.791 13.066 1.00 98.31 138 VAL A CA 1
ATOM 1098 C C . VAL A 1 138 ? -4.473 9.250 12.696 1.00 98.31 138 VAL A C 1
ATOM 1100 O O . VAL A 1 138 ? -3.494 9.993 12.614 1.00 98.31 138 VAL A O 1
ATOM 1103 N N . VAL A 1 139 ? -4.411 7.954 12.427 1.00 98.56 139 VAL A N 1
ATOM 1104 C CA . VAL A 1 139 ? -3.263 7.264 11.844 1.00 98.56 139 VAL A CA 1
ATOM 1105 C C . VAL A 1 139 ? -3.634 6.856 10.420 1.00 98.56 139 VAL A C 1
ATOM 1107 O O . VAL A 1 139 ? -4.759 6.433 10.179 1.00 98.56 139 VAL A O 1
ATOM 1110 N N . THR A 1 140 ? -2.723 6.989 9.461 1.00 98.25 140 THR A N 1
ATOM 1111 C CA . THR A 1 140 ? -2.925 6.533 8.075 1.00 98.25 140 THR A CA 1
ATOM 1112 C C . THR A 1 140 ? -1.643 5.940 7.496 1.00 98.25 140 THR A C 1
ATOM 1114 O O . THR A 1 140 ? -0.566 6.062 8.082 1.00 98.25 140 THR A O 1
ATOM 1117 N N . ASP A 1 141 ? -1.740 5.309 6.333 1.00 97.62 141 ASP A N 1
ATOM 1118 C CA . ASP A 1 141 ? -0.588 4.818 5.586 1.00 97.62 141 ASP A CA 1
ATOM 1119 C C . ASP A 1 141 ? 0.195 5.978 4.951 1.00 97.62 141 ASP A C 1
ATOM 1121 O O . ASP A 1 141 ? -0.375 6.900 4.360 1.00 97.62 141 ASP A O 1
ATOM 1125 N N . TYR A 1 142 ? 1.525 5.930 5.023 1.00 97.00 142 TYR A N 1
ATOM 1126 C CA . TYR A 1 142 ? 2.370 6.830 4.247 1.00 97.00 142 TYR A CA 1
ATOM 1127 C C . TYR A 1 142 ? 2.623 6.265 2.846 1.00 97.00 142 TYR A C 1
ATOM 1129 O O . TYR A 1 142 ? 3.103 5.146 2.680 1.00 97.00 142 TYR A O 1
ATOM 1137 N N . THR A 1 143 ? 2.321 7.054 1.815 1.00 93.81 143 THR A N 1
ATOM 1138 C CA . THR A 1 143 ? 2.649 6.739 0.418 1.00 93.81 143 THR A CA 1
ATOM 1139 C C . THR A 1 143 ? 2.957 8.041 -0.332 1.00 93.81 143 THR A C 1
ATOM 1141 O O . THR A 1 143 ? 2.118 8.946 -0.330 1.00 93.81 143 THR A O 1
ATOM 1144 N N . PRO A 1 144 ? 4.136 8.181 -0.974 1.00 93.56 144 PRO A N 1
ATOM 1145 C CA . PRO A 1 144 ? 4.550 9.441 -1.601 1.00 93.56 144 PRO A CA 1
ATOM 1146 C C . PRO A 1 144 ? 3.939 9.684 -2.992 1.00 93.56 144 PRO A C 1
ATOM 1148 O O . PRO A 1 144 ? 4.107 10.763 -3.559 1.00 93.56 144 PRO A O 1
ATOM 1151 N N . THR A 1 145 ? 3.231 8.702 -3.553 1.00 91.69 145 THR A N 1
ATOM 1152 C CA . THR A 1 145 ? 2.728 8.709 -4.934 1.00 91.69 145 THR A CA 1
ATOM 1153 C C . THR A 1 145 ? 1.201 8.690 -5.014 1.00 91.69 145 THR A C 1
ATOM 1155 O O . THR A 1 145 ? 0.486 8.686 -4.011 1.00 91.69 145 THR A O 1
ATOM 1158 N N . PHE A 1 146 ? 0.694 8.680 -6.251 1.00 87.69 146 PHE A N 1
ATOM 1159 C CA . PHE A 1 146 ? -0.728 8.600 -6.569 1.00 87.69 146 PHE A CA 1
ATOM 1160 C C . PHE A 1 146 ? -1.531 9.737 -5.912 1.00 87.69 146 PHE A C 1
ATOM 1162 O O . PHE A 1 146 ? -1.134 10.902 -6.017 1.00 87.69 146 PHE A O 1
ATOM 1169 N N . ILE A 1 147 ? -2.675 9.433 -5.301 1.00 86.38 147 ILE A N 1
ATOM 1170 C CA . ILE A 1 147 ? -3.574 10.419 -4.695 1.00 86.38 147 ILE A CA 1
ATOM 1171 C C . ILE A 1 147 ? -3.320 10.639 -3.198 1.00 86.38 147 ILE A C 1
ATOM 1173 O O . ILE A 1 147 ? -3.766 11.657 -2.657 1.00 86.38 147 ILE A O 1
ATOM 1177 N N . HIS A 1 148 ? -2.581 9.743 -2.536 1.00 90.50 148 HIS A N 1
ATOM 1178 C CA . HIS A 1 148 ? -2.422 9.734 -1.077 1.00 90.50 148 HIS A CA 1
ATOM 1179 C C . HIS A 1 148 ? -1.843 11.040 -0.512 1.00 90.50 148 HIS A C 1
ATOM 1181 O O . HIS A 1 148 ? -2.451 11.588 0.408 1.00 90.50 148 HIS A O 1
ATOM 1187 N N . PRO A 1 149 ? -0.777 11.655 -1.077 1.00 90.94 149 PRO A N 1
ATOM 1188 C CA . PRO A 1 149 ? -0.257 12.918 -0.548 1.00 90.94 149 PRO A CA 1
ATOM 1189 C C . PRO A 1 149 ? -1.283 14.054 -0.593 1.00 90.94 149 PRO A C 1
ATOM 1191 O O . PRO A 1 149 ? -1.330 14.902 0.301 1.00 90.94 149 PRO A O 1
ATOM 1194 N N . ARG A 1 150 ? -2.111 14.092 -1.647 1.00 88.06 150 ARG A N 1
ATOM 1195 C CA . ARG A 1 150 ? -3.163 15.104 -1.810 1.00 88.06 150 ARG A CA 1
ATOM 1196 C C . ARG A 1 150 ? -4.291 14.867 -0.809 1.00 88.06 150 ARG A C 1
ATOM 1198 O O . ARG A 1 150 ? -4.725 15.833 -0.190 1.00 88.06 150 ARG A O 1
ATOM 1205 N N . GLN A 1 151 ? -4.717 13.618 -0.621 1.00 88.69 151 GLN A N 1
ATOM 1206 C CA . GLN A 1 151 ? -5.742 13.246 0.359 1.00 88.69 151 GLN A CA 1
ATOM 1207 C C . GLN A 1 151 ? -5.283 13.505 1.802 1.00 88.69 151 GLN A C 1
ATOM 1209 O O . GLN A 1 151 ? -6.013 14.144 2.555 1.00 88.69 151 GLN A O 1
ATOM 1214 N N . LEU A 1 152 ? -4.048 13.136 2.158 1.00 92.00 152 LEU A N 1
ATOM 1215 C CA . LEU A 1 152 ? -3.453 13.412 3.469 1.00 92.00 152 LEU A CA 1
ATOM 1216 C C . LEU A 1 152 ? -3.434 14.915 3.785 1.00 92.00 152 LEU A C 1
ATOM 1218 O O . LEU A 1 152 ? -3.889 15.337 4.848 1.00 92.00 152 LEU A O 1
ATOM 1222 N N . ARG A 1 153 ? -2.946 15.746 2.850 1.00 90.81 153 ARG A N 1
ATOM 1223 C CA . ARG A 1 153 ? -2.985 17.214 3.003 1.00 90.81 153 ARG A CA 1
ATOM 1224 C C . ARG A 1 153 ? -4.413 17.746 3.081 1.00 90.81 153 ARG A C 1
ATOM 1226 O O . ARG A 1 153 ? -4.653 18.716 3.788 1.00 90.81 153 ARG A O 1
ATOM 1233 N N . GLY A 1 154 ? -5.335 17.144 2.335 1.00 88.75 154 GLY A N 1
ATOM 1234 C CA . GLY A 1 154 ? -6.748 17.501 2.341 1.00 88.75 154 GLY A CA 1
ATOM 1235 C C . GLY A 1 154 ? -7.401 17.279 3.698 1.00 88.75 154 GLY A C 1
ATOM 1236 O O . GLY A 1 154 ? -8.012 18.206 4.221 1.00 88.75 154 GLY A O 1
ATOM 1237 N N . LEU A 1 155 ? -7.221 16.093 4.287 1.00 90.69 155 LEU A N 1
ATOM 1238 C CA . LEU A 1 155 ? -7.770 15.770 5.603 1.00 90.69 155 LEU A CA 1
ATOM 1239 C C . LEU A 1 155 ? -7.181 16.682 6.683 1.00 90.69 155 LEU A C 1
ATOM 1241 O O . LEU A 1 155 ? -7.934 17.298 7.426 1.00 90.69 155 LEU A O 1
ATOM 1245 N N . ARG A 1 156 ? -5.855 16.880 6.692 1.00 91.00 156 ARG A N 1
ATOM 1246 C CA . ARG A 1 156 ? -5.169 17.784 7.639 1.00 91.00 156 ARG A CA 1
ATOM 1247 C C . ARG A 1 156 ? -5.676 19.232 7.618 1.00 91.00 156 ARG A C 1
ATOM 1249 O O . ARG A 1 156 ? -5.471 19.948 8.585 1.00 91.00 156 ARG A O 1
ATOM 1256 N N . LYS A 1 157 ? -6.292 19.682 6.521 1.00 89.56 157 LYS A N 1
ATOM 1257 C CA . LYS A 1 157 ? -6.897 21.022 6.416 1.00 89.56 157 LYS A CA 1
ATOM 1258 C C . LYS A 1 157 ? -8.347 21.077 6.901 1.00 89.56 157 LYS A C 1
ATOM 1260 O O . LYS A 1 157 ? -8.875 22.171 7.050 1.00 89.56 157 LYS A O 1
ATOM 1265 N N . ARG A 1 158 ? -9.007 19.927 7.054 1.00 89.31 158 ARG A N 1
ATOM 1266 C CA . ARG A 1 158 ? -10.451 19.821 7.312 1.00 89.31 158 ARG A CA 1
ATOM 1267 C C . ARG A 1 158 ? -10.788 19.316 8.711 1.00 89.31 158 ARG A C 1
ATOM 1269 O O . ARG A 1 158 ? -11.937 19.433 9.098 1.00 89.31 158 ARG A O 1
ATOM 1276 N N . THR A 1 159 ? -9.811 18.795 9.450 1.00 89.94 159 THR A N 1
ATOM 1277 C CA . THR A 1 159 ? -9.972 18.399 10.852 1.00 89.94 159 THR A CA 1
ATOM 1278 C C . THR A 1 159 ? -8.920 19.071 11.730 1.00 89.94 159 THR A C 1
ATOM 1280 O O . THR A 1 159 ? -7.788 19.296 11.297 1.00 89.94 159 THR A O 1
ATOM 1283 N N . ALA A 1 160 ? -9.288 19.369 12.976 1.00 91.06 160 ALA A N 1
ATOM 1284 C CA . ALA A 1 160 ? -8.343 19.780 14.014 1.00 91.06 160 ALA A CA 1
ATOM 1285 C C . ALA A 1 160 ? -7.598 18.581 14.636 1.00 91.06 160 ALA A C 1
ATOM 1287 O O . ALA A 1 160 ? -6.627 18.766 15.370 1.00 91.06 160 ALA A O 1
ATOM 1288 N N . THR A 1 161 ? -8.048 17.350 14.371 1.00 94.56 161 THR A N 1
ATOM 1289 C CA . THR A 1 161 ? -7.400 16.132 14.867 1.00 94.56 161 THR A CA 1
ATOM 1290 C C . THR A 1 161 ? -6.056 15.919 14.184 1.00 94.56 161 THR A C 1
ATOM 1292 O O . THR A 1 161 ? -5.983 15.960 12.953 1.00 94.56 161 THR A O 1
ATOM 1295 N N . PRO A 1 162 ? -4.973 15.651 14.938 1.00 95.38 162 PRO A N 1
ATOM 1296 C CA . PRO A 1 162 ? -3.703 15.349 14.309 1.00 95.38 162 PRO A CA 1
ATOM 1297 C C . PRO A 1 162 ? -3.788 14.086 13.452 1.00 95.38 162 PRO A C 1
ATOM 1299 O O . PRO A 1 162 ? -4.348 13.068 13.859 1.00 95.38 162 PRO A O 1
ATOM 1302 N N . VAL A 1 163 ? -3.183 14.163 12.266 1.00 96.38 163 VAL A N 1
ATOM 1303 C CA . VAL A 1 163 ? -3.115 13.060 11.303 1.00 96.38 163 VAL A CA 1
ATOM 1304 C C . VAL A 1 163 ? -1.660 12.653 11.109 1.00 96.38 163 VAL A C 1
ATOM 1306 O O . VAL A 1 163 ? -0.888 13.388 10.477 1.00 96.38 163 VAL A O 1
ATOM 1309 N N . ILE A 1 164 ? -1.285 11.485 11.623 1.00 97.19 164 ILE A N 1
ATOM 1310 C CA . ILE A 1 164 ? 0.052 10.895 11.492 1.00 97.19 164 ILE A CA 1
ATOM 1311 C C . ILE A 1 164 ? 0.015 9.840 10.386 1.00 97.19 164 ILE A C 1
ATOM 1313 O O . ILE A 1 164 ? -0.825 8.948 10.406 1.00 97.19 164 ILE A O 1
ATOM 1317 N N . ALA A 1 165 ? 0.925 9.935 9.417 1.00 97.38 165 ALA A N 1
ATOM 1318 C CA . ALA A 1 165 ? 1.088 8.895 8.402 1.00 97.38 165 ALA A CA 1
ATOM 1319 C C . ALA A 1 165 ? 2.264 7.980 8.771 1.00 97.38 165 ALA A C 1
ATOM 1321 O O . ALA A 1 165 ? 3.265 8.467 9.295 1.00 97.38 165 ALA A O 1
ATOM 1322 N N . VAL A 1 166 ? 2.155 6.678 8.507 1.00 98.06 166 VAL A N 1
ATOM 1323 C CA . VAL A 1 166 ? 3.154 5.673 8.901 1.00 98.06 166 VAL A CA 1
ATOM 1324 C C . VAL A 1 166 ? 3.585 4.839 7.698 1.00 98.06 166 VAL A C 1
ATOM 1326 O O . VAL A 1 166 ? 2.747 4.260 7.004 1.00 98.06 166 VAL A O 1
ATOM 1329 N N . ASP A 1 167 ? 4.891 4.752 7.448 1.00 97.69 167 ASP A N 1
ATOM 1330 C CA . ASP A 1 167 ? 5.453 3.907 6.391 1.00 97.69 167 ASP A CA 1
ATOM 1331 C C . ASP A 1 167 ? 5.350 2.421 6.761 1.00 97.69 167 ASP A C 1
ATOM 1333 O O . ASP A 1 167 ? 6.131 1.877 7.550 1.00 97.69 167 ASP A O 1
ATOM 1337 N N . SER A 1 168 ? 4.358 1.778 6.147 1.00 97.06 168 SER A N 1
ATOM 1338 C CA . SER A 1 168 ? 4.087 0.343 6.254 1.00 97.06 168 SER A CA 1
ATOM 1339 C C . SER A 1 168 ? 4.325 -0.417 4.950 1.00 97.06 168 SER A C 1
ATOM 1341 O O . SER A 1 168 ? 3.972 -1.596 4.850 1.00 97.06 168 SER A O 1
ATOM 1343 N N . ALA A 1 169 ? 4.877 0.250 3.934 1.00 95.69 169 ALA A N 1
ATOM 1344 C CA . ALA A 1 169 ? 5.077 -0.322 2.606 1.00 95.69 169 ALA A CA 1
ATOM 1345 C C . ALA A 1 169 ? 6.514 -0.819 2.396 1.00 95.69 169 ALA A C 1
ATOM 1347 O O . ALA A 1 169 ? 6.726 -1.711 1.568 1.00 95.69 169 ALA A O 1
ATOM 1348 N N . THR A 1 170 ? 7.491 -0.264 3.112 1.00 97.25 170 THR A N 1
ATOM 1349 C CA . THR A 1 170 ? 8.922 -0.561 2.945 1.00 97.25 170 THR A CA 1
ATOM 1350 C C . THR A 1 170 ? 9.493 -1.392 4.092 1.00 97.25 170 THR A C 1
ATOM 1352 O O . THR A 1 170 ? 9.012 -1.346 5.231 1.00 97.25 170 THR A O 1
ATOM 1355 N N . VAL A 1 171 ? 10.550 -2.143 3.780 1.00 97.75 171 VAL A N 1
ATOM 1356 C CA . VAL A 1 171 ? 11.437 -2.752 4.767 1.00 97.75 171 VAL A CA 1
ATOM 1357 C C . VAL A 1 171 ? 12.241 -1.660 5.443 1.00 97.75 171 VAL A C 1
ATOM 1359 O O . VAL A 1 171 ? 12.128 -1.507 6.657 1.00 97.75 171 VAL A O 1
ATOM 1362 N N . VAL A 1 172 ? 13.002 -0.874 4.678 1.00 97.12 172 VAL A N 1
ATOM 1363 C CA . VAL A 1 172 ? 13.745 0.272 5.207 1.00 97.12 172 VAL A CA 1
ATOM 1364 C C . VAL A 1 172 ? 12.879 1.527 5.061 1.00 97.12 172 VAL A C 1
ATOM 1366 O O . VAL A 1 172 ? 12.527 1.878 3.934 1.00 97.12 172 VAL A O 1
ATOM 1369 N N . PRO A 1 173 ? 12.533 2.221 6.163 1.00 96.12 173 PRO A N 1
ATOM 1370 C CA . PRO A 1 173 ? 11.662 3.392 6.110 1.00 96.12 173 PRO A CA 1
ATOM 1371 C C . PRO A 1 173 ? 12.189 4.439 5.126 1.00 96.12 173 PRO A C 1
ATOM 1373 O O . PRO A 1 173 ? 13.377 4.767 5.148 1.00 96.12 173 PRO A O 1
ATOM 1376 N N . MET A 1 174 ? 11.322 5.016 4.287 1.00 94.62 174 MET A N 1
ATOM 1377 C CA . MET A 1 174 ? 11.767 5.960 3.243 1.00 94.62 174 MET A CA 1
ATOM 1378 C C . MET A 1 174 ? 12.559 7.151 3.815 1.00 94.62 174 MET A C 1
ATOM 1380 O O . MET A 1 174 ? 13.511 7.623 3.186 1.00 94.62 174 MET A O 1
ATOM 1384 N N . ALA A 1 175 ? 12.194 7.598 5.022 1.00 92.81 175 ALA A N 1
ATOM 1385 C CA . ALA A 1 175 ? 12.849 8.688 5.744 1.00 92.81 175 ALA A CA 1
ATOM 1386 C C . ALA A 1 175 ? 14.155 8.284 6.461 1.00 92.81 175 ALA A C 1
ATOM 1388 O O . ALA A 1 175 ? 14.880 9.163 6.922 1.00 92.81 175 ALA A O 1
ATOM 1389 N N . ALA A 1 176 ? 14.488 6.989 6.541 1.00 92.38 176 ALA A N 1
ATOM 1390 C CA . ALA A 1 176 ? 15.784 6.530 7.051 1.00 92.38 176 ALA A CA 1
ATOM 1391 C C . ALA A 1 176 ? 16.932 6.847 6.071 1.00 92.38 176 ALA A C 1
ATOM 1393 O O . ALA A 1 176 ? 18.095 6.943 6.464 1.00 92.38 176 ALA A O 1
ATOM 1394 N N . HIS A 1 177 ? 16.618 7.056 4.790 1.00 92.44 177 HIS A N 1
ATOM 1395 C CA . HIS A 1 177 ? 17.582 7.542 3.808 1.00 92.44 177 HIS A CA 1
ATOM 1396 C C . HIS A 1 177 ? 17.810 9.046 3.969 1.00 92.44 177 HIS A C 1
ATOM 1398 O O . HIS A 1 177 ? 16.873 9.800 4.179 1.00 92.44 177 HIS A O 1
ATOM 1404 N N . ALA A 1 178 ? 19.047 9.517 3.796 1.00 90.88 178 ALA A N 1
ATOM 1405 C CA . ALA A 1 178 ? 19.359 10.945 3.922 1.00 90.88 178 ALA A CA 1
ATOM 1406 C C . ALA A 1 178 ? 19.075 11.770 2.649 1.00 90.88 178 ALA A C 1
ATOM 1408 O O . ALA A 1 178 ? 19.170 12.999 2.693 1.00 90.88 178 ALA A O 1
ATOM 1409 N N . LYS A 1 179 ? 18.840 11.108 1.506 1.00 94.06 179 LYS A N 1
ATOM 1410 C CA . LYS A 1 179 ? 18.659 11.729 0.186 1.00 94.06 179 LYS A CA 1
ATOM 1411 C C . LYS A 1 179 ? 18.073 10.757 -0.845 1.00 94.06 179 LYS A C 1
ATOM 1413 O O . LYS A 1 179 ? 18.010 9.547 -0.620 1.00 94.06 179 LYS A O 1
ATOM 1418 N N . GLU A 1 180 ? 17.752 11.304 -2.015 1.00 94.94 180 GLU A N 1
ATOM 1419 C CA . GLU A 1 180 ? 17.538 10.545 -3.248 1.00 94.94 180 GLU A CA 1
ATOM 1420 C C . GLU A 1 180 ? 18.819 9.805 -3.676 1.00 94.94 180 GLU A C 1
ATOM 1422 O O . GLU A 1 180 ? 19.927 10.360 -3.645 1.00 94.94 180 GLU A O 1
ATOM 1427 N N . HIS A 1 181 ? 18.666 8.559 -4.117 1.00 94.12 181 HIS A N 1
ATOM 1428 C CA . HIS A 1 181 ? 19.722 7.761 -4.729 1.00 94.12 181 HIS A CA 1
ATOM 1429 C C . HIS A 1 181 ? 19.475 7.613 -6.232 1.00 94.12 181 HIS A C 1
ATOM 1431 O O . HIS A 1 181 ? 18.406 7.205 -6.661 1.00 94.12 181 HIS A O 1
ATOM 1437 N N . SER A 1 182 ? 20.496 7.892 -7.043 1.00 86.88 182 SER A N 1
ATOM 1438 C CA . SER A 1 182 ? 20.377 7.907 -8.508 1.00 86.88 182 SER A CA 1
ATOM 1439 C C . SER A 1 182 ? 20.676 6.572 -9.195 1.00 86.88 182 SER A C 1
ATOM 1441 O O . SER A 1 182 ? 20.480 6.447 -10.398 1.00 86.88 182 SER A O 1
ATOM 1443 N N . THR A 1 183 ? 21.208 5.577 -8.474 1.00 92.38 183 THR A N 1
ATOM 1444 C CA . THR A 1 183 ? 21.585 4.278 -9.057 1.00 92.38 183 THR A CA 1
ATOM 1445 C C . THR A 1 183 ? 21.320 3.134 -8.090 1.00 92.38 183 THR A C 1
ATOM 1447 O O . THR A 1 183 ? 21.577 3.259 -6.889 1.00 92.38 183 THR A O 1
ATOM 1450 N N . ALA A 1 184 ? 20.930 1.972 -8.622 1.00 93.56 184 ALA A N 1
ATOM 1451 C CA . ALA A 1 184 ? 20.768 0.753 -7.832 1.00 93.56 184 ALA A CA 1
ATOM 1452 C C . ALA A 1 184 ? 22.071 0.341 -7.126 1.00 93.56 184 ALA A C 1
ATOM 1454 O O . ALA A 1 184 ? 22.044 -0.101 -5.984 1.00 93.56 184 ALA A O 1
ATOM 1455 N N . ARG A 1 185 ? 23.241 0.535 -7.756 1.00 93.81 185 ARG A N 1
ATOM 1456 C CA . ARG A 1 185 ? 24.546 0.274 -7.116 1.00 93.81 185 ARG A CA 1
ATOM 1457 C C . ARG A 1 185 ? 24.733 1.114 -5.851 1.00 93.81 185 ARG A C 1
ATOM 1459 O O . ARG A 1 185 ? 25.082 0.566 -4.812 1.00 93.81 185 ARG A O 1
ATOM 1466 N N . GLY A 1 186 ? 24.512 2.426 -5.941 1.00 92.62 186 GLY A N 1
ATOM 1467 C CA . GLY A 1 186 ? 24.638 3.319 -4.789 1.00 92.62 186 GLY A CA 1
ATOM 1468 C C . GLY A 1 186 ? 23.588 3.037 -3.715 1.00 92.62 186 GLY A C 1
ATOM 1469 O O . GLY A 1 186 ? 23.892 3.123 -2.529 1.00 92.62 186 GLY A O 1
ATOM 1470 N N . PHE A 1 187 ? 22.377 2.660 -4.128 1.00 95.44 187 PHE A N 1
ATOM 1471 C CA . PHE A 1 187 ? 21.301 2.302 -3.210 1.00 95.44 187 PHE A CA 1
ATOM 1472 C C . PHE A 1 187 ? 21.594 1.007 -2.441 1.00 95.44 187 PHE A C 1
ATOM 1474 O O . PHE A 1 187 ? 21.458 0.999 -1.224 1.00 95.44 187 PHE A O 1
ATOM 1481 N N . ARG A 1 188 ? 22.131 -0.039 -3.092 1.00 95.25 188 ARG A N 1
ATOM 1482 C CA . ARG A 1 188 ? 22.591 -1.267 -2.405 1.00 95.25 188 ARG A CA 1
ATOM 1483 C C . ARG A 1 188 ? 23.570 -0.964 -1.282 1.00 95.25 188 ARG A C 1
ATOM 1485 O O . ARG A 1 188 ? 23.419 -1.485 -0.186 1.00 95.25 188 ARG A O 1
ATOM 1492 N N . THR A 1 189 ? 24.554 -0.099 -1.534 1.00 93.31 189 THR A N 1
ATOM 1493 C CA . THR A 1 189 ? 25.507 0.318 -0.496 1.00 93.31 189 THR A CA 1
ATOM 1494 C C . THR A 1 189 ? 24.803 1.005 0.674 1.00 93.31 189 THR A C 1
ATOM 1496 O O . THR A 1 189 ? 25.155 0.744 1.818 1.00 93.31 189 THR A O 1
ATOM 1499 N N . ALA A 1 190 ? 23.798 1.839 0.398 1.00 93.75 190 ALA A N 1
ATOM 1500 C CA . ALA A 1 190 ? 23.015 2.519 1.428 1.00 93.75 190 ALA A CA 1
ATOM 1501 C C . ALA A 1 190 ? 22.080 1.581 2.214 1.00 93.75 190 ALA A C 1
ATOM 1503 O O . ALA A 1 190 ? 21.697 1.921 3.326 1.00 93.75 190 ALA A O 1
ATOM 1504 N N . LEU A 1 191 ? 21.735 0.413 1.662 1.00 94.56 191 LEU A N 1
ATOM 1505 C CA . LEU A 1 191 ? 20.893 -0.592 2.315 1.00 94.56 191 LEU A CA 1
ATOM 1506 C C . LEU A 1 191 ? 21.670 -1.572 3.206 1.00 94.56 191 LEU A C 1
ATOM 1508 O O . LEU A 1 191 ? 21.045 -2.205 4.049 1.00 94.56 191 LEU A O 1
ATOM 1512 N N . LEU A 1 192 ? 22.996 -1.705 3.055 1.00 89.44 192 LEU A N 1
ATOM 1513 C CA . LEU A 1 192 ? 23.786 -2.751 3.733 1.00 89.44 192 LEU A CA 1
ATOM 1514 C C . LEU A 1 192 ? 23.564 -2.810 5.252 1.00 89.44 192 LEU A C 1
ATOM 1516 O O . LEU A 1 192 ? 23.373 -3.890 5.801 1.00 89.44 192 LEU A O 1
ATOM 1520 N N . GLU A 1 193 ? 23.603 -1.660 5.923 1.00 90.25 193 GLU A N 1
ATOM 1521 C CA . GLU A 1 193 ? 23.401 -1.568 7.372 1.00 90.25 193 GLU A CA 1
ATOM 1522 C C . GLU A 1 193 ? 21.907 -1.484 7.750 1.00 90.25 193 GLU A C 1
ATOM 1524 O O . GLU A 1 193 ? 21.463 -2.307 8.557 1.00 90.25 193 GLU A O 1
ATOM 1529 N N . PRO A 1 194 ? 21.082 -0.596 7.147 1.00 93.19 194 PRO A N 1
ATOM 1530 C CA . PRO A 1 194 ? 19.676 -0.469 7.532 1.00 93.19 194 PRO A CA 1
ATOM 1531 C C . PRO A 1 194 ? 18.840 -1.722 7.269 1.00 93.19 194 PRO A C 1
ATOM 1533 O O . PRO A 1 194 ? 17.925 -2.003 8.034 1.00 93.19 194 PRO A O 1
ATOM 1536 N N . LEU A 1 195 ? 19.130 -2.498 6.221 1.00 93.50 195 LEU A N 1
ATOM 1537 C CA . LEU A 1 195 ? 18.344 -3.692 5.901 1.00 93.50 195 LEU A CA 1
ATOM 1538 C C . LEU A 1 195 ? 18.450 -4.754 7.001 1.00 93.50 195 LEU A C 1
ATOM 1540 O O . LEU A 1 195 ? 17.441 -5.330 7.402 1.00 93.50 195 LEU A O 1
ATOM 1544 N N . ALA A 1 196 ? 19.661 -4.985 7.512 1.00 90.06 196 ALA A N 1
ATOM 1545 C CA . ALA A 1 196 ? 19.889 -5.914 8.616 1.00 90.06 196 ALA A CA 1
ATOM 1546 C C . ALA A 1 196 ? 19.221 -5.433 9.909 1.00 90.06 196 ALA A C 1
ATOM 1548 O O . ALA A 1 196 ? 18.772 -6.258 10.701 1.00 90.06 196 ALA A O 1
ATOM 1549 N N . HIS A 1 197 ? 19.139 -4.110 10.100 1.00 91.25 197 HIS A N 1
ATOM 1550 C CA . HIS A 1 197 ? 18.378 -3.539 11.196 1.00 91.25 197 HIS A CA 1
ATOM 1551 C C . HIS A 1 197 ? 16.889 -3.781 10.979 1.00 91.25 197 HIS A C 1
ATOM 1553 O O . HIS A 1 197 ? 16.307 -4.464 11.794 1.00 91.25 197 HIS A O 1
ATOM 1559 N N . HIS A 1 198 ? 16.284 -3.316 9.886 1.00 95.06 198 HIS A N 1
ATOM 1560 C CA . HIS A 1 198 ? 14.829 -3.228 9.751 1.00 95.06 198 HIS A CA 1
ATOM 1561 C C . HIS A 1 198 ? 14.110 -4.505 9.294 1.00 95.06 198 HIS A C 1
ATOM 1563 O O . HIS A 1 198 ? 12.889 -4.581 9.433 1.00 95.06 198 HIS A O 1
ATOM 1569 N N . LEU A 1 199 ? 14.801 -5.512 8.752 1.00 95.81 199 LEU A N 1
ATOM 1570 C CA . LEU A 1 199 ? 14.158 -6.745 8.288 1.00 95.81 199 LEU A CA 1
ATOM 1571 C C . LEU A 1 199 ? 13.989 -7.768 9.420 1.00 95.81 199 LEU A C 1
ATOM 1573 O O . LEU A 1 199 ? 14.721 -8.755 9.517 1.00 95.81 199 LEU A O 1
ATOM 1577 N N . TRP A 1 200 ? 12.972 -7.540 10.247 1.00 93.50 200 TRP A N 1
ATOM 1578 C CA . TRP A 1 200 ? 12.557 -8.413 11.348 1.00 93.50 200 TRP A CA 1
ATOM 1579 C C . TRP A 1 200 ? 11.100 -8.887 11.198 1.00 93.50 200 TRP A C 1
ATOM 1581 O O . TRP A 1 200 ? 10.320 -8.249 10.473 1.00 93.50 200 TRP A O 1
ATOM 1591 N N . PRO A 1 201 ? 10.701 -9.973 11.897 1.00 95.62 201 PRO A N 1
ATOM 1592 C CA . PRO A 1 201 ? 9.294 -10.323 12.078 1.00 95.62 201 PRO A CA 1
ATOM 1593 C C . PRO A 1 201 ? 8.528 -9.152 12.697 1.00 95.62 201 PRO A C 1
ATOM 1595 O O . PRO A 1 201 ? 8.899 -8.647 13.758 1.00 95.62 201 PRO A O 1
ATOM 1598 N N . VAL A 1 202 ? 7.478 -8.690 12.022 1.00 96.31 202 VAL A N 1
ATOM 1599 C CA . VAL A 1 202 ? 6.716 -7.525 12.476 1.00 96.31 202 VAL A CA 1
ATOM 1600 C C . VAL A 1 202 ? 5.777 -7.954 13.613 1.00 96.31 202 VAL A C 1
ATOM 1602 O O . VAL A 1 202 ? 5.093 -8.972 13.496 1.00 96.31 202 VAL A O 1
ATOM 1605 N N . PRO A 1 203 ? 5.719 -7.217 14.738 1.00 94.88 203 PRO A N 1
ATOM 1606 C CA . PRO A 1 203 ? 4.767 -7.519 15.800 1.00 94.88 203 PRO A CA 1
ATOM 1607 C C . PRO A 1 203 ? 3.321 -7.442 15.303 1.00 94.88 203 PRO A C 1
ATOM 1609 O O . PRO A 1 203 ? 2.993 -6.642 14.433 1.00 94.88 203 PRO A O 1
ATOM 1612 N N . ASN A 1 204 ? 2.438 -8.246 15.888 1.00 96.94 204 ASN A N 1
ATOM 1613 C CA . ASN A 1 204 ? 1.020 -8.290 15.533 1.00 96.94 204 ASN A CA 1
ATOM 1614 C C . ASN A 1 204 ? 0.144 -8.149 16.795 1.00 96.94 204 ASN A C 1
ATOM 1616 O O . ASN A 1 204 ? -0.615 -9.071 17.107 1.00 96.94 204 ASN A O 1
ATOM 1620 N N . PRO A 1 205 ? 0.252 -7.031 17.544 1.00 96.50 205 PRO A N 1
ATOM 1621 C CA . PRO A 1 205 ? -0.458 -6.831 18.803 1.00 96.50 205 PRO A CA 1
ATOM 1622 C C . PRO A 1 205 ? -1.979 -6.930 18.634 1.00 96.50 205 PRO A C 1
ATOM 1624 O O . PRO A 1 205 ? -2.535 -6.796 17.534 1.00 96.50 205 PRO A O 1
ATOM 1627 N N . LEU A 1 206 ? -2.647 -7.160 19.760 1.00 97.81 206 LEU A N 1
ATOM 1628 C CA . LEU A 1 206 ? -4.090 -7.016 19.892 1.00 97.81 206 LEU A CA 1
ATOM 1629 C C . LEU A 1 206 ? -4.379 -5.786 20.762 1.00 97.81 206 LEU A C 1
ATOM 1631 O O . LEU A 1 206 ? -3.659 -5.591 21.742 1.00 97.81 206 LEU A O 1
ATOM 1635 N N . PRO A 1 207 ? -5.423 -4.998 20.460 1.00 97.25 207 PRO A N 1
ATOM 1636 C CA . PRO A 1 207 ? -5.805 -3.864 21.295 1.00 97.25 207 PRO A CA 1
ATOM 1637 C C . PRO A 1 207 ? -6.279 -4.328 22.676 1.00 97.25 207 PRO A C 1
ATOM 1639 O O . PRO A 1 207 ? -6.913 -5.391 22.808 1.00 97.25 207 PRO A O 1
ATOM 1642 N N . ARG A 1 208 ? -6.003 -3.512 23.699 1.00 97.31 208 ARG A N 1
ATOM 1643 C CA . ARG A 1 208 ? -6.500 -3.717 25.069 1.00 97.31 208 ARG A CA 1
ATOM 1644 C C . ARG A 1 208 ? -7.967 -3.335 25.191 1.00 97.31 208 ARG A C 1
ATOM 1646 O O . ARG A 1 208 ? -8.732 -4.061 25.818 1.00 97.31 208 ARG A O 1
ATOM 1653 N N . VAL A 1 209 ? -8.364 -2.220 24.580 1.00 96.50 209 VAL A N 1
ATOM 1654 C CA . VAL A 1 209 ? -9.751 -1.741 24.595 1.00 96.50 209 VAL A CA 1
ATOM 1655 C C . VAL A 1 209 ? -10.472 -2.228 23.344 1.00 96.50 209 VAL A C 1
ATOM 1657 O O . VAL A 1 209 ? -10.125 -1.854 22.226 1.00 96.50 209 VAL A O 1
ATOM 1660 N N . ARG A 1 210 ? -11.493 -3.066 23.544 1.00 95.69 210 ARG A N 1
ATOM 1661 C CA . ARG A 1 210 ? -12.305 -3.661 22.475 1.00 95.69 210 ARG A CA 1
ATOM 1662 C C . ARG A 1 210 ? -13.770 -3.396 22.757 1.00 95.69 210 ARG A C 1
ATOM 1664 O O . ARG A 1 210 ? -14.392 -4.098 23.549 1.00 95.69 210 ARG A O 1
ATOM 1671 N N . ARG A 1 211 ? -14.306 -2.352 22.143 1.00 93.31 211 ARG A N 1
ATOM 1672 C CA . ARG A 1 211 ? -15.731 -2.038 22.206 1.00 93.31 211 ARG A CA 1
ATOM 1673 C C . ARG A 1 211 ? -16.181 -1.413 20.888 1.00 93.31 211 ARG A C 1
ATOM 1675 O O . ARG A 1 211 ? -15.354 -0.752 20.256 1.00 93.31 211 ARG A O 1
ATOM 1682 N N . PRO A 1 212 ? -17.450 -1.599 20.500 1.00 92.62 212 PRO A N 1
ATOM 1683 C CA . PRO A 1 212 ? -18.006 -0.938 19.331 1.00 92.62 212 PRO A CA 1
ATOM 1684 C C . PRO A 1 212 ? -17.959 0.587 19.458 1.00 92.62 212 PRO A C 1
ATOM 1686 O O . PRO A 1 212 ? -18.067 1.144 20.554 1.00 92.62 212 PRO A O 1
ATOM 1689 N N . VAL A 1 213 ? -17.823 1.237 18.314 1.00 94.06 213 VAL A N 1
ATOM 1690 C CA . VAL A 1 213 ? -17.902 2.673 18.085 1.00 94.06 213 VAL A CA 1
ATOM 1691 C C . VAL A 1 213 ? -19.052 2.904 17.112 1.00 94.06 213 VAL A C 1
ATOM 1693 O O . VAL A 1 213 ? -19.151 2.228 16.088 1.00 94.06 213 VAL A O 1
ATOM 1696 N N . ASP A 1 214 ? -19.911 3.872 17.418 1.00 92.69 214 ASP A N 1
ATOM 1697 C CA . ASP A 1 214 ? -20.912 4.338 16.463 1.00 92.69 214 ASP A CA 1
ATOM 1698 C C . ASP A 1 214 ? -20.224 5.136 15.352 1.00 92.69 214 ASP A C 1
ATOM 1700 O O . ASP A 1 214 ? -19.675 6.218 15.589 1.00 92.69 214 ASP A O 1
ATOM 1704 N N . VAL A 1 215 ? -20.229 4.587 14.141 1.00 91.31 215 VAL A N 1
ATOM 1705 C CA . VAL A 1 215 ? -19.565 5.180 12.977 1.00 91.31 215 VAL A CA 1
ATOM 1706 C C . VAL A 1 215 ? -20.427 6.221 12.258 1.00 91.31 215 VAL A C 1
ATOM 1708 O O . VAL A 1 215 ? -19.903 6.946 11.411 1.00 91.31 215 VAL A O 1
ATOM 1711 N N . GLY A 1 216 ? -21.718 6.329 12.594 1.00 86.94 216 GLY A N 1
ATOM 1712 C CA . GLY A 1 216 ? -22.641 7.276 11.962 1.00 86.94 216 GLY A CA 1
ATOM 1713 C C . GLY A 1 216 ? -23.032 6.928 10.519 1.00 86.94 216 GLY A C 1
ATOM 1714 O O . GLY A 1 216 ? -23.527 7.792 9.801 1.00 86.94 216 GLY A O 1
ATOM 1715 N N . PHE A 1 217 ? -22.795 5.691 10.076 1.00 84.69 217 PHE A N 1
ATOM 1716 C CA . PHE A 1 217 ? -23.298 5.132 8.819 1.00 84.69 217 PHE A CA 1
ATOM 1717 C C . PHE A 1 217 ? -23.457 3.612 8.946 1.00 84.69 217 PHE A C 1
ATOM 1719 O O . PHE A 1 217 ? -22.910 3.001 9.860 1.00 84.69 217 PHE A O 1
ATOM 1726 N N . GLU A 1 218 ? -24.192 2.992 8.026 1.00 76.81 218 GLU A N 1
ATOM 1727 C CA . GLU A 1 218 ? -24.326 1.533 7.992 1.00 76.81 218 GLU A CA 1
ATOM 1728 C C . GLU A 1 218 ? -22.995 0.892 7.550 1.00 76.81 218 GLU A C 1
ATOM 1730 O O . GLU A 1 218 ? -22.677 0.861 6.361 1.00 76.81 218 GLU A O 1
ATOM 1735 N N . ASP A 1 219 ? -22.204 0.374 8.499 1.00 68.19 219 ASP A N 1
ATOM 1736 C CA . ASP A 1 219 ? -20.879 -0.232 8.258 1.00 68.19 219 ASP A CA 1
ATOM 1737 C C . ASP A 1 219 ? -20.922 -1.657 7.660 1.00 68.19 219 ASP A C 1
ATOM 1739 O O . ASP A 1 219 ? -19.885 -2.310 7.471 1.00 68.19 219 ASP A O 1
ATOM 1743 N N . ASP A 1 220 ? -22.115 -2.102 7.253 1.00 64.06 220 ASP A N 1
ATOM 1744 C CA . ASP A 1 220 ? -22.365 -3.403 6.633 1.00 64.06 220 ASP A CA 1
ATOM 1745 C C . ASP A 1 220 ? -23.314 -3.383 5.419 1.00 64.06 220 ASP A C 1
ATOM 1747 O O . ASP A 1 220 ? -23.669 -4.433 4.878 1.00 64.06 220 ASP A O 1
ATOM 1751 N N . ALA A 1 221 ? -23.710 -2.195 4.949 1.00 63.84 221 ALA A N 1
ATOM 1752 C CA . ALA A 1 221 ? -24.654 -2.052 3.846 1.00 63.84 221 ALA A CA 1
ATOM 1753 C C . ALA A 1 221 ? -24.029 -1.326 2.639 1.00 63.84 221 ALA A C 1
ATOM 1755 O O . ALA A 1 221 ? -23.686 -0.145 2.719 1.00 63.84 221 ALA A O 1
ATOM 1756 N N . PRO A 1 222 ? -23.923 -1.986 1.472 1.00 71.12 222 PRO A N 1
ATOM 1757 C CA . PRO A 1 222 ? -24.324 -3.365 1.197 1.00 71.12 222 PRO A CA 1
ATOM 1758 C C . PRO A 1 222 ? -23.295 -4.396 1.693 1.00 71.12 222 PRO A C 1
ATOM 1760 O O . PRO A 1 222 ? -22.091 -4.139 1.684 1.00 71.12 222 PRO A O 1
ATOM 1763 N N . ALA A 1 223 ? -23.769 -5.597 2.040 1.00 86.69 223 ALA A N 1
ATOM 1764 C CA . ALA A 1 223 ? -22.907 -6.686 2.487 1.00 86.69 223 ALA A CA 1
ATOM 1765 C C . ALA A 1 223 ? -21.892 -7.062 1.395 1.00 86.69 223 ALA A C 1
ATOM 1767 O O . ALA A 1 223 ? -22.262 -7.460 0.282 1.00 86.69 223 ALA A O 1
ATOM 1768 N N . VAL A 1 224 ? -20.600 -6.965 1.716 1.00 93.12 224 VAL A N 1
ATOM 1769 C CA . VAL A 1 224 ? -19.511 -7.336 0.804 1.00 93.12 224 VAL A CA 1
ATOM 1770 C C . VAL A 1 224 ? -19.158 -8.803 1.021 1.00 93.12 224 VAL A C 1
ATOM 1772 O O . VAL A 1 224 ? -18.536 -9.176 2.014 1.00 93.12 224 VAL A O 1
ATOM 1775 N N . THR A 1 225 ? -19.567 -9.645 0.076 1.00 95.19 225 THR A N 1
ATOM 1776 C CA . THR A 1 225 ? -19.314 -11.089 0.063 1.00 95.19 225 THR A CA 1
ATOM 1777 C C . THR A 1 225 ? -18.868 -11.508 -1.335 1.00 95.19 225 THR A C 1
ATOM 1779 O O . THR A 1 225 ? -19.212 -10.821 -2.299 1.00 95.19 225 THR A O 1
ATOM 1782 N N . PRO A 1 226 ? -18.192 -12.658 -1.506 1.00 95.31 226 PRO A N 1
ATOM 1783 C CA . PRO A 1 226 ? -17.827 -13.147 -2.836 1.00 95.31 226 PRO A CA 1
ATOM 1784 C C . PRO A 1 226 ? -18.996 -13.185 -3.836 1.00 95.31 226 PRO A C 1
ATOM 1786 O O . PRO A 1 226 ? -18.794 -12.926 -5.018 1.00 95.31 226 PRO A O 1
ATOM 1789 N N . ALA A 1 227 ? -20.219 -13.455 -3.365 1.00 96.38 227 ALA A N 1
ATOM 1790 C CA . ALA A 1 227 ? -21.416 -13.513 -4.200 1.00 96.38 227 ALA A CA 1
ATOM 1791 C C . ALA A 1 227 ? -21.950 -12.130 -4.616 1.00 96.38 227 ALA A C 1
ATOM 1793 O O . ALA A 1 227 ? -22.573 -12.007 -5.667 1.00 96.38 227 ALA A O 1
ATOM 1794 N N . THR A 1 228 ? -21.717 -11.085 -3.817 1.00 96.19 228 THR A N 1
ATOM 1795 C CA . THR A 1 228 ? -22.267 -9.743 -4.074 1.00 96.19 228 THR A CA 1
ATOM 1796 C C . THR A 1 228 ? -21.307 -8.836 -4.839 1.00 96.19 228 THR A C 1
ATOM 1798 O O . THR A 1 228 ? -21.777 -7.922 -5.517 1.00 96.19 228 THR A O 1
ATOM 1801 N N . ILE A 1 229 ? -19.991 -9.097 -4.809 1.00 96.06 229 ILE A N 1
ATOM 1802 C CA . ILE A 1 229 ? -18.953 -8.230 -5.406 1.00 96.06 229 ILE A CA 1
ATOM 1803 C C . ILE A 1 229 ? -19.286 -7.806 -6.840 1.00 96.06 229 ILE A C 1
ATOM 1805 O O . ILE A 1 229 ? -19.279 -6.613 -7.128 1.00 96.06 229 ILE A O 1
ATOM 1809 N N . ALA A 1 230 ? -19.632 -8.745 -7.725 1.00 95.56 230 ALA A N 1
ATOM 1810 C CA . ALA A 1 230 ? -19.919 -8.422 -9.125 1.00 95.56 230 ALA A CA 1
ATOM 1811 C C . ALA A 1 230 ? -21.083 -7.421 -9.271 1.00 95.56 230 ALA A C 1
ATOM 1813 O O . ALA A 1 230 ? -20.981 -6.452 -10.020 1.00 95.56 230 ALA A O 1
ATOM 1814 N N . SER A 1 231 ? -22.162 -7.614 -8.505 1.00 95.19 231 SER A N 1
ATOM 1815 C CA . SER A 1 231 ? -23.316 -6.704 -8.508 1.00 95.19 231 SER A CA 1
ATOM 1816 C C . SER A 1 231 ? -22.986 -5.327 -7.924 1.00 95.19 231 SER A C 1
ATOM 1818 O O . SER A 1 231 ? -23.466 -4.317 -8.432 1.00 95.19 231 SER A O 1
ATOM 1820 N N . LEU A 1 232 ? -22.122 -5.272 -6.903 1.00 93.69 232 LEU A N 1
ATOM 1821 C CA . LEU A 1 232 ? -21.668 -4.016 -6.305 1.00 93.69 232 LEU A CA 1
ATOM 1822 C C . LEU A 1 232 ? -20.848 -3.199 -7.297 1.00 93.69 232 LEU A C 1
ATOM 1824 O O . LEU A 1 232 ? -21.122 -2.018 -7.489 1.00 93.69 232 LEU A O 1
ATOM 1828 N N . VAL A 1 233 ? -19.892 -3.843 -7.966 1.00 94.00 233 VAL A N 1
ATOM 1829 C CA . VAL A 1 233 ? -19.037 -3.199 -8.969 1.00 94.00 233 VAL A CA 1
ATOM 1830 C C . VAL A 1 233 ? -19.857 -2.693 -10.153 1.00 94.00 233 VAL A C 1
ATOM 1832 O O . VAL A 1 233 ? -19.631 -1.571 -10.597 1.00 94.00 233 VAL A O 1
ATOM 1835 N N . ALA A 1 234 ? -20.843 -3.465 -10.619 1.00 93.19 234 ALA A N 1
ATOM 1836 C CA . ALA A 1 234 ? -21.758 -3.032 -11.679 1.00 93.19 234 ALA A CA 1
ATOM 1837 C C . ALA A 1 234 ? -22.608 -1.807 -11.277 1.00 93.19 234 ALA A C 1
ATOM 1839 O O . ALA A 1 234 ? -23.069 -1.055 -12.136 1.00 93.19 234 ALA A O 1
ATOM 1840 N N . GLY A 1 235 ? -22.822 -1.599 -9.973 1.00 88.81 235 GLY A N 1
ATOM 1841 C CA . GLY A 1 235 ? -23.506 -0.426 -9.433 1.00 88.81 235 GLY A CA 1
ATOM 1842 C C . GLY A 1 235 ? -22.637 0.835 -9.369 1.00 88.81 235 GLY A C 1
ATOM 1843 O O . GLY A 1 235 ? -23.192 1.937 -9.417 1.00 88.81 235 GLY A O 1
ATOM 1844 N N . CYS A 1 236 ? -21.311 0.684 -9.280 1.00 87.69 236 CYS A N 1
ATOM 1845 C CA . CYS A 1 236 ? -20.350 1.781 -9.150 1.00 87.69 236 CYS A CA 1
ATOM 1846 C C . CYS A 1 236 ? -20.142 2.547 -10.468 1.00 87.69 236 CYS A C 1
ATOM 1848 O O . CYS A 1 236 ? -20.076 1.961 -11.549 1.00 87.69 236 CYS A O 1
ATOM 1850 N N . ASP A 1 237 ? -19.967 3.865 -10.360 1.00 85.88 237 ASP A N 1
ATOM 1851 C CA . ASP A 1 237 ? -19.684 4.763 -11.487 1.00 85.88 237 ASP A CA 1
ATOM 1852 C C . ASP A 1 237 ? -18.188 4.773 -11.838 1.00 85.88 237 ASP A C 1
ATOM 1854 O O . ASP A 1 237 ? -17.458 5.722 -11.574 1.00 85.88 237 ASP A O 1
ATOM 1858 N N . VAL A 1 238 ? -17.703 3.643 -12.344 1.00 87.81 238 VAL A N 1
ATOM 1859 C CA . VAL A 1 238 ? -16.288 3.402 -12.660 1.00 87.81 238 VAL A CA 1
ATOM 1860 C C . VAL A 1 238 ? -16.150 2.911 -14.091 1.00 87.81 238 VAL A C 1
ATOM 1862 O O . VAL A 1 238 ? -17.133 2.482 -14.694 1.00 87.81 238 VAL A O 1
ATOM 1865 N N . ASP A 1 239 ? -14.933 2.907 -14.634 1.00 88.25 239 ASP A N 1
ATOM 1866 C CA . ASP A 1 239 ? -14.695 2.320 -15.951 1.00 88.25 239 ASP A CA 1
ATOM 1867 C C . ASP A 1 239 ? -14.978 0.805 -15.934 1.00 88.25 239 ASP A C 1
ATOM 1869 O O . ASP A 1 239 ? -14.191 -0.004 -15.426 1.00 88.25 239 ASP A O 1
ATOM 1873 N N . GLN A 1 240 ? -16.133 0.435 -16.487 1.00 91.50 240 GLN A N 1
ATOM 1874 C CA . GLN A 1 240 ? -16.596 -0.947 -16.595 1.00 91.50 240 GLN A CA 1
ATOM 1875 C C . GLN A 1 240 ? -15.916 -1.707 -17.745 1.00 91.50 240 GLN A C 1
ATOM 1877 O O . GLN A 1 240 ? -15.971 -2.937 -17.767 1.00 91.50 240 GLN A O 1
ATOM 1882 N N . ALA A 1 241 ? -15.259 -1.018 -18.688 1.00 88.75 241 ALA A N 1
ATOM 1883 C CA . ALA A 1 241 ? -14.570 -1.666 -19.806 1.00 88.75 241 ALA A CA 1
ATOM 1884 C C . ALA A 1 241 ? -13.305 -2.404 -19.341 1.00 88.75 241 ALA A C 1
ATOM 1886 O O . ALA A 1 241 ? -12.922 -3.428 -19.913 1.00 88.75 241 ALA A O 1
ATOM 1887 N N . VAL A 1 242 ? -12.678 -1.940 -18.256 1.00 89.44 242 VAL A N 1
ATOM 1888 C CA . VAL A 1 242 ? -11.541 -2.619 -17.627 1.00 89.44 242 VAL A CA 1
ATOM 1889 C C . VAL A 1 242 ? -12.056 -3.640 -16.607 1.00 89.44 242 VAL A C 1
ATOM 1891 O O . VAL A 1 242 ? -12.113 -3.387 -15.402 1.00 89.44 242 VAL A O 1
ATOM 1894 N N . ALA A 1 243 ? -12.421 -4.819 -17.114 1.00 90.94 243 ALA A N 1
ATOM 1895 C CA . ALA A 1 243 ? -12.974 -5.924 -16.330 1.00 90.94 243 ALA A CA 1
ATOM 1896 C C . ALA A 1 243 ? -12.009 -6.467 -15.257 1.00 90.94 243 ALA A C 1
ATOM 1898 O O . ALA A 1 243 ? -10.788 -6.313 -15.353 1.00 90.94 243 ALA A O 1
ATOM 1899 N N . ALA A 1 244 ? -12.566 -7.151 -14.253 1.00 91.00 244 ALA A N 1
ATOM 1900 C CA . ALA A 1 244 ? -11.810 -7.875 -13.231 1.00 91.00 244 ALA A CA 1
ATOM 1901 C C . ALA A 1 244 ? -10.762 -8.828 -13.827 1.00 91.00 244 ALA A C 1
ATOM 1903 O O . ALA A 1 244 ? -10.937 -9.376 -14.916 1.00 91.00 244 ALA A O 1
ATOM 1904 N N . SER A 1 245 ? -9.654 -9.030 -13.104 1.00 90.38 245 SER A N 1
ATOM 1905 C CA . SER A 1 245 ? -8.631 -9.975 -13.550 1.00 90.38 245 SER A CA 1
ATOM 1906 C C . SER A 1 245 ? -9.166 -11.406 -13.469 1.00 90.38 245 SER A C 1
ATOM 1908 O O . SER A 1 245 ? -9.643 -11.808 -12.411 1.00 90.38 245 SER A O 1
ATOM 1910 N N . PRO A 1 246 ? -9.033 -12.215 -14.534 1.00 86.31 246 PRO A N 1
ATOM 1911 C CA . PRO A 1 246 ? -9.386 -13.629 -14.470 1.00 86.31 246 PRO A CA 1
ATOM 1912 C C . PRO A 1 246 ? -8.331 -14.465 -13.725 1.00 86.31 246 PRO A C 1
ATOM 1914 O O . PRO A 1 246 ? -8.599 -15.611 -13.377 1.00 86.31 246 PRO A O 1
ATOM 1917 N N . MET A 1 247 ? -7.130 -13.918 -13.493 1.00 87.88 247 MET A N 1
ATOM 1918 C CA . MET A 1 247 ? -5.994 -14.659 -12.923 1.00 87.88 247 MET A CA 1
ATOM 1919 C C . MET A 1 247 ? -5.685 -14.286 -11.478 1.00 87.88 247 MET A C 1
ATOM 1921 O O . MET A 1 247 ? -5.181 -15.114 -10.724 1.00 87.88 247 MET A O 1
ATOM 1925 N N . PHE A 1 248 ? -5.924 -13.031 -11.100 1.00 92.00 248 PHE A N 1
ATOM 1926 C CA . PHE A 1 248 ? -5.552 -12.527 -9.787 1.00 92.00 248 PHE A CA 1
ATOM 1927 C C . PHE A 1 248 ? -6.791 -12.113 -9.005 1.00 92.00 248 PHE A C 1
ATOM 1929 O O . PHE A 1 248 ? -7.674 -11.453 -9.547 1.00 92.00 248 PHE A O 1
ATOM 1936 N N . ARG A 1 249 ? -6.805 -12.473 -7.723 1.00 95.25 249 ARG A N 1
ATOM 1937 C CA . ARG A 1 249 ? -7.840 -12.089 -6.764 1.00 95.25 249 ARG A CA 1
ATOM 1938 C C . ARG A 1 249 ? -7.218 -11.314 -5.613 1.00 95.25 249 ARG A C 1
ATOM 1940 O O . ARG A 1 249 ? -6.134 -11.679 -5.144 1.00 95.25 249 ARG A O 1
ATOM 1947 N N . GLY A 1 250 ? -7.905 -10.270 -5.170 1.00 96.12 250 GLY A N 1
ATOM 1948 C CA . GLY A 1 250 ? -7.522 -9.475 -4.013 1.00 96.12 250 GLY A CA 1
ATOM 1949 C C . GLY A 1 250 ? -7.599 -10.250 -2.699 1.00 96.12 250 GLY A C 1
ATOM 1950 O O . GLY A 1 250 ? -8.089 -11.377 -2.638 1.00 96.12 250 GLY A O 1
ATOM 1951 N N . GLY A 1 251 ? -7.098 -9.624 -1.636 1.00 97.62 251 GLY A N 1
ATOM 1952 C CA . GLY A 1 251 ? -7.121 -10.180 -0.285 1.00 97.62 251 GLY A CA 1
ATOM 1953 C C . GLY A 1 251 ? -5.823 -10.849 0.164 1.00 97.62 251 GLY A C 1
ATOM 1954 O O . GLY A 1 251 ? -4.989 -11.306 -0.626 1.00 97.62 251 GLY A O 1
ATOM 1955 N N . THR A 1 252 ? -5.633 -10.858 1.482 1.00 98.25 252 THR A N 1
ATOM 1956 C CA . THR A 1 252 ? -4.462 -11.419 2.162 1.00 98.25 252 THR A CA 1
ATOM 1957 C C . THR A 1 252 ? -4.365 -12.932 1.975 1.00 98.25 252 THR A C 1
ATOM 1959 O O . THR A 1 252 ? -3.262 -13.446 1.788 1.00 98.25 252 THR A O 1
ATOM 1962 N N . ALA A 1 253 ? -5.489 -13.656 1.962 1.00 98.06 253 ALA A N 1
ATOM 1963 C CA . ALA A 1 253 ? -5.501 -15.108 1.791 1.00 98.06 253 ALA A CA 1
ATOM 1964 C C . ALA A 1 253 ? -4.976 -15.515 0.404 1.00 98.06 253 ALA A C 1
ATOM 1966 O O . ALA A 1 253 ? -4.085 -16.361 0.303 1.00 98.06 253 ALA A O 1
ATOM 1967 N N . ALA A 1 254 ? -5.461 -14.861 -0.657 1.00 97.94 254 ALA A N 1
ATOM 1968 C CA . ALA A 1 254 ? -4.990 -15.095 -2.022 1.00 97.94 254 ALA A CA 1
ATOM 1969 C C . ALA A 1 254 ? -3.501 -14.734 -2.183 1.00 97.94 254 ALA A C 1
ATOM 1971 O O . ALA A 1 254 ? -2.739 -15.490 -2.791 1.00 97.94 254 ALA A O 1
ATOM 1972 N N . GLY A 1 255 ? -3.062 -13.624 -1.581 1.00 98.06 255 GLY A N 1
ATOM 1973 C CA . GLY A 1 255 ? -1.662 -13.200 -1.627 1.00 98.06 255 GLY A CA 1
ATOM 1974 C C . GLY A 1 255 ? -0.714 -14.168 -0.920 1.00 98.06 255 GLY A C 1
ATOM 1975 O O . GLY A 1 255 ? 0.333 -14.513 -1.469 1.00 98.06 255 GLY A O 1
ATOM 1976 N N . ARG A 1 256 ? -1.095 -14.662 0.265 1.00 98.50 256 ARG A N 1
ATOM 1977 C CA . ARG A 1 256 ? -0.331 -15.686 0.997 1.00 98.50 256 ARG A CA 1
ATOM 1978 C C . ARG A 1 256 ? -0.275 -17.004 0.235 1.00 98.50 256 ARG A C 1
ATOM 1980 O O . ARG A 1 256 ? 0.801 -17.585 0.121 1.00 98.50 256 ARG A O 1
ATOM 1987 N N . ALA A 1 257 ? -1.391 -17.448 -0.347 1.00 98.38 257 ALA A N 1
ATOM 1988 C CA . ALA A 1 257 ? -1.413 -18.647 -1.183 1.00 98.38 257 ALA A CA 1
ATOM 1989 C C . ALA A 1 257 ? -0.422 -18.533 -2.354 1.00 98.38 257 ALA A C 1
ATOM 1991 O O . ALA A 1 257 ? 0.379 -19.445 -2.578 1.00 98.38 257 ALA A O 1
ATOM 1992 N N . ARG A 1 258 ? -0.396 -17.380 -3.040 1.00 97.31 258 ARG A N 1
ATOM 1993 C CA . ARG A 1 258 ? 0.570 -17.131 -4.118 1.00 97.31 258 ARG A CA 1
ATOM 1994 C C . ARG A 1 258 ? 2.017 -17.084 -3.618 1.00 97.31 258 ARG A C 1
ATOM 1996 O O . ARG A 1 258 ? 2.901 -17.606 -4.297 1.00 97.31 258 ARG A O 1
ATOM 2003 N N . LEU A 1 259 ? 2.275 -16.482 -2.454 1.00 98.00 259 LEU A N 1
ATOM 2004 C CA . LEU A 1 259 ? 3.607 -16.464 -1.837 1.00 98.00 259 LEU A CA 1
ATOM 2005 C C . LEU A 1 259 ? 4.101 -17.887 -1.559 1.00 98.00 259 LEU A C 1
ATOM 2007 O O . LEU A 1 259 ? 5.217 -18.227 -1.951 1.00 98.00 259 LEU A O 1
ATOM 2011 N N . HIS A 1 260 ? 3.272 -18.722 -0.931 1.00 97.38 260 HIS A N 1
ATOM 2012 C CA . HIS A 1 260 ? 3.621 -20.112 -0.642 1.00 97.38 260 HIS A CA 1
ATOM 2013 C C . HIS A 1 260 ? 3.908 -20.906 -1.917 1.00 97.38 260 HIS A C 1
ATOM 2015 O O . HIS A 1 260 ? 4.890 -21.644 -1.967 1.00 97.38 260 HIS A O 1
ATOM 2021 N N . GLU A 1 261 ? 3.109 -20.717 -2.966 1.00 96.12 261 GLU A N 1
ATOM 2022 C CA . GLU A 1 261 ? 3.365 -21.353 -4.256 1.00 96.12 261 GLU A CA 1
ATOM 2023 C C . GLU A 1 261 ? 4.691 -20.895 -4.877 1.00 96.12 261 GLU A C 1
ATOM 2025 O O . GLU A 1 261 ? 5.482 -21.731 -5.321 1.00 96.12 261 GLU A O 1
ATOM 2030 N N . PHE A 1 262 ? 4.962 -19.585 -4.890 1.00 95.88 262 PHE A N 1
ATOM 2031 C CA . PHE A 1 262 ? 6.217 -19.052 -5.417 1.00 95.88 262 PHE A CA 1
ATOM 2032 C C . PHE A 1 262 ? 7.418 -19.636 -4.677 1.00 95.88 262 PHE A C 1
ATOM 2034 O O . PHE A 1 262 ? 8.360 -20.107 -5.311 1.00 95.88 262 PHE A O 1
ATOM 2041 N N . VAL A 1 263 ? 7.373 -19.656 -3.348 1.00 95.75 263 VAL A N 1
ATOM 2042 C CA . VAL A 1 263 ? 8.448 -20.211 -2.524 1.00 95.75 263 VAL A CA 1
ATOM 2043 C C . VAL A 1 263 ? 8.637 -21.707 -2.787 1.00 95.75 263 VAL A C 1
ATOM 2045 O O . VAL A 1 263 ? 9.773 -22.156 -2.915 1.00 95.75 263 VAL A O 1
ATOM 2048 N N . ALA A 1 264 ? 7.548 -22.465 -2.933 1.00 94.12 264 ALA A N 1
ATOM 2049 C CA . ALA A 1 264 ? 7.607 -23.906 -3.156 1.00 94.12 264 ALA A CA 1
ATOM 2050 C C . ALA A 1 264 ? 8.097 -24.301 -4.561 1.00 94.12 264 ALA A C 1
ATOM 2052 O O . ALA A 1 264 ? 8.728 -25.346 -4.710 1.00 94.12 264 ALA A O 1
ATOM 2053 N N . ARG A 1 265 ? 7.777 -23.517 -5.600 1.00 91.81 265 ARG A N 1
ATOM 2054 C CA . ARG A 1 265 ? 7.943 -23.948 -7.006 1.00 91.81 265 ARG A CA 1
ATOM 2055 C C . ARG A 1 265 ? 8.794 -23.029 -7.879 1.00 91.81 265 ARG A C 1
ATOM 2057 O O . ARG A 1 265 ? 9.369 -23.509 -8.857 1.00 91.81 265 ARG A O 1
ATOM 2064 N N . GLY A 1 266 ? 8.837 -21.734 -7.569 1.00 92.12 266 GLY A N 1
ATOM 2065 C CA . GLY A 1 266 ? 9.443 -20.703 -8.418 1.00 92.12 266 GLY A CA 1
ATOM 2066 C C . GLY A 1 266 ? 10.766 -20.156 -7.885 1.00 92.12 266 GLY A C 1
ATOM 2067 O O . GLY A 1 266 ? 11.698 -19.959 -8.658 1.00 92.12 266 GLY A O 1
ATOM 2068 N N . LEU A 1 267 ? 10.886 -19.957 -6.566 1.00 95.00 267 LEU A N 1
ATOM 2069 C CA . LEU A 1 267 ? 12.019 -19.251 -5.961 1.00 95.00 267 LEU A CA 1
ATOM 2070 C C . LEU A 1 267 ? 13.362 -19.879 -6.343 1.00 95.00 267 LEU A C 1
ATOM 2072 O O . LEU A 1 267 ? 14.256 -19.153 -6.754 1.00 95.00 267 LEU A O 1
ATOM 2076 N N . ALA A 1 268 ? 13.486 -21.208 -6.292 1.00 93.94 268 ALA A N 1
ATOM 2077 C CA . ALA A 1 268 ? 14.738 -21.908 -6.589 1.00 93.94 268 ALA A CA 1
ATOM 2078 C C . ALA A 1 268 ? 15.311 -21.617 -7.991 1.00 93.94 268 ALA A C 1
ATOM 2080 O O . ALA A 1 268 ? 16.528 -21.631 -8.140 1.00 93.94 268 ALA A O 1
ATOM 2081 N N . ARG A 1 269 ? 14.458 -21.328 -8.985 1.00 91.62 269 ARG A N 1
ATOM 2082 C CA . ARG A 1 269 ? 14.867 -21.009 -10.366 1.00 91.62 269 ARG A CA 1
ATOM 2083 C C . ARG A 1 269 ? 14.782 -19.519 -10.700 1.00 91.62 269 ARG A C 1
ATOM 2085 O O . ARG A 1 269 ? 15.090 -19.120 -11.816 1.00 91.62 269 ARG A O 1
ATOM 2092 N N . TYR A 1 270 ? 14.387 -18.678 -9.742 1.00 93.06 270 TYR A N 1
ATOM 2093 C CA . TYR A 1 270 ? 14.147 -17.251 -9.975 1.00 93.06 270 TYR A CA 1
ATOM 2094 C C . TYR A 1 270 ? 15.362 -16.533 -10.576 1.00 93.06 270 TYR A C 1
ATOM 2096 O O . TYR A 1 270 ? 15.212 -15.656 -11.418 1.00 93.06 270 TYR A O 1
ATOM 2104 N N . ALA A 1 271 ? 16.576 -16.880 -10.141 1.00 91.94 271 ALA A N 1
ATOM 2105 C CA . ALA A 1 271 ? 17.784 -16.231 -10.642 1.00 91.94 271 ALA A CA 1
ATOM 2106 C C . ALA A 1 271 ? 18.024 -16.490 -12.138 1.00 91.94 271 ALA A C 1
ATOM 2108 O O . ALA A 1 271 ? 18.484 -15.582 -12.829 1.00 91.94 271 ALA A O 1
ATOM 2109 N N . ASP A 1 272 ? 17.671 -17.685 -12.608 1.00 91.50 272 ASP A N 1
ATOM 2110 C CA . ASP A 1 272 ? 17.954 -18.155 -13.962 1.00 91.50 272 ASP A CA 1
ATOM 2111 C C . ASP A 1 272 ? 16.808 -17.810 -14.925 1.00 91.50 272 ASP A C 1
ATOM 2113 O O . ASP A 1 272 ? 17.047 -17.326 -16.029 1.00 91.50 272 ASP A O 1
ATOM 2117 N N . ASP A 1 273 ? 15.558 -17.973 -14.478 1.00 90.88 273 ASP A N 1
ATOM 2118 C CA . ASP A 1 273 ? 14.393 -17.953 -15.370 1.00 90.88 273 ASP A CA 1
ATOM 2119 C C . ASP A 1 273 ? 13.673 -16.588 -15.428 1.00 90.88 273 ASP A C 1
ATOM 2121 O O . ASP A 1 273 ? 12.864 -16.363 -16.324 1.00 90.88 273 ASP A O 1
ATOM 2125 N N . ARG A 1 274 ? 13.904 -15.652 -14.487 1.00 87.62 274 ARG A N 1
ATOM 2126 C CA . ARG A 1 274 ? 13.051 -14.444 -14.310 1.00 87.62 274 ARG A CA 1
ATOM 2127 C C . ARG A 1 274 ? 12.950 -13.494 -15.509 1.00 87.62 274 ARG A C 1
ATOM 2129 O O . ARG A 1 274 ? 12.139 -12.573 -15.465 1.00 87.62 274 ARG A O 1
ATOM 2136 N N . ASN A 1 275 ? 13.840 -13.633 -16.487 1.00 87.56 275 ASN A N 1
ATOM 2137 C CA . ASN A 1 275 ? 13.875 -12.802 -17.689 1.00 87.56 275 ASN A CA 1
ATOM 2138 C C . ASN A 1 275 ? 13.172 -13.469 -18.878 1.00 87.56 275 ASN A C 1
ATOM 2140 O O . ASN A 1 275 ? 13.116 -12.857 -19.939 1.00 87.56 275 ASN A O 1
ATOM 2144 N N . ASP A 1 276 ? 12.674 -14.701 -18.732 1.00 84.88 276 ASP A N 1
ATOM 2145 C CA . ASP A 1 276 ? 11.870 -15.358 -19.758 1.00 84.88 276 ASP A CA 1
ATOM 2146 C C . ASP A 1 276 ? 10.388 -14.978 -19.587 1.00 84.88 276 ASP A C 1
ATOM 2148 O O . ASP A 1 276 ? 9.718 -15.501 -18.688 1.00 84.88 276 ASP A O 1
ATOM 2152 N N . PRO A 1 277 ? 9.837 -14.101 -20.448 1.00 81.25 277 PRO A N 1
ATOM 2153 C CA . PRO A 1 277 ? 8.444 -13.677 -20.344 1.00 81.25 277 PRO A CA 1
ATOM 2154 C C . PRO A 1 277 ? 7.447 -14.810 -20.641 1.00 81.25 277 PRO A C 1
ATOM 2156 O O . PRO A 1 277 ? 6.272 -14.685 -20.289 1.00 81.25 277 PRO A O 1
ATOM 2159 N N . ASN A 1 278 ? 7.883 -15.921 -21.248 1.00 82.69 278 ASN A N 1
ATOM 2160 C CA . ASN A 1 278 ? 7.025 -17.080 -21.518 1.00 82.69 278 ASN A CA 1
ATOM 2161 C C . ASN A 1 278 ? 6.876 -17.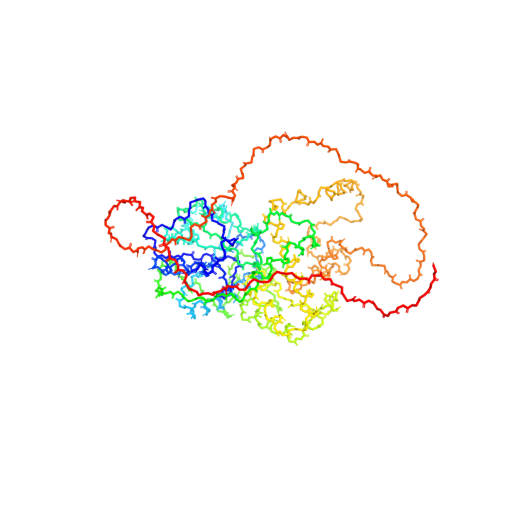994 -20.294 1.00 82.69 278 ASN A C 1
ATOM 2163 O O . ASN A 1 278 ? 5.951 -18.806 -20.229 1.00 82.69 278 ASN A O 1
ATOM 2167 N N . ASN A 1 279 ? 7.755 -17.855 -19.300 1.00 83.56 279 ASN A N 1
ATOM 2168 C CA . ASN A 1 279 ? 7.733 -18.657 -18.088 1.00 83.56 279 ASN A CA 1
ATOM 2169 C C . ASN A 1 279 ? 7.096 -17.874 -16.934 1.00 83.56 279 ASN A C 1
ATOM 2171 O O . ASN A 1 279 ? 7.762 -17.324 -16.058 1.00 83.56 279 ASN A O 1
ATOM 2175 N N . LEU A 1 280 ? 5.763 -17.865 -16.886 1.00 80.25 280 LEU A N 1
ATOM 2176 C CA . LEU A 1 280 ? 5.022 -17.126 -15.858 1.00 80.25 280 LEU A CA 1
ATOM 2177 C C . LEU A 1 280 ? 5.304 -17.605 -14.420 1.00 80.25 280 LEU A C 1
ATOM 2179 O O . LEU A 1 280 ? 4.989 -16.873 -13.478 1.00 80.25 280 LEU A O 1
ATOM 2183 N N . GLU A 1 281 ? 5.843 -18.815 -14.230 1.00 84.69 281 GLU A N 1
ATOM 2184 C CA . GLU A 1 281 ? 6.223 -19.353 -12.914 1.00 84.69 281 GLU A CA 1
ATOM 2185 C C . GLU A 1 281 ? 7.639 -18.958 -12.479 1.00 84.69 281 GLU A C 1
ATOM 2187 O O . GLU A 1 281 ? 7.986 -19.135 -11.308 1.00 84.69 281 GLU A O 1
ATOM 2192 N N . ALA A 1 282 ? 8.438 -18.382 -13.382 1.00 84.56 282 ALA A N 1
ATOM 2193 C CA . ALA A 1 282 ? 9.783 -17.898 -13.088 1.00 84.56 282 ALA A CA 1
ATOM 2194 C C . ALA A 1 282 ? 9.805 -16.702 -12.130 1.00 84.56 282 ALA A C 1
ATOM 2196 O O . ALA A 1 282 ? 10.824 -16.419 -11.505 1.00 84.56 282 ALA A O 1
ATOM 2197 N N . VAL A 1 283 ? 8.685 -15.984 -12.006 1.00 90.62 283 VAL A N 1
ATOM 2198 C CA . VAL A 1 283 ? 8.559 -14.770 -11.194 1.00 90.62 283 VAL A CA 1
ATOM 2199 C C . VAL A 1 283 ? 7.520 -14.936 -10.090 1.00 90.62 283 VAL A C 1
ATOM 2201 O O . VAL A 1 283 ? 6.562 -15.701 -10.196 1.00 90.62 283 VAL A O 1
ATOM 2204 N N . SER A 1 284 ? 7.649 -14.158 -9.013 1.00 94.69 284 SER A N 1
ATOM 2205 C CA . SER A 1 284 ? 6.742 -14.275 -7.861 1.00 94.69 284 SER A CA 1
ATOM 2206 C C . SER A 1 284 ? 5.292 -13.935 -8.183 1.00 94.69 284 SER A C 1
ATOM 2208 O O . SER A 1 284 ? 4.379 -14.455 -7.551 1.00 94.69 284 SER A O 1
ATOM 2210 N N . ARG A 1 285 ? 5.056 -13.064 -9.170 1.00 93.88 285 ARG A N 1
ATOM 2211 C CA . ARG A 1 285 ? 3.737 -12.483 -9.478 1.00 93.88 285 ARG A CA 1
ATOM 2212 C C . ARG A 1 285 ? 3.059 -11.821 -8.267 1.00 93.88 285 ARG A C 1
ATOM 2214 O O . ARG A 1 285 ? 1.867 -11.565 -8.313 1.00 93.88 285 ARG A O 1
ATOM 2221 N N . LEU A 1 286 ? 3.810 -11.484 -7.214 1.00 96.56 286 LEU A N 1
ATOM 2222 C CA . LEU A 1 286 ? 3.279 -10.884 -5.982 1.00 96.56 286 LEU A CA 1
ATOM 2223 C C . LEU A 1 286 ? 2.998 -9.380 -6.096 1.00 96.56 286 LEU A C 1
ATOM 2225 O O . LEU A 1 286 ? 2.449 -8.787 -5.171 1.00 96.56 286 LEU A O 1
ATOM 2229 N N . SER A 1 287 ? 3.366 -8.744 -7.213 1.00 95.88 287 SER A N 1
ATOM 2230 C CA . SER A 1 287 ? 3.252 -7.293 -7.380 1.00 95.88 287 SER A CA 1
ATOM 2231 C C . SER A 1 287 ? 1.843 -6.728 -7.139 1.00 95.88 287 SER A C 1
ATOM 2233 O O . SER A 1 287 ? 1.781 -5.670 -6.518 1.00 95.88 287 SER A O 1
ATOM 2235 N N . PRO A 1 288 ? 0.724 -7.383 -7.525 1.00 95.75 288 PRO A N 1
ATOM 2236 C CA . PRO A 1 288 ? -0.608 -6.860 -7.218 1.00 95.75 288 PRO A CA 1
ATOM 2237 C C . PRO A 1 288 ? -0.894 -6.822 -5.706 1.00 95.75 288 PRO A C 1
ATOM 2239 O O . PRO A 1 288 ? -1.317 -5.796 -5.181 1.00 95.75 288 PRO A O 1
ATOM 2242 N N . TRP A 1 289 ? -0.562 -7.889 -4.972 1.00 98.12 289 TRP A N 1
ATOM 2243 C CA . TRP A 1 289 ? -0.753 -7.942 -3.516 1.00 98.12 289 TRP A CA 1
ATOM 2244 C C . TRP A 1 289 ? 0.208 -7.029 -2.751 1.00 98.12 289 TRP A C 1
ATOM 2246 O O . TRP A 1 289 ? -0.170 -6.496 -1.713 1.00 98.12 289 TRP A O 1
ATOM 2256 N N . LEU A 1 290 ? 1.426 -6.806 -3.256 1.00 97.88 290 LEU A N 1
ATOM 2257 C CA . LEU A 1 290 ? 2.352 -5.817 -2.691 1.00 97.88 290 LEU A CA 1
ATOM 2258 C C . LEU A 1 290 ? 1.917 -4.374 -2.985 1.00 97.88 290 LEU A C 1
ATOM 2260 O O . LEU A 1 290 ? 2.191 -3.494 -2.174 1.00 97.88 290 LEU A O 1
ATOM 2264 N N . HIS A 1 291 ? 1.261 -4.126 -4.124 1.00 95.88 291 HIS A N 1
ATOM 2265 C CA . HIS A 1 291 ? 0.751 -2.807 -4.508 1.00 95.88 291 HIS A CA 1
ATOM 2266 C C . HIS A 1 291 ? -0.396 -2.356 -3.600 1.00 95.88 291 HIS A C 1
ATOM 2268 O O . HIS A 1 291 ? -0.354 -1.248 -3.080 1.00 95.88 291 HIS A O 1
ATOM 2274 N N . PHE A 1 292 ? -1.373 -3.235 -3.366 1.00 96.44 292 PHE A N 1
ATOM 2275 C CA . PHE A 1 292 ? -2.489 -2.987 -2.446 1.00 96.44 292 PHE A CA 1
ATOM 2276 C C . PHE A 1 292 ? -2.158 -3.314 -0.981 1.00 96.44 292 PHE A C 1
ATOM 2278 O O . PHE A 1 292 ? -3.001 -3.197 -0.092 1.00 96.44 292 PHE A O 1
ATOM 2285 N N . GLY A 1 293 ? -0.933 -3.780 -0.729 1.00 97.69 293 GLY A N 1
ATOM 2286 C CA . GLY A 1 293 ? -0.444 -4.146 0.592 1.00 97.69 293 GLY A CA 1
ATOM 2287 C C . GLY A 1 293 ? -1.260 -5.239 1.284 1.00 97.69 293 GLY A C 1
ATOM 2288 O O . GLY A 1 293 ? -1.303 -5.252 2.512 1.00 97.69 293 GLY A O 1
ATOM 2289 N N . ASN A 1 294 ? -1.866 -6.155 0.522 1.00 98.50 294 ASN A N 1
ATOM 2290 C CA . ASN A 1 294 ? -2.548 -7.345 1.036 1.00 98.50 294 ASN A CA 1
ATOM 2291 C C . ASN A 1 294 ? -1.590 -8.328 1.723 1.00 98.50 294 ASN A C 1
ATOM 2293 O O . ASN A 1 294 ? -2.010 -9.074 2.605 1.00 98.50 294 ASN A O 1
ATOM 2297 N N . VAL A 1 295 ? -0.313 -8.319 1.333 1.00 98.25 295 VAL A N 1
ATOM 2298 C CA . VAL A 1 295 ? 0.779 -9.045 1.999 1.00 98.25 295 VAL A CA 1
ATOM 2299 C C . VAL A 1 295 ? 1.915 -8.082 2.311 1.00 98.25 295 VAL A C 1
ATOM 2301 O O . VAL A 1 295 ? 2.171 -7.140 1.553 1.00 98.25 295 VAL A O 1
ATOM 2304 N N . SER A 1 296 ? 2.594 -8.295 3.436 1.00 98.31 296 SER A N 1
ATOM 2305 C CA . SER A 1 296 ? 3.725 -7.453 3.826 1.00 98.31 296 SER A CA 1
ATOM 2306 C C . SER A 1 296 ? 4.992 -7.852 3.079 1.00 98.31 296 SER A C 1
ATOM 2308 O O . SER A 1 296 ? 5.283 -9.035 2.913 1.00 98.31 296 SER A O 1
ATOM 2310 N N . ILE A 1 297 ? 5.808 -6.870 2.692 1.00 98.19 297 ILE A N 1
ATOM 2311 C CA . ILE A 1 297 ? 7.137 -7.153 2.138 1.00 98.19 297 ILE A CA 1
ATOM 2312 C C . ILE A 1 297 ? 8.037 -7.869 3.161 1.00 98.19 297 ILE A C 1
ATOM 2314 O O . ILE A 1 297 ? 8.843 -8.713 2.776 1.00 98.19 297 ILE A O 1
ATOM 2318 N N . HIS A 1 298 ? 7.843 -7.615 4.462 1.00 98.31 298 HIS A N 1
ATOM 2319 C CA . HIS A 1 298 ? 8.540 -8.343 5.526 1.00 98.31 298 HIS A CA 1
ATOM 2320 C C . HIS A 1 298 ? 8.165 -9.826 5.515 1.00 98.31 298 HIS A C 1
ATOM 2322 O O . HIS A 1 298 ? 9.045 -10.682 5.514 1.00 98.31 298 HIS A O 1
ATOM 2328 N N . GLU A 1 299 ? 6.866 -10.130 5.453 1.00 98.38 299 GLU A N 1
ATOM 2329 C CA . GLU A 1 299 ? 6.353 -11.502 5.388 1.00 98.38 299 GLU A CA 1
ATOM 2330 C C . GLU A 1 299 ? 6.915 -12.240 4.166 1.00 98.38 299 GLU A C 1
ATOM 2332 O O . GLU A 1 299 ? 7.435 -13.350 4.291 1.00 98.38 299 GLU A O 1
ATOM 2337 N N . VAL A 1 300 ? 6.892 -11.592 2.997 1.00 98.50 300 VAL A N 1
ATOM 2338 C CA . VAL A 1 300 ? 7.428 -12.145 1.746 1.00 98.50 300 VAL A CA 1
ATOM 2339 C C . VAL A 1 300 ? 8.914 -12.483 1.873 1.00 98.50 300 VAL A C 1
ATOM 2341 O O . VAL A 1 300 ? 9.318 -13.603 1.555 1.00 98.50 300 VAL A O 1
ATOM 2344 N N . LEU A 1 301 ? 9.734 -11.542 2.347 1.00 98.25 301 LEU A N 1
ATOM 2345 C CA . LEU A 1 301 ? 11.183 -11.729 2.431 1.00 98.25 301 LEU A CA 1
ATOM 2346 C C . LEU A 1 301 ? 11.580 -12.753 3.488 1.00 98.25 301 LEU A C 1
ATOM 2348 O O . LEU A 1 301 ? 12.459 -13.569 3.225 1.00 98.25 301 LEU A O 1
ATOM 2352 N N . LEU A 1 302 ? 10.942 -12.740 4.659 1.00 98.00 302 LEU A N 1
ATOM 2353 C CA . LEU A 1 302 ? 11.240 -13.696 5.726 1.00 98.00 302 LEU A CA 1
ATOM 2354 C C . LEU A 1 302 ? 10.820 -15.117 5.333 1.00 98.00 302 LEU A C 1
ATOM 2356 O O . LEU A 1 302 ? 11.581 -16.056 5.561 1.00 98.00 302 LEU A O 1
ATOM 2360 N N . THR A 1 303 ? 9.670 -15.272 4.670 1.00 98.00 303 THR A N 1
ATOM 2361 C CA . THR A 1 303 ? 9.215 -16.575 4.154 1.00 98.00 303 THR A CA 1
ATOM 2362 C C . THR A 1 303 ? 10.156 -17.096 3.068 1.00 98.00 303 THR A C 1
ATOM 2364 O O . THR A 1 303 ? 10.580 -18.249 3.117 1.00 98.00 303 THR A O 1
ATOM 2367 N N . ALA A 1 304 ? 10.541 -16.244 2.111 1.00 97.31 304 ALA A N 1
ATOM 2368 C CA . ALA A 1 304 ? 11.475 -16.620 1.051 1.00 97.31 304 ALA A CA 1
ATOM 2369 C C . ALA A 1 304 ? 12.869 -16.969 1.601 1.00 97.31 304 ALA A C 1
ATOM 2371 O O . ALA A 1 304 ? 13.470 -17.945 1.157 1.00 97.31 304 ALA A O 1
ATOM 2372 N N . ARG A 1 305 ? 13.362 -16.217 2.594 1.00 96.75 305 ARG A N 1
ATOM 2373 C CA . ARG A 1 305 ? 14.648 -16.473 3.261 1.00 96.75 305 ARG A CA 1
ATOM 2374 C C . ARG A 1 305 ? 14.665 -17.820 3.975 1.00 96.75 305 ARG A C 1
ATOM 2376 O O . ARG A 1 305 ? 15.678 -18.507 3.943 1.00 96.75 305 ARG A O 1
ATOM 2383 N N . ALA A 1 306 ? 13.564 -18.174 4.635 1.00 96.31 306 ALA A N 1
ATOM 2384 C CA . ALA A 1 306 ? 13.468 -19.401 5.417 1.00 96.31 306 ALA A CA 1
ATOM 2385 C C . ALA A 1 306 ? 13.417 -20.672 4.553 1.00 96.31 306 ALA A C 1
ATOM 2387 O O . ALA A 1 306 ? 13.835 -21.731 5.011 1.00 96.31 306 ALA A O 1
ATOM 2388 N N . ALA A 1 307 ? 12.898 -20.579 3.326 1.00 92.00 307 ALA A N 1
ATOM 2389 C CA . ALA A 1 307 ? 12.600 -21.745 2.496 1.00 92.00 307 ALA A CA 1
ATOM 2390 C C . ALA A 1 307 ? 13.446 -21.860 1.215 1.00 92.00 307 ALA A C 1
ATOM 2392 O O . ALA A 1 307 ? 13.574 -22.953 0.666 1.00 92.00 307 ALA A O 1
ATOM 2393 N N . GLY A 1 308 ? 13.998 -20.756 0.706 1.00 86.06 308 GLY A N 1
ATOM 2394 C CA . GLY A 1 308 ? 14.720 -20.730 -0.566 1.00 86.06 308 GLY A CA 1
ATOM 2395 C C . GLY A 1 308 ? 16.219 -21.029 -0.455 1.00 86.06 308 GLY A C 1
ATOM 2396 O O . GLY A 1 308 ? 16.838 -20.723 0.565 1.00 86.06 308 GLY A O 1
ATOM 2397 N N . PRO A 1 309 ? 16.858 -21.535 -1.530 1.00 89.62 309 PRO A N 1
ATOM 2398 C CA . PRO A 1 309 ? 18.315 -21.562 -1.628 1.00 89.62 309 PRO A CA 1
ATOM 2399 C C . PRO A 1 309 ? 18.903 -20.151 -1.499 1.00 89.62 309 PRO A C 1
ATOM 2401 O O . PRO A 1 309 ? 18.390 -19.208 -2.104 1.00 89.62 309 PRO A O 1
ATOM 2404 N N . ALA A 1 310 ? 20.017 -20.001 -0.776 1.00 90.50 310 ALA A N 1
ATOM 2405 C CA . ALA A 1 310 ? 20.595 -18.689 -0.464 1.00 90.50 310 ALA A CA 1
ATOM 2406 C C . ALA A 1 310 ? 20.884 -17.824 -1.708 1.00 90.50 310 ALA A C 1
ATOM 2408 O O . ALA A 1 310 ? 20.616 -16.625 -1.698 1.00 90.50 310 ALA A O 1
ATOM 2409 N N . ALA A 1 311 ? 21.383 -18.425 -2.795 1.00 88.69 311 ALA A N 1
ATOM 2410 C CA . ALA A 1 311 ? 21.675 -17.709 -4.040 1.00 88.69 311 ALA A CA 1
ATOM 2411 C C . ALA A 1 311 ? 20.403 -17.182 -4.730 1.00 88.69 311 ALA A C 1
ATOM 2413 O O . ALA A 1 311 ? 20.344 -16.023 -5.140 1.00 88.69 311 ALA A O 1
ATOM 2414 N N . ALA A 1 312 ? 19.363 -18.016 -4.801 1.00 90.81 312 ALA A N 1
ATOM 2415 C CA . ALA A 1 312 ? 18.068 -17.643 -5.355 1.00 90.81 312 ALA A CA 1
ATOM 2416 C C . ALA A 1 312 ? 17.381 -16.555 -4.515 1.00 90.81 312 ALA A C 1
ATOM 2418 O O . ALA A 1 312 ? 16.881 -15.566 -5.056 1.00 90.81 312 ALA A O 1
ATOM 2419 N N . TYR A 1 313 ? 17.419 -16.705 -3.187 1.00 95.00 313 TYR A N 1
ATOM 2420 C CA . TYR A 1 313 ? 16.912 -15.705 -2.255 1.00 95.00 313 TYR A CA 1
ATOM 2421 C C . TYR A 1 313 ? 17.623 -14.360 -2.421 1.00 95.00 313 TYR A C 1
ATOM 2423 O O . TYR A 1 313 ? 16.944 -13.351 -2.563 1.00 95.00 313 TYR A O 1
ATOM 2431 N N . ALA A 1 314 ? 18.958 -14.336 -2.476 1.00 94.12 314 ALA A N 1
ATOM 2432 C CA . ALA A 1 314 ? 19.718 -13.094 -2.626 1.00 94.12 314 ALA A CA 1
ATOM 2433 C C . ALA A 1 314 ? 19.329 -12.331 -3.902 1.00 94.12 314 ALA A C 1
ATOM 2435 O O . ALA A 1 314 ? 19.193 -11.106 -3.886 1.00 94.12 314 ALA A O 1
ATOM 2436 N N . LYS A 1 315 ? 19.091 -13.046 -5.013 1.00 94.75 315 LYS A N 1
ATOM 2437 C CA . LYS A 1 315 ? 18.637 -12.405 -6.251 1.00 94.75 315 LYS A CA 1
ATOM 2438 C C . LYS A 1 315 ? 17.201 -11.888 -6.147 1.00 94.75 315 LYS A C 1
ATOM 2440 O O . LYS A 1 315 ? 16.907 -10.819 -6.679 1.00 94.75 315 LYS A O 1
ATOM 2445 N N . PHE A 1 316 ? 16.318 -12.621 -5.476 1.00 96.50 316 PHE A N 1
ATOM 2446 C CA . PHE A 1 316 ? 14.946 -12.182 -5.229 1.00 96.50 316 PHE A CA 1
ATOM 2447 C C . PHE A 1 316 ? 14.880 -10.976 -4.277 1.00 96.50 316 PHE A C 1
ATOM 2449 O O . PHE A 1 316 ? 14.168 -10.019 -4.571 1.00 96.50 316 PHE A O 1
ATOM 2456 N N . GLU A 1 317 ? 15.652 -10.984 -3.187 1.00 96.44 317 GLU A N 1
ATOM 2457 C CA . GLU A 1 317 ? 15.781 -9.876 -2.230 1.00 96.44 317 GLU A CA 1
ATOM 2458 C C . GLU A 1 317 ? 16.260 -8.597 -2.925 1.00 96.44 317 GLU A C 1
ATOM 2460 O O . GLU A 1 317 ? 15.709 -7.528 -2.679 1.00 96.44 317 GLU A O 1
ATOM 2465 N N . ASP A 1 318 ? 17.206 -8.697 -3.861 1.00 95.25 318 ASP A N 1
ATOM 2466 C CA . ASP A 1 318 ? 17.667 -7.543 -4.636 1.00 95.25 318 ASP A CA 1
ATOM 2467 C C . ASP A 1 318 ? 16.543 -6.892 -5.467 1.00 95.25 318 ASP A C 1
ATOM 2469 O O . ASP A 1 318 ? 16.424 -5.671 -5.513 1.00 95.25 318 ASP A O 1
ATOM 2473 N N . GLU A 1 319 ? 15.671 -7.679 -6.095 1.00 94.75 319 GLU A N 1
ATOM 2474 C CA . GLU A 1 319 ? 14.518 -7.140 -6.836 1.00 94.75 319 GLU A CA 1
ATOM 2475 C C . GLU A 1 319 ? 13.436 -6.599 -5.881 1.00 94.75 319 GLU A C 1
ATOM 2477 O O . GLU A 1 319 ? 12.898 -5.505 -6.073 1.00 94.75 319 GLU A O 1
ATOM 2482 N N . ALA A 1 320 ? 13.144 -7.347 -4.816 1.00 95.50 320 ALA A N 1
ATOM 2483 C CA . ALA A 1 320 ? 12.070 -7.059 -3.870 1.00 95.50 320 ALA A CA 1
ATOM 2484 C C . ALA A 1 320 ? 12.383 -5.906 -2.897 1.00 95.50 320 ALA A C 1
ATOM 2486 O O . ALA A 1 320 ? 11.449 -5.268 -2.405 1.00 95.50 320 ALA A O 1
ATOM 2487 N N . VAL A 1 321 ? 13.667 -5.628 -2.645 1.00 96.00 321 VAL A N 1
ATOM 2488 C CA . VAL A 1 321 ? 14.151 -4.538 -1.786 1.00 96.00 321 VAL A CA 1
ATOM 2489 C C . VAL A 1 321 ? 14.846 -3.473 -2.622 1.00 96.00 321 VAL A C 1
ATOM 2491 O O . VAL A 1 321 ? 14.308 -2.379 -2.732 1.00 96.00 321 VAL A O 1
ATOM 2494 N N . THR A 1 322 ? 15.996 -3.755 -3.249 1.00 95.50 322 THR A N 1
ATOM 2495 C CA . THR A 1 322 ? 16.800 -2.711 -3.916 1.00 95.50 322 THR A CA 1
ATOM 2496 C C . THR A 1 322 ? 15.984 -1.962 -4.961 1.00 95.50 322 THR A C 1
ATOM 2498 O O . THR A 1 322 ? 15.876 -0.743 -4.887 1.00 95.50 322 THR A O 1
ATOM 2501 N N . TRP A 1 323 ? 15.406 -2.658 -5.939 1.00 95.31 323 TRP A N 1
ATOM 2502 C CA . TRP A 1 323 ? 14.704 -1.994 -7.041 1.00 95.31 323 TRP A CA 1
ATOM 2503 C C . TRP A 1 323 ? 13.364 -1.403 -6.608 1.00 95.31 323 TRP A C 1
ATOM 2505 O O . TRP A 1 323 ? 13.049 -0.257 -6.942 1.00 95.31 323 TRP A O 1
ATOM 2515 N N . ARG A 1 324 ? 12.596 -2.148 -5.807 1.00 95.94 324 ARG A N 1
ATOM 2516 C CA . ARG A 1 324 ? 11.312 -1.677 -5.273 1.00 95.94 324 ARG A CA 1
ATOM 2517 C C . ARG A 1 324 ? 11.469 -0.455 -4.364 1.00 95.94 324 ARG A C 1
ATOM 2519 O O . ARG A 1 324 ? 10.693 0.491 -4.473 1.00 95.94 324 ARG A O 1
ATOM 2526 N N . GLU A 1 325 ? 12.432 -0.459 -3.451 1.00 96.56 325 GLU A N 1
ATOM 2527 C CA . GLU A 1 325 ? 12.637 0.643 -2.503 1.00 96.56 325 GLU A CA 1
ATOM 2528 C C . GLU A 1 325 ? 13.434 1.796 -3.104 1.00 96.56 325 GLU A C 1
ATOM 2530 O O . GLU A 1 325 ? 13.237 2.927 -2.672 1.00 96.56 325 GLU A O 1
ATOM 2535 N N . LEU A 1 326 ? 14.210 1.575 -4.172 1.00 96.50 326 LEU A N 1
ATOM 2536 C CA . LEU A 1 326 ? 14.758 2.672 -4.972 1.00 96.50 326 LEU A CA 1
ATOM 2537 C C . LEU A 1 326 ? 13.635 3.502 -5.608 1.00 96.50 326 LEU A C 1
ATOM 2539 O O . LEU A 1 326 ? 13.704 4.729 -5.596 1.00 96.50 326 LEU A O 1
ATOM 2543 N N . ALA A 1 327 ? 12.571 2.858 -6.103 1.00 95.50 327 ALA A N 1
ATOM 2544 C CA . ALA A 1 327 ? 11.398 3.569 -6.613 1.00 95.50 327 ALA A CA 1
ATOM 2545 C C . ALA A 1 327 ? 10.677 4.361 -5.505 1.00 95.50 327 ALA A C 1
ATOM 2547 O O . ALA A 1 327 ? 10.312 5.519 -5.710 1.00 95.50 327 ALA A O 1
ATOM 2548 N N . HIS A 1 328 ? 10.523 3.782 -4.308 1.00 96.31 328 HIS A N 1
ATOM 2549 C CA . HIS A 1 328 ? 9.982 4.507 -3.152 1.00 96.31 328 HIS A CA 1
ATOM 2550 C C . HIS A 1 328 ? 10.868 5.689 -2.738 1.00 96.31 328 HIS A C 1
ATOM 2552 O O . HIS A 1 328 ? 10.353 6.783 -2.510 1.00 96.31 328 HIS A O 1
ATOM 2558 N N . ASN A 1 329 ? 12.189 5.495 -2.697 1.00 96.75 329 ASN A N 1
ATOM 2559 C CA . ASN A 1 329 ? 13.170 6.535 -2.404 1.00 96.75 329 ASN A CA 1
ATOM 2560 C C . ASN A 1 329 ? 13.072 7.687 -3.413 1.00 96.75 329 ASN A C 1
ATOM 2562 O O . ASN A 1 329 ? 12.963 8.840 -2.996 1.00 96.75 329 ASN A O 1
ATOM 2566 N N . PHE A 1 330 ? 13.031 7.376 -4.713 1.00 96.44 330 PHE A N 1
ATOM 2567 C CA . PHE A 1 330 ? 12.847 8.364 -5.774 1.00 96.44 330 PHE A CA 1
ATOM 2568 C C . PHE A 1 330 ? 11.568 9.173 -5.555 1.00 96.44 330 PHE A C 1
ATOM 2570 O O . PHE A 1 330 ? 11.614 10.397 -5.482 1.00 96.44 330 PHE A O 1
ATOM 2577 N N . CYS A 1 331 ? 10.423 8.514 -5.369 1.00 95.88 331 CYS A N 1
ATOM 2578 C CA . CYS A 1 331 ? 9.155 9.219 -5.200 1.00 95.88 331 CYS A CA 1
ATOM 2579 C C . CYS A 1 331 ? 9.061 10.028 -3.897 1.00 95.88 331 CYS A C 1
ATOM 2581 O O . CYS A 1 331 ? 8.406 11.070 -3.883 1.00 95.88 331 CYS A O 1
ATOM 2583 N N . HIS A 1 332 ? 9.697 9.567 -2.817 1.00 95.75 332 HIS A N 1
ATOM 2584 C CA . HIS A 1 332 ? 9.745 10.276 -1.538 1.00 95.75 332 HIS A CA 1
ATOM 2585 C C . HIS A 1 332 ? 10.584 11.557 -1.625 1.00 95.75 332 HIS A C 1
ATOM 2587 O O . HIS A 1 332 ? 10.134 12.619 -1.195 1.00 95.75 332 HIS A O 1
ATOM 2593 N N . TRP A 1 333 ? 11.791 11.466 -2.189 1.00 95.81 333 TRP A N 1
ATOM 2594 C CA . TRP A 1 333 ? 12.752 12.573 -2.205 1.00 95.81 333 TRP A CA 1
ATOM 2595 C C . TRP A 1 333 ? 12.580 13.523 -3.391 1.00 95.81 333 TRP A C 1
ATOM 2597 O O . TRP A 1 333 ? 12.966 14.690 -3.298 1.00 95.81 333 TRP A O 1
ATOM 2607 N N . ASN A 1 334 ? 11.974 13.062 -4.486 1.00 95.50 334 ASN A N 1
ATOM 2608 C CA . ASN A 1 334 ? 11.806 13.845 -5.700 1.00 95.50 334 ASN A CA 1
ATOM 2609 C C . ASN A 1 334 ? 10.338 14.274 -5.885 1.00 95.50 334 ASN A C 1
ATOM 2611 O O . ASN A 1 334 ? 9.524 13.515 -6.416 1.00 95.50 334 ASN A O 1
ATOM 2615 N N . PRO A 1 335 ? 9.949 15.512 -5.522 1.00 92.50 335 PRO A N 1
ATOM 2616 C CA . PRO A 1 335 ? 8.574 15.986 -5.709 1.00 92.50 335 PRO A CA 1
ATOM 2617 C C . PRO A 1 335 ? 8.173 16.115 -7.189 1.00 92.50 335 PRO A C 1
ATOM 2619 O O . PRO A 1 335 ? 6.990 16.257 -7.496 1.00 92.50 335 PRO A O 1
ATOM 2622 N N . LYS A 1 336 ? 9.142 16.055 -8.113 1.00 94.88 336 LYS A N 1
ATOM 2623 C CA . LYS A 1 336 ? 8.941 16.109 -9.565 1.00 94.88 336 LYS A CA 1
ATOM 2624 C C . LYS A 1 336 ? 8.916 14.715 -10.201 1.00 94.88 336 LYS A C 1
ATOM 2626 O O . LYS A 1 336 ? 8.910 14.628 -11.422 1.00 94.88 336 LYS A O 1
ATOM 2631 N N . HIS A 1 337 ? 8.831 13.635 -9.416 1.00 93.62 337 HIS A N 1
ATOM 2632 C CA . HIS A 1 337 ? 8.844 12.243 -9.898 1.00 93.62 337 HIS A CA 1
ATOM 2633 C C . HIS A 1 337 ? 7.773 11.899 -10.952 1.00 93.62 337 HIS A C 1
ATOM 2635 O O . HIS A 1 337 ? 7.831 10.836 -11.560 1.00 93.62 337 HIS A O 1
ATOM 2641 N N . ARG A 1 338 ? 6.777 12.770 -11.164 1.00 91.00 338 ARG A N 1
ATOM 2642 C CA . ARG A 1 338 ? 5.706 12.607 -12.161 1.00 91.00 338 ARG A CA 1
ATOM 2643 C C . ARG A 1 338 ? 5.956 13.342 -13.480 1.00 91.00 338 ARG A C 1
ATOM 2645 O O . ARG A 1 338 ? 5.078 13.324 -14.337 1.00 91.00 338 ARG A O 1
ATOM 2652 N N . THR A 1 339 ? 7.077 14.044 -13.633 1.00 93.75 339 THR A N 1
ATOM 2653 C CA . THR A 1 339 ? 7.364 14.858 -14.823 1.00 93.75 339 THR A CA 1
ATOM 2654 C C . THR A 1 339 ? 8.791 14.642 -15.310 1.00 93.75 339 THR A C 1
ATOM 2656 O O . THR A 1 339 ? 9.661 14.202 -14.559 1.00 93.75 339 THR A O 1
ATOM 2659 N N . VAL A 1 340 ? 9.062 15.021 -16.564 1.00 93.88 340 VAL A N 1
ATOM 2660 C CA . VAL A 1 340 ? 10.418 14.996 -17.142 1.00 93.88 340 VAL A CA 1
ATOM 2661 C C . VAL A 1 340 ? 11.399 15.820 -16.301 1.00 93.88 340 VAL A C 1
ATOM 2663 O O . VAL A 1 340 ? 12.570 15.483 -16.215 1.00 93.88 340 VAL A O 1
ATOM 2666 N N . ALA A 1 341 ? 10.939 16.853 -15.590 1.00 94.81 341 ALA A N 1
ATOM 2667 C CA . ALA A 1 341 ? 11.790 17.639 -14.697 1.00 94.81 341 ALA A CA 1
ATOM 2668 C C . ALA A 1 341 ? 12.326 16.850 -13.482 1.00 94.81 341 ALA A C 1
ATOM 2670 O O . ALA A 1 341 ? 13.206 17.358 -12.786 1.00 94.81 341 ALA A O 1
ATOM 2671 N N . GLY A 1 342 ? 11.786 15.658 -13.207 1.00 93.62 342 GLY A N 1
ATOM 2672 C CA . GLY A 1 342 ? 12.241 14.759 -12.150 1.00 93.62 342 GLY A CA 1
ATOM 2673 C C . GLY A 1 342 ? 13.396 13.837 -12.543 1.00 93.62 342 GLY A C 1
ATOM 2674 O O . GLY A 1 342 ? 14.000 13.261 -11.646 1.00 93.62 342 GLY A O 1
ATOM 2675 N N . ILE A 1 343 ? 13.732 13.692 -13.829 1.00 92.94 343 ILE A N 1
ATOM 2676 C CA . ILE A 1 343 ? 14.831 12.807 -14.260 1.00 92.94 343 ILE A CA 1
ATOM 2677 C C . ILE A 1 343 ? 16.199 13.531 -14.198 1.00 92.94 343 ILE A C 1
ATOM 2679 O O . ILE A 1 343 ? 16.245 14.769 -14.157 1.00 92.94 343 ILE A O 1
ATOM 2683 N N . PRO A 1 344 ? 17.335 12.799 -14.216 1.00 92.69 344 PRO A N 1
ATOM 2684 C CA . PRO A 1 344 ? 18.675 13.390 -14.163 1.00 92.69 344 PRO A CA 1
ATOM 2685 C C . PRO A 1 344 ? 18.936 14.443 -15.250 1.00 92.69 344 PRO A C 1
ATOM 2687 O O . PRO A 1 344 ? 18.457 14.322 -16.373 1.00 92.69 344 PRO A O 1
ATOM 2690 N N . ALA A 1 345 ? 19.743 15.464 -14.932 1.00 93.94 345 ALA A N 1
ATOM 2691 C CA . ALA A 1 345 ? 20.031 16.578 -15.844 1.00 93.94 345 ALA A CA 1
ATOM 2692 C C . ALA A 1 345 ? 20.574 16.122 -17.208 1.00 93.94 345 ALA A C 1
ATOM 2694 O O . ALA A 1 345 ? 20.012 16.510 -18.225 1.00 93.94 345 ALA A O 1
ATOM 2695 N N . TRP A 1 346 ? 21.554 15.213 -17.219 1.00 94.94 346 TRP A N 1
ATOM 2696 C CA . TRP A 1 346 ? 22.122 14.669 -18.457 1.00 94.94 346 TRP A CA 1
ATOM 2697 C C . TRP A 1 346 ? 21.061 14.001 -19.348 1.00 94.94 346 TRP A C 1
ATOM 2699 O O . TRP A 1 346 ? 21.119 14.120 -20.565 1.00 94.94 346 TRP A O 1
ATOM 2709 N N . ALA A 1 347 ? 20.065 13.327 -18.758 1.00 95.12 347 ALA A N 1
ATOM 2710 C CA . ALA A 1 347 ? 19.003 12.669 -19.513 1.00 95.12 347 ALA A CA 1
ATOM 2711 C C . ALA A 1 347 ? 18.033 13.699 -20.105 1.00 95.12 347 ALA A C 1
ATOM 2713 O O . ALA A 1 347 ? 17.588 13.544 -21.236 1.00 95.12 347 ALA A O 1
ATOM 2714 N N . ARG A 1 348 ? 17.746 14.786 -19.374 1.00 95.75 348 ARG A N 1
ATOM 2715 C CA . ARG A 1 348 ? 16.951 15.910 -19.899 1.00 95.75 348 ARG A CA 1
ATOM 2716 C C . ARG A 1 348 ? 17.664 16.616 -21.049 1.00 95.75 348 ARG A C 1
ATOM 2718 O O . ARG A 1 348 ? 17.021 16.936 -22.037 1.00 95.75 348 ARG A O 1
ATOM 2725 N N . GLU A 1 349 ? 18.970 16.837 -20.922 1.00 97.12 349 GLU A N 1
ATOM 2726 C CA . GLU A 1 349 ? 19.801 17.451 -21.964 1.00 97.12 349 GLU A CA 1
ATOM 2727 C C . GLU A 1 349 ? 19.843 16.586 -23.230 1.00 97.12 349 GLU A C 1
ATOM 2729 O O . GLU A 1 349 ? 19.638 17.107 -24.322 1.00 97.12 349 GLU A O 1
ATOM 2734 N N . GLN A 1 350 ? 20.012 15.268 -23.080 1.00 96.69 350 GLN A N 1
ATOM 2735 C CA . GLN A 1 350 ? 19.958 14.319 -24.197 1.00 96.69 350 GLN A CA 1
ATOM 2736 C C . GLN A 1 350 ? 18.571 14.277 -24.855 1.00 96.69 350 GLN A C 1
ATOM 2738 O O . GLN A 1 350 ? 18.461 14.367 -26.073 1.00 96.69 350 GLN A O 1
ATOM 2743 N N . LEU A 1 351 ? 17.486 14.197 -24.076 1.00 96.06 351 LEU A N 1
ATOM 2744 C CA . LEU A 1 351 ? 16.132 14.240 -24.645 1.00 96.06 351 LEU A CA 1
ATOM 2745 C C . LEU A 1 351 ? 15.867 15.551 -25.401 1.00 96.06 351 LEU A C 1
ATOM 2747 O O . LEU A 1 351 ? 15.230 15.520 -26.450 1.00 96.06 351 LEU A O 1
ATOM 2751 N N . ALA A 1 352 ? 16.376 16.681 -24.899 1.00 96.38 352 ALA A N 1
ATOM 2752 C CA . ALA A 1 352 ? 16.236 17.982 -25.546 1.00 96.38 352 ALA A CA 1
ATOM 2753 C C . ALA A 1 352 ? 17.051 18.087 -26.846 1.00 96.38 352 ALA A C 1
ATOM 2755 O O . ALA A 1 352 ? 16.548 18.613 -27.836 1.00 96.38 352 ALA A O 1
ATOM 2756 N N . SER A 1 353 ? 18.281 17.555 -26.894 1.00 97.44 353 SER A N 1
ATOM 2757 C CA . SER A 1 353 ? 19.092 17.592 -28.123 1.00 97.44 353 SER A CA 1
ATOM 2758 C C . SER A 1 353 ? 18.494 16.765 -29.264 1.00 97.44 353 SER A C 1
ATOM 2760 O O . SER A 1 353 ? 18.767 17.058 -30.423 1.00 97.44 353 SER A O 1
ATOM 2762 N N . HIS A 1 354 ? 17.664 15.771 -28.936 1.00 96.62 354 HIS A N 1
ATOM 2763 C CA . HIS A 1 354 ? 16.953 14.905 -29.880 1.00 96.62 354 HIS A CA 1
ATOM 2764 C C . HIS A 1 354 ? 15.468 15.291 -30.050 1.00 96.62 354 HIS A C 1
ATOM 2766 O O . HIS A 1 354 ? 14.661 14.522 -30.582 1.00 96.62 354 HIS A O 1
ATOM 2772 N N . GLU A 1 355 ? 15.046 16.474 -29.590 1.00 95.62 355 GLU A N 1
ATOM 2773 C CA . GLU A 1 355 ? 13.644 16.904 -29.693 1.00 95.62 355 GLU A CA 1
ATOM 2774 C C . GLU A 1 355 ? 13.206 17.106 -31.152 1.00 95.62 355 GLU A C 1
ATOM 2776 O O . GLU A 1 355 ? 12.075 16.773 -31.493 1.00 95.62 355 GLU A O 1
ATOM 2781 N N . ALA A 1 356 ? 14.105 17.551 -32.035 1.00 96.56 356 ALA A N 1
ATOM 2782 C CA . ALA A 1 356 ? 13.807 17.795 -33.449 1.00 96.56 356 ALA A CA 1
ATOM 2783 C C . ALA A 1 356 ? 13.930 16.552 -34.354 1.00 96.56 356 ALA A C 1
ATOM 2785 O O . ALA A 1 356 ? 13.583 16.623 -35.534 1.00 96.56 356 ALA A O 1
ATOM 2786 N N . ASP A 1 357 ? 14.408 15.420 -33.830 1.00 96.81 357 ASP A N 1
ATOM 2787 C CA . ASP A 1 357 ? 14.620 14.213 -34.630 1.00 96.81 357 ASP A CA 1
ATOM 2788 C C . ASP A 1 357 ? 13.295 13.689 -35.216 1.00 96.81 357 ASP A C 1
ATOM 2790 O O . ASP A 1 357 ? 12.280 13.628 -34.510 1.00 96.81 357 ASP A O 1
ATOM 2794 N N . PRO A 1 358 ? 13.255 13.258 -36.489 1.00 95.25 358 PRO A N 1
ATOM 2795 C CA . PRO A 1 358 ? 12.054 12.648 -37.045 1.00 95.25 358 PRO A CA 1
ATOM 2796 C C . PRO A 1 358 ? 11.746 11.331 -36.318 1.00 95.25 358 PRO A C 1
ATOM 2798 O O . PRO A 1 358 ? 12.598 10.444 -36.231 1.00 95.25 358 PRO A O 1
ATOM 2801 N N . ARG A 1 359 ? 10.520 11.176 -35.796 1.00 92.56 359 ARG A N 1
ATOM 2802 C CA . ARG A 1 359 ? 10.086 9.908 -35.187 1.00 92.56 359 ARG A CA 1
ATOM 2803 C C . ARG A 1 359 ? 9.607 8.963 -36.294 1.00 92.56 359 ARG A C 1
ATOM 2805 O O . ARG A 1 359 ? 8.810 9.390 -37.127 1.00 92.56 359 ARG A O 1
ATOM 2812 N N . PRO A 1 360 ? 10.018 7.678 -36.292 1.00 88.25 360 PRO A N 1
ATOM 2813 C CA . PRO A 1 360 ? 9.567 6.707 -37.294 1.00 88.25 360 PRO A CA 1
ATOM 2814 C C . PRO A 1 360 ? 8.045 6.519 -37.328 1.00 88.25 360 PRO A C 1
ATOM 2816 O O . PRO A 1 360 ? 7.481 6.213 -38.373 1.00 88.25 360 PRO A O 1
ATOM 2819 N N . ALA A 1 361 ? 7.385 6.703 -36.181 1.00 86.00 361 ALA A N 1
ATOM 2820 C CA . ALA A 1 361 ? 5.939 6.666 -36.046 1.00 86.00 361 ALA A CA 1
ATOM 2821 C C . ALA A 1 361 ? 5.473 7.624 -34.943 1.00 86.00 361 ALA A C 1
ATOM 2823 O O . ALA A 1 361 ? 6.150 7.807 -33.929 1.00 86.00 361 ALA A O 1
ATOM 2824 N N . HIS A 1 362 ? 4.283 8.189 -35.129 1.00 87.38 362 HIS A N 1
ATOM 2825 C CA . HIS A 1 362 ? 3.570 8.950 -34.111 1.00 87.38 362 HIS A CA 1
ATOM 2826 C C . HIS A 1 362 ? 2.262 8.232 -33.797 1.00 87.38 362 HIS A C 1
ATOM 2828 O O . HIS A 1 362 ? 1.419 8.059 -34.675 1.00 87.38 362 HIS A O 1
ATOM 2834 N N . TYR A 1 363 ? 2.098 7.830 -32.539 1.00 85.44 363 TYR A N 1
ATOM 2835 C CA . TYR A 1 363 ? 0.880 7.191 -32.062 1.00 85.44 363 TYR A CA 1
ATOM 2836 C C . TYR A 1 363 ? 0.094 8.157 -31.188 1.00 85.44 363 TYR A C 1
ATOM 2838 O O . TYR A 1 363 ? 0.639 8.826 -30.308 1.00 85.44 363 TYR A O 1
ATOM 2846 N N . THR A 1 364 ? -1.212 8.197 -31.407 1.00 87.94 364 THR A N 1
ATOM 2847 C CA . THR A 1 364 ? -2.149 8.765 -30.440 1.00 87.94 364 THR A CA 1
ATOM 2848 C C . THR A 1 364 ? -2.211 7.881 -29.194 1.00 87.94 364 THR A C 1
ATOM 2850 O O . THR A 1 364 ? -1.938 6.680 -29.255 1.00 87.94 364 THR A O 1
ATOM 2853 N N . LEU A 1 365 ? -2.630 8.451 -28.062 1.00 83.94 365 LEU A N 1
ATOM 2854 C CA . LEU A 1 365 ? -2.845 7.680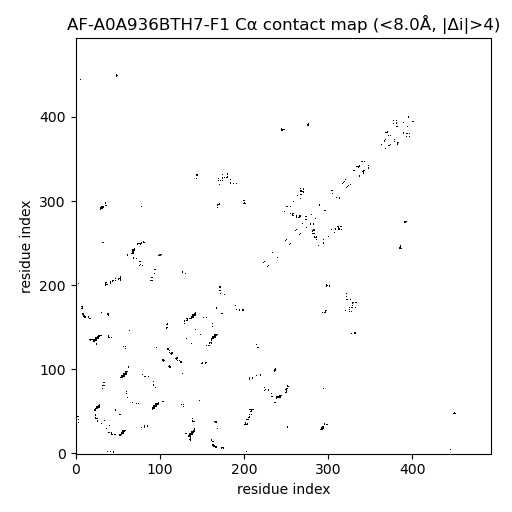 -26.835 1.00 83.94 365 LEU A CA 1
ATOM 2855 C C . LEU A 1 365 ? -3.807 6.502 -27.068 1.00 83.94 365 LEU A C 1
ATOM 2857 O O . LEU A 1 365 ? -3.497 5.385 -26.676 1.00 83.94 365 LEU A O 1
ATOM 2861 N N . ALA A 1 366 ? -4.899 6.723 -27.807 1.00 83.88 366 ALA A N 1
ATOM 2862 C CA . ALA A 1 366 ? -5.868 5.677 -28.134 1.00 83.88 366 ALA A CA 1
ATOM 2863 C C . ALA A 1 366 ? -5.259 4.525 -28.956 1.00 83.88 366 ALA A C 1
ATOM 2865 O O . ALA A 1 366 ? -5.612 3.366 -28.751 1.00 83.88 366 ALA A O 1
ATOM 2866 N N . GLN A 1 367 ? -4.329 4.818 -29.874 1.00 83.50 367 GLN A N 1
ATOM 2867 C CA . GLN A 1 367 ? -3.602 3.772 -30.604 1.00 83.50 367 GLN A CA 1
ATOM 2868 C C . GLN A 1 367 ? -2.683 2.983 -29.669 1.00 83.50 367 GLN A C 1
ATOM 2870 O O . GLN A 1 367 ? -2.666 1.756 -29.731 1.00 83.50 367 GLN A O 1
ATOM 2875 N N . LEU A 1 368 ? -1.966 3.661 -28.765 1.00 82.12 368 LEU A N 1
ATOM 2876 C CA . LEU A 1 368 ? -1.124 2.986 -27.775 1.00 82.12 368 LEU A CA 1
ATOM 2877 C C . LEU A 1 368 ? -1.959 2.085 -26.853 1.00 82.12 368 LEU A C 1
ATOM 2879 O O . LEU A 1 368 ? -1.586 0.931 -26.651 1.00 82.12 368 LEU A O 1
ATOM 2883 N N . GLU A 1 369 ? -3.094 2.568 -26.350 1.00 79.00 369 GLU A N 1
ATOM 2884 C CA . GLU A 1 369 ? -3.995 1.817 -25.463 1.00 79.00 369 GLU A CA 1
ATOM 2885 C C . GLU A 1 369 ? -4.577 0.563 -26.126 1.00 79.00 369 GLU A C 1
ATOM 2887 O O . GLU A 1 369 ? -4.676 -0.476 -25.479 1.00 79.00 369 GLU A O 1
ATOM 2892 N N . ARG A 1 370 ? -4.909 0.625 -27.422 1.00 78.12 370 ARG A N 1
ATOM 2893 C CA . ARG A 1 370 ? -5.408 -0.536 -28.186 1.00 78.12 370 ARG A CA 1
ATOM 2894 C C . ARG A 1 370 ? -4.299 -1.444 -28.725 1.00 78.12 370 ARG A C 1
ATOM 2896 O O . ARG A 1 370 ? -4.581 -2.522 -29.235 1.00 78.12 370 ARG A O 1
ATOM 2903 N N . GLY A 1 371 ? -3.040 -1.013 -28.633 1.00 76.12 371 GLY A N 1
ATOM 2904 C CA . GLY A 1 371 ? -1.916 -1.674 -29.297 1.00 76.12 371 GLY A CA 1
ATOM 2905 C C . GLY A 1 371 ? -1.921 -1.507 -30.825 1.00 76.12 371 GLY A C 1
ATOM 2906 O O . GLY A 1 371 ? -1.164 -2.178 -31.524 1.00 76.12 371 GLY A O 1
ATOM 2907 N N . ASP A 1 372 ? -2.742 -0.616 -31.374 1.00 76.38 372 ASP A N 1
ATOM 2908 C CA . ASP A 1 372 ? -2.880 -0.444 -32.819 1.00 76.38 372 ASP A CA 1
ATOM 2909 C C . ASP A 1 372 ? -1.575 0.066 -33.444 1.00 76.38 372 ASP A C 1
ATOM 2911 O O . ASP A 1 372 ? -0.984 1.047 -32.992 1.00 76.38 372 ASP A O 1
ATOM 2915 N N . GLY A 1 373 ? -1.144 -0.573 -34.533 1.00 66.19 373 GLY A N 1
ATOM 2916 C CA . GLY A 1 373 ? 0.018 -0.138 -35.313 1.00 66.19 373 GLY A CA 1
ATOM 2917 C C . GLY A 1 373 ? 1.383 -0.483 -34.709 1.00 66.19 373 GLY A C 1
ATOM 2918 O O . GLY A 1 373 ? 2.391 -0.192 -35.344 1.00 66.19 373 GLY A O 1
ATOM 2919 N N . ARG A 1 374 ? 1.437 -1.137 -33.539 1.00 65.81 374 ARG A N 1
ATOM 2920 C CA . ARG A 1 374 ? 2.700 -1.550 -32.905 1.00 65.81 374 ARG A CA 1
ATOM 2921 C C . ARG A 1 374 ? 3.199 -2.926 -33.381 1.00 65.81 374 ARG A C 1
ATOM 2923 O O . ARG A 1 374 ? 2.394 -3.771 -33.795 1.00 65.81 374 ARG A O 1
ATOM 2930 N N . PRO A 1 375 ? 4.512 -3.213 -33.318 1.00 66.25 375 PRO A N 1
ATOM 2931 C CA . PRO A 1 375 ? 5.040 -4.572 -33.461 1.00 66.25 375 PRO A CA 1
ATOM 2932 C C . PRO A 1 375 ? 4.333 -5.566 -32.522 1.00 66.25 375 PRO A C 1
ATOM 2934 O O . PRO A 1 375 ? 3.826 -5.184 -31.471 1.00 66.25 375 PRO A O 1
ATOM 2937 N N . ALA A 1 376 ? 4.259 -6.846 -32.905 1.00 62.19 376 ALA A N 1
ATOM 2938 C CA . ALA A 1 376 ? 3.485 -7.859 -32.169 1.00 62.19 376 ALA A CA 1
ATOM 2939 C C . ALA A 1 376 ? 3.901 -7.993 -30.687 1.00 62.19 376 ALA A C 1
ATOM 2941 O O . ALA A 1 376 ? 3.040 -8.053 -29.818 1.00 62.19 376 ALA A O 1
ATOM 2942 N N . LEU A 1 377 ? 5.202 -7.914 -30.389 1.00 57.88 377 LEU A N 1
ATOM 2943 C CA . LEU A 1 377 ? 5.729 -7.993 -29.020 1.00 57.88 377 LEU A CA 1
ATOM 2944 C C . LEU A 1 377 ? 5.217 -6.852 -28.112 1.00 57.88 377 LEU A C 1
ATOM 2946 O O . LEU A 1 377 ? 4.873 -7.070 -26.953 1.00 57.88 377 LEU A O 1
ATOM 2950 N N . GLU A 1 378 ? 5.107 -5.635 -28.651 1.00 57.31 378 GLU A N 1
ATOM 2951 C CA . GLU A 1 378 ? 4.587 -4.464 -27.927 1.00 57.31 378 GLU A CA 1
ATOM 2952 C C . GLU A 1 378 ? 3.060 -4.509 -27.771 1.00 57.31 378 GLU A C 1
ATOM 2954 O O . GLU A 1 378 ? 2.512 -3.982 -26.798 1.00 57.31 378 GLU A O 1
ATOM 2959 N N . ARG A 1 379 ? 2.367 -5.152 -28.720 1.00 55.66 379 ARG A N 1
ATOM 2960 C CA . ARG A 1 379 ? 0.923 -5.415 -28.646 1.00 55.66 379 ARG A CA 1
ATOM 2961 C C . ARG A 1 379 ? 0.590 -6.385 -27.528 1.00 55.66 379 ARG A C 1
ATOM 2963 O O . ARG A 1 379 ? -0.279 -6.080 -26.714 1.00 55.66 379 ARG A O 1
ATOM 2970 N N . ASP A 1 380 ? 1.308 -7.498 -27.451 1.00 57.69 380 ASP A N 1
ATOM 2971 C CA . ASP A 1 380 ? 1.071 -8.519 -26.432 1.00 57.69 380 ASP A CA 1
ATOM 2972 C C . ASP A 1 380 ? 1.340 -7.967 -25.025 1.00 57.69 380 ASP A C 1
ATOM 2974 O O . ASP A 1 380 ? 0.575 -8.238 -24.104 1.00 57.69 380 ASP A O 1
ATOM 2978 N N . ALA A 1 381 ? 2.336 -7.087 -24.862 1.00 56.94 381 ALA A N 1
ATOM 2979 C CA . ALA A 1 381 ? 2.571 -6.359 -23.614 1.00 56.94 381 ALA A CA 1
ATOM 2980 C C . ALA A 1 381 ? 1.421 -5.399 -23.240 1.00 56.94 381 ALA A C 1
ATOM 2982 O O . ALA A 1 381 ? 1.096 -5.256 -22.061 1.00 56.94 381 ALA A O 1
ATOM 2983 N N . ALA A 1 382 ? 0.800 -4.741 -24.223 1.00 44.59 382 ALA A N 1
ATOM 2984 C CA . ALA A 1 382 ? -0.290 -3.785 -24.011 1.00 44.59 382 ALA A CA 1
ATOM 2985 C C . ALA A 1 382 ? -1.657 -4.450 -23.750 1.00 44.59 382 ALA A C 1
ATOM 2987 O O . ALA A 1 382 ? -2.520 -3.833 -23.128 1.00 44.59 382 ALA A O 1
ATOM 2988 N N . LEU A 1 383 ? -1.853 -5.696 -24.198 1.00 50.19 383 LEU A N 1
ATOM 2989 C CA . LEU A 1 383 ? -3.168 -6.346 -24.288 1.00 50.19 383 LEU A CA 1
ATOM 2990 C C . LEU A 1 383 ? -3.424 -7.466 -23.266 1.00 50.19 383 LEU A C 1
ATOM 2992 O O . LEU A 1 383 ? -4.456 -8.129 -23.355 1.00 50.19 383 LEU A O 1
ATOM 2996 N N . LEU A 1 384 ? -2.546 -7.700 -22.283 1.00 56.41 384 LEU A N 1
ATOM 2997 C CA . LEU A 1 384 ? -2.719 -8.829 -21.358 1.00 56.41 384 LEU A CA 1
ATOM 2998 C C . LEU A 1 384 ? -4.030 -8.728 -20.537 1.00 56.41 384 LEU A C 1
ATOM 3000 O O . LEU A 1 384 ? -4.120 -7.899 -19.621 1.00 56.41 384 LEU A O 1
ATOM 3004 N N . PRO A 1 385 ? -5.013 -9.641 -20.741 1.00 54.22 385 PRO A N 1
ATOM 3005 C CA . PRO A 1 385 ? -6.299 -9.644 -20.015 1.00 54.22 385 PRO A CA 1
ATOM 3006 C C . PRO A 1 385 ? -6.124 -9.750 -18.489 1.00 54.22 385 PRO A C 1
ATOM 3008 O O . PRO A 1 385 ? -6.946 -9.299 -17.681 1.00 54.22 385 PRO A O 1
ATOM 3011 N N . ALA A 1 386 ? -4.986 -10.320 -18.100 1.00 60.44 386 ALA A N 1
ATOM 3012 C CA . ALA A 1 386 ? -4.466 -10.487 -16.757 1.00 60.44 386 ALA A CA 1
ATOM 3013 C C . ALA A 1 386 ? -4.400 -9.208 -15.905 1.00 60.44 386 ALA A C 1
ATOM 3015 O O . ALA A 1 386 ? -4.491 -9.306 -14.679 1.00 60.44 386 ALA A O 1
ATOM 3016 N N . GLY A 1 387 ? -4.234 -8.023 -16.509 1.00 57.44 387 GLY A N 1
ATOM 3017 C CA . GLY A 1 387 ? -3.985 -6.773 -15.769 1.00 57.44 387 GLY A CA 1
ATOM 3018 C C . GLY A 1 387 ? -2.599 -6.701 -15.118 1.00 57.44 387 GLY A C 1
ATOM 3019 O O . GLY A 1 387 ? -2.389 -5.932 -14.182 1.00 57.44 387 GLY A O 1
ATOM 3020 N N . ARG A 1 388 ? -1.657 -7.519 -15.595 1.00 65.56 388 ARG A N 1
ATOM 3021 C CA . ARG A 1 388 ? -0.232 -7.479 -15.260 1.00 65.56 388 ARG A CA 1
ATOM 3022 C C . ARG A 1 388 ? 0.547 -7.698 -16.548 1.00 65.56 388 ARG A C 1
ATOM 3024 O O . ARG A 1 388 ? 0.254 -8.650 -17.262 1.00 65.56 388 ARG A O 1
ATOM 3031 N N . VAL A 1 389 ? 1.553 -6.862 -16.776 1.00 61.47 389 VAL A N 1
ATOM 3032 C CA . VAL A 1 389 ? 2.542 -7.030 -17.846 1.00 61.47 389 VAL A CA 1
ATOM 3033 C C . VAL A 1 389 ? 3.815 -7.598 -17.235 1.00 61.47 389 VAL A C 1
ATOM 3035 O O . VAL A 1 389 ? 4.169 -7.232 -16.107 1.00 61.47 389 VAL A O 1
ATOM 3038 N N . ASP A 1 390 ? 4.468 -8.523 -17.937 1.00 74.25 390 ASP A N 1
ATOM 3039 C CA . ASP A 1 390 ? 5.773 -9.022 -17.515 1.00 74.25 390 ASP A CA 1
ATOM 3040 C C . ASP A 1 390 ? 6.800 -7.877 -17.419 1.00 74.25 390 ASP A C 1
ATOM 3042 O O . ASP A 1 390 ? 6.690 -6.869 -18.117 1.00 74.25 390 ASP A O 1
ATOM 3046 N N . ALA A 1 391 ? 7.777 -7.997 -16.517 1.00 62.91 391 ALA A N 1
ATOM 3047 C CA . ALA A 1 391 ? 8.755 -6.936 -16.294 1.00 62.91 391 ALA A CA 1
ATOM 3048 C C . ALA A 1 391 ? 9.638 -6.692 -17.526 1.00 62.91 391 ALA A C 1
ATOM 3050 O O . ALA A 1 391 ? 9.921 -5.531 -17.823 1.00 62.91 391 ALA A O 1
ATOM 3051 N N . GLN A 1 392 ? 10.014 -7.752 -18.252 1.00 62.72 392 GLN A N 1
ATOM 3052 C CA . GLN A 1 392 ? 10.818 -7.633 -19.467 1.00 62.72 392 GLN A CA 1
ATOM 3053 C C . GLN A 1 392 ? 10.004 -6.976 -20.583 1.00 62.72 392 GLN A C 1
ATOM 3055 O O . GLN A 1 392 ? 10.417 -5.958 -21.124 1.00 62.72 392 GLN A O 1
ATOM 3060 N N . LEU A 1 393 ? 8.775 -7.451 -20.809 1.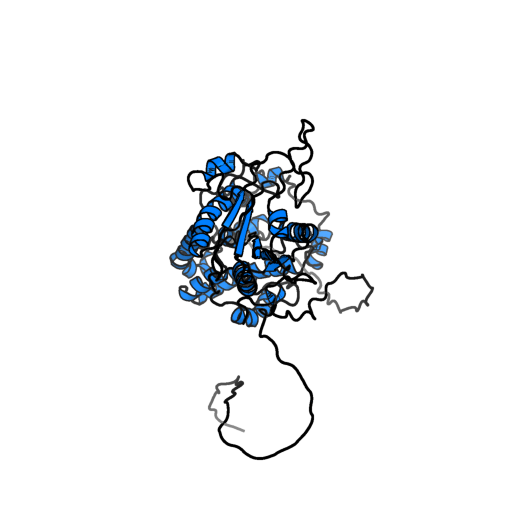00 60.09 393 LEU A N 1
ATOM 3061 C CA . LEU A 1 393 ? 7.853 -6.843 -21.775 1.00 60.09 393 LEU A CA 1
ATOM 3062 C C . LEU A 1 393 ? 7.544 -5.374 -21.454 1.00 60.09 393 LEU A C 1
ATOM 3064 O O . LEU A 1 393 ? 7.384 -4.557 -22.357 1.00 60.09 393 LEU A O 1
ATOM 3068 N N . ARG A 1 394 ? 7.471 -5.011 -20.167 1.00 63.03 394 ARG A N 1
ATOM 3069 C CA . ARG A 1 394 ? 7.302 -3.618 -19.745 1.00 63.03 394 ARG A CA 1
ATOM 3070 C C . ARG A 1 394 ? 8.526 -2.769 -20.088 1.00 63.03 394 ARG A C 1
ATOM 3072 O O . ARG A 1 394 ? 8.329 -1.640 -20.523 1.00 63.03 394 ARG A O 1
ATOM 3079 N N . ALA A 1 395 ? 9.736 -3.280 -19.859 1.00 54.19 395 ALA A N 1
ATOM 3080 C CA . ALA A 1 395 ? 10.988 -2.600 -20.194 1.00 54.19 395 ALA A CA 1
ATOM 3081 C C . ALA A 1 395 ? 11.112 -2.396 -21.715 1.00 54.19 395 ALA A C 1
ATOM 3083 O O . ALA A 1 395 ? 11.394 -1.289 -22.177 1.00 54.19 395 ALA A O 1
ATOM 3084 N N . ASP A 1 396 ? 10.782 -3.427 -22.492 1.00 57.41 396 ASP A N 1
ATOM 3085 C CA . ASP A 1 396 ? 10.787 -3.377 -23.955 1.00 57.41 396 ASP A CA 1
ATOM 3086 C C . ASP A 1 396 ? 9.750 -2.367 -24.478 1.00 57.41 396 ASP A C 1
ATOM 3088 O O . ASP A 1 396 ? 10.070 -1.526 -25.316 1.00 57.41 396 ASP A O 1
ATOM 3092 N N . ALA A 1 397 ? 8.538 -2.352 -23.907 1.00 54.22 397 ALA A N 1
ATOM 3093 C CA . ALA A 1 397 ? 7.476 -1.415 -24.284 1.00 54.22 397 ALA A CA 1
ATOM 3094 C C . ALA A 1 397 ? 7.790 0.064 -23.976 1.00 54.22 397 ALA A C 1
ATOM 3096 O O . ALA A 1 397 ? 7.155 0.948 -24.556 1.00 54.22 397 ALA A O 1
ATOM 3097 N N . VAL A 1 398 ? 8.732 0.350 -23.067 1.00 57.06 398 VAL A N 1
ATOM 3098 C CA . VAL A 1 398 ? 9.219 1.717 -22.787 1.00 57.06 398 VAL A CA 1
ATOM 3099 C C . VAL A 1 398 ? 10.553 2.033 -23.477 1.00 57.06 398 VAL A C 1
ATOM 3101 O O . VAL A 1 398 ? 11.093 3.118 -23.270 1.00 57.06 398 VAL A O 1
ATOM 3104 N N . GLY A 1 399 ? 11.060 1.127 -24.322 1.00 45.56 399 GLY A N 1
ATOM 3105 C CA . GLY A 1 399 ? 12.259 1.338 -25.135 1.00 45.56 399 GLY A CA 1
ATOM 3106 C C . GLY A 1 399 ? 13.589 1.053 -24.430 1.00 45.56 399 GLY A C 1
ATOM 3107 O O . GLY A 1 399 ? 14.620 1.541 -24.886 1.00 45.56 399 GLY A O 1
ATOM 3108 N N . GLU A 1 400 ? 13.602 0.280 -23.337 1.00 40.81 400 GLU A N 1
ATOM 3109 C CA . GLU A 1 400 ? 14.859 -0.188 -22.717 1.00 40.81 400 GLU A CA 1
ATOM 3110 C C . GLU A 1 400 ? 15.481 -1.385 -23.460 1.00 40.81 400 GLU A C 1
ATOM 3112 O O . GLU A 1 400 ? 16.661 -1.694 -23.271 1.00 40.81 400 GLU A O 1
ATOM 3117 N N . GLY A 1 401 ? 14.722 -2.021 -24.355 1.00 33.00 401 GLY A N 1
ATOM 3118 C CA . GLY A 1 401 ? 15.243 -2.980 -25.318 1.00 33.00 401 GLY A CA 1
ATOM 3119 C C . GLY A 1 401 ? 15.995 -2.257 -26.434 1.00 33.00 401 GLY A C 1
ATOM 3120 O O . GLY A 1 401 ? 15.390 -1.745 -27.373 1.00 33.00 401 GLY A O 1
ATOM 3121 N N . GLY A 1 402 ? 17.330 -2.234 -26.365 1.00 29.75 402 GLY A N 1
ATOM 3122 C CA . GLY A 1 402 ? 18.141 -2.033 -27.570 1.00 29.75 402 GLY A CA 1
ATOM 3123 C C . GLY A 1 402 ? 17.753 -3.065 -28.643 1.00 29.75 402 GLY A C 1
ATOM 3124 O O . GLY A 1 402 ? 17.160 -4.090 -28.299 1.00 29.75 402 GLY A O 1
ATOM 3125 N N . PRO A 1 403 ? 18.058 -2.830 -29.935 1.00 29.20 403 PRO A N 1
ATOM 3126 C CA . PRO A 1 403 ? 17.648 -3.746 -30.994 1.00 29.20 403 PRO A CA 1
ATOM 3127 C C . PRO A 1 403 ? 18.067 -5.168 -30.626 1.00 29.20 403 PRO A C 1
ATOM 3129 O O . PRO A 1 403 ? 19.230 -5.398 -30.286 1.00 29.20 403 PRO A O 1
ATOM 3132 N N . HIS A 1 404 ? 17.112 -6.102 -30.675 1.00 32.62 404 HIS A N 1
ATOM 3133 C CA . HIS A 1 404 ? 17.400 -7.528 -30.638 1.00 32.62 404 HIS A CA 1
ATOM 3134 C C . HIS A 1 404 ? 18.468 -7.795 -31.697 1.00 32.62 404 HIS A C 1
ATOM 3136 O O . HIS A 1 404 ? 18.193 -7.773 -32.897 1.00 32.62 404 HIS A O 1
ATOM 3142 N N . VAL A 1 405 ? 19.709 -7.977 -31.251 1.00 27.16 405 VAL A N 1
ATOM 3143 C CA . VAL A 1 405 ? 20.783 -8.416 -32.126 1.00 27.16 405 VAL A CA 1
ATOM 3144 C C . VAL A 1 405 ? 20.481 -9.877 -32.383 1.00 27.16 405 VAL A C 1
ATOM 3146 O O . VAL A 1 405 ? 20.740 -10.737 -31.542 1.00 27.16 405 VAL A O 1
ATOM 3149 N N . ASP A 1 406 ? 19.840 -10.126 -33.518 1.00 26.88 406 ASP A N 1
ATOM 3150 C CA . ASP A 1 406 ? 19.692 -11.456 -34.069 1.00 26.88 406 ASP A CA 1
ATOM 3151 C C . ASP A 1 406 ? 21.086 -12.095 -34.078 1.00 26.88 406 ASP A C 1
ATOM 3153 O O . ASP A 1 406 ? 22.044 -11.529 -34.619 1.00 26.88 406 ASP A O 1
ATOM 3157 N N . ALA A 1 407 ? 21.238 -13.233 -33.403 1.00 29.25 407 ALA A N 1
ATOM 3158 C CA . ALA A 1 407 ? 22.498 -13.962 -33.315 1.00 29.25 407 ALA A CA 1
ATOM 3159 C C . ALA A 1 407 ? 22.775 -14.693 -34.644 1.00 29.25 407 ALA A C 1
ATOM 3161 O O . ALA A 1 407 ? 23.038 -15.892 -34.682 1.00 29.25 407 ALA A O 1
ATOM 3162 N N . GLY A 1 408 ? 22.713 -13.957 -35.752 1.00 26.39 408 GLY A N 1
ATOM 3163 C CA . GLY A 1 408 ? 23.088 -14.360 -37.094 1.00 26.39 408 GLY A CA 1
ATOM 3164 C C . GLY A 1 408 ? 24.376 -13.646 -37.484 1.00 26.39 408 GLY A C 1
ATOM 3165 O O . GLY A 1 408 ? 24.451 -12.423 -37.527 1.00 26.39 408 GLY A O 1
ATOM 3166 N N . ARG A 1 409 ? 25.427 -14.424 -37.741 1.00 35.78 409 ARG A N 1
ATOM 3167 C CA . ARG A 1 409 ? 26.767 -13.961 -38.128 1.00 35.78 409 ARG A CA 1
ATOM 3168 C C . ARG A 1 409 ? 26.716 -12.891 -39.234 1.00 35.78 409 ARG A C 1
ATOM 3170 O O . ARG A 1 409 ? 26.482 -13.216 -40.391 1.00 35.78 409 ARG A O 1
ATOM 3177 N N . GLY A 1 410 ? 27.063 -11.651 -38.896 1.00 25.34 410 GLY A N 1
ATOM 3178 C CA . GLY A 1 410 ? 27.318 -10.580 -39.859 1.00 25.34 410 GLY A CA 1
ATOM 3179 C C . GLY A 1 410 ? 28.137 -9.462 -39.218 1.00 25.34 410 GLY A C 1
ATOM 3180 O O . GLY A 1 410 ? 27.668 -8.786 -38.312 1.00 25.34 410 GLY A O 1
ATOM 3181 N N . ARG A 1 411 ? 29.395 -9.291 -39.644 1.00 25.39 411 ARG A N 1
ATOM 3182 C CA . ARG A 1 411 ? 30.259 -8.185 -39.198 1.00 25.39 411 ARG A CA 1
ATOM 3183 C C . ARG A 1 411 ? 29.663 -6.850 -39.655 1.00 25.39 411 ARG A C 1
ATOM 3185 O O . ARG A 1 411 ? 29.468 -6.665 -40.851 1.00 25.39 411 ARG A O 1
ATOM 3192 N N . VAL A 1 412 ? 29.477 -5.909 -38.732 1.00 27.92 412 VAL A N 1
ATOM 3193 C CA . VAL A 1 412 ? 29.224 -4.496 -39.058 1.00 27.92 412 VAL A CA 1
ATOM 3194 C C . VAL A 1 412 ? 30.572 -3.748 -39.097 1.00 27.92 412 VAL A C 1
ATOM 3196 O O . VAL A 1 412 ? 31.380 -3.946 -38.185 1.00 27.92 412 VAL A O 1
ATOM 3199 N N . PRO A 1 413 ? 30.873 -2.929 -40.128 1.00 27.72 413 PRO A N 1
ATOM 3200 C CA . PRO A 1 413 ? 32.107 -2.141 -40.193 1.00 27.72 413 PRO A CA 1
ATOM 3201 C C . PRO A 1 413 ? 32.114 -1.013 -39.151 1.00 27.72 413 PRO A C 1
ATOM 3203 O O . PRO A 1 413 ? 31.082 -0.411 -38.869 1.00 27.72 413 PRO A O 1
ATOM 3206 N N . GLY A 1 414 ? 33.290 -0.731 -38.586 1.00 25.53 414 GLY A N 1
ATOM 3207 C CA . GLY A 1 414 ? 33.480 0.247 -37.513 1.00 25.53 414 GLY A CA 1
ATOM 3208 C C . GLY A 1 414 ? 33.175 1.695 -37.910 1.00 25.53 414 GLY A C 1
ATOM 3209 O O . GLY A 1 414 ? 33.516 2.141 -39.003 1.00 25.53 414 GLY A O 1
ATOM 3210 N N . ILE A 1 415 ? 32.578 2.436 -36.973 1.00 27.92 415 ILE A N 1
ATOM 3211 C CA . ILE A 1 415 ? 32.393 3.891 -37.040 1.00 27.92 415 ILE A CA 1
ATOM 3212 C C . ILE A 1 415 ? 33.580 4.563 -36.319 1.00 27.92 415 ILE A C 1
ATOM 3214 O O . ILE A 1 415 ? 33.884 4.181 -35.185 1.00 27.92 415 ILE A O 1
ATOM 3218 N N . PRO A 1 416 ? 34.276 5.540 -36.933 1.00 26.75 416 PRO A N 1
ATOM 3219 C CA . PRO A 1 416 ? 35.440 6.181 -36.329 1.00 26.75 416 PRO A CA 1
ATOM 3220 C C . PRO A 1 416 ? 35.074 7.322 -35.359 1.00 26.75 416 PRO A C 1
ATOM 3222 O O . PRO A 1 416 ? 34.346 8.240 -35.713 1.00 26.75 416 PRO A O 1
ATOM 3225 N N . GLY A 1 417 ? 35.676 7.270 -34.163 1.00 26.53 417 GLY A N 1
ATOM 3226 C CA . GLY A 1 417 ? 36.187 8.411 -33.385 1.00 26.53 417 GLY A CA 1
ATOM 3227 C C . GLY A 1 417 ? 35.207 9.461 -32.840 1.00 26.53 417 GLY A C 1
ATOM 3228 O O . GLY A 1 417 ? 34.945 10.458 -33.500 1.00 26.53 417 GLY A O 1
ATOM 3229 N N . ALA A 1 418 ? 34.823 9.341 -31.564 1.00 23.66 418 ALA A N 1
ATOM 3230 C CA . ALA A 1 418 ? 34.357 10.475 -30.757 1.00 23.66 418 ALA A CA 1
ATOM 3231 C C . ALA A 1 418 ? 35.488 10.941 -29.808 1.00 23.66 418 ALA A C 1
ATOM 3233 O O . ALA A 1 418 ? 36.111 10.092 -29.160 1.00 23.66 418 ALA A O 1
ATOM 3234 N N . PRO A 1 419 ? 35.796 12.250 -29.712 1.00 25.73 419 PRO A N 1
ATOM 3235 C CA . PRO A 1 419 ? 36.884 12.743 -28.875 1.00 25.73 419 PRO A CA 1
ATOM 3236 C C . PRO A 1 419 ? 36.508 12.703 -27.388 1.00 25.73 419 PRO A C 1
ATOM 3238 O O . PRO A 1 419 ? 35.453 13.178 -26.974 1.00 25.73 419 PRO A O 1
ATOM 3241 N N . GLN A 1 420 ? 37.412 12.165 -26.568 1.00 25.67 420 GLN A N 1
ATOM 3242 C CA . GLN A 1 420 ? 37.346 12.265 -25.113 1.00 25.67 420 GLN A CA 1
ATOM 3243 C C . GLN A 1 420 ? 37.634 13.714 -24.690 1.00 25.67 420 GLN A C 1
ATOM 3245 O O . GLN A 1 420 ? 38.777 14.159 -24.774 1.00 25.67 420 GLN A O 1
ATOM 3250 N N . GLN A 1 421 ? 36.630 14.448 -24.204 1.00 27.14 421 GLN A N 1
ATOM 3251 C CA . GLN A 1 421 ? 36.861 15.690 -23.460 1.00 27.14 421 GLN A CA 1
ATOM 3252 C C . GLN A 1 421 ? 36.730 15.444 -21.955 1.00 27.14 421 GLN A C 1
ATOM 3254 O O . GLN A 1 421 ? 35.665 15.114 -21.437 1.00 27.14 421 GLN A O 1
ATOM 3259 N N . GLN A 1 422 ? 37.854 15.614 -21.258 1.00 24.05 422 GLN A N 1
ATOM 3260 C CA . GLN A 1 422 ? 37.919 15.772 -19.810 1.00 24.05 422 GLN A CA 1
ATOM 3261 C C . GLN A 1 422 ? 37.252 17.096 -19.421 1.00 24.05 422 GLN A C 1
ATOM 3263 O O . GLN A 1 422 ? 37.713 18.161 -19.824 1.00 24.05 422 GLN A O 1
ATOM 3268 N N . VAL A 1 423 ? 36.198 17.041 -18.607 1.00 25.67 423 VAL A N 1
ATOM 3269 C CA . VAL A 1 423 ? 35.587 18.234 -18.007 1.00 25.67 423 VAL A CA 1
ATOM 3270 C C . VAL A 1 423 ? 36.159 18.424 -16.602 1.00 25.67 423 VAL A C 1
ATOM 3272 O O . VAL A 1 423 ? 35.968 17.582 -15.724 1.00 25.67 423 VAL A O 1
ATOM 3275 N N . GLN A 1 424 ? 36.876 19.532 -16.394 1.00 22.30 424 GLN A N 1
ATOM 3276 C CA . GLN A 1 424 ? 37.272 20.004 -15.065 1.00 22.30 424 GLN A CA 1
ATOM 3277 C C . GLN A 1 424 ? 36.085 20.668 -14.338 1.00 22.30 424 GLN A C 1
ATOM 3279 O O . GLN A 1 424 ? 35.243 21.292 -14.985 1.00 22.30 424 GLN A O 1
ATOM 3284 N N . PRO A 1 425 ? 36.007 20.582 -12.997 1.00 26.00 425 PRO A N 1
ATOM 3285 C CA . PRO A 1 425 ? 34.872 21.098 -12.240 1.00 26.00 425 PRO A CA 1
ATOM 3286 C C . PRO A 1 425 ? 34.977 22.617 -12.029 1.00 26.00 425 PRO A C 1
ATOM 3288 O O . PRO A 1 425 ? 35.803 23.098 -11.253 1.00 26.00 425 PRO A O 1
ATOM 3291 N N . GLY A 1 426 ? 34.099 23.377 -12.686 1.00 24.98 426 GLY A N 1
ATOM 3292 C CA . GLY A 1 426 ? 33.891 24.802 -12.426 1.00 24.98 426 GLY A CA 1
ATOM 3293 C C . GLY A 1 426 ? 32.973 25.032 -11.222 1.00 24.98 426 GLY A C 1
ATOM 3294 O O . GLY A 1 426 ? 31.857 24.520 -11.170 1.00 24.98 426 GLY A O 1
ATOM 3295 N N . ARG A 1 427 ? 33.451 25.808 -10.244 1.00 28.08 427 ARG A N 1
ATOM 3296 C CA . ARG A 1 427 ? 32.673 26.313 -9.101 1.00 28.08 427 ARG A CA 1
ATOM 3297 C C . ARG A 1 427 ? 31.634 27.334 -9.580 1.00 28.08 427 ARG A C 1
ATOM 3299 O O . ARG A 1 427 ? 32.013 28.325 -10.192 1.00 28.08 427 ARG A O 1
ATOM 3306 N N . ALA A 1 428 ? 30.371 27.152 -9.203 1.00 27.77 428 ALA A N 1
ATOM 3307 C CA . ALA A 1 428 ? 29.352 28.201 -9.236 1.00 27.77 428 ALA A CA 1
ATOM 3308 C C . ALA A 1 428 ? 28.810 28.422 -7.813 1.00 27.77 428 ALA A C 1
ATOM 3310 O O . ALA A 1 428 ? 28.495 27.462 -7.107 1.00 27.77 428 ALA A O 1
ATOM 3311 N N . GLY A 1 429 ? 28.809 29.686 -7.381 1.00 25.31 429 GLY A N 1
ATOM 3312 C CA . GLY A 1 429 ? 28.407 30.142 -6.048 1.00 25.31 429 GLY A CA 1
ATOM 3313 C C . GLY A 1 429 ? 26.887 30.160 -5.827 1.00 25.31 429 GLY A C 1
ATOM 3314 O O . GLY A 1 429 ? 26.126 29.890 -6.755 1.00 25.31 429 GLY A O 1
ATOM 3315 N N . PRO A 1 430 ? 26.437 30.436 -4.590 1.00 26.61 430 PRO A N 1
ATOM 3316 C CA . PRO A 1 430 ? 25.062 30.211 -4.175 1.00 26.61 430 PRO A CA 1
ATOM 3317 C C . PRO A 1 430 ? 24.203 31.458 -4.408 1.00 26.61 430 PRO A C 1
ATOM 3319 O O . PRO A 1 430 ? 24.475 32.506 -3.831 1.00 26.61 430 PRO A O 1
ATOM 3322 N N . GLU A 1 431 ? 23.117 31.326 -5.167 1.00 26.89 431 GLU A N 1
ATOM 3323 C CA . GLU A 1 431 ? 22.009 32.283 -5.116 1.00 26.89 431 GLU A CA 1
ATOM 3324 C C . GLU A 1 431 ? 20.747 31.631 -4.550 1.00 26.89 431 GLU A C 1
ATOM 3326 O O . GLU A 1 431 ? 20.399 30.478 -4.817 1.00 26.89 431 GLU A O 1
ATOM 3331 N N . GLN A 1 432 ? 20.128 32.394 -3.656 1.00 26.67 432 GLN A N 1
ATOM 3332 C CA . GLN A 1 432 ? 19.095 32.011 -2.713 1.00 26.67 432 GLN A CA 1
ATOM 3333 C C . GLN A 1 432 ? 17.741 31.820 -3.404 1.00 26.67 432 GLN A C 1
ATOM 3335 O O . GLN A 1 432 ? 17.123 32.775 -3.862 1.00 26.67 432 GLN A O 1
ATOM 3340 N N . LEU A 1 433 ? 17.212 30.599 -3.352 1.00 25.89 433 LEU A N 1
ATOM 3341 C CA . LEU A 1 433 ? 15.778 30.341 -3.466 1.00 25.89 433 LEU A CA 1
ATOM 3342 C C . LEU A 1 433 ? 15.262 29.953 -2.080 1.00 25.89 433 LEU A C 1
ATOM 3344 O O . LEU A 1 433 ? 15.676 28.940 -1.512 1.00 25.89 433 LEU A O 1
ATOM 3348 N N . ARG A 1 434 ? 14.397 30.808 -1.520 1.00 25.53 434 ARG A N 1
ATOM 3349 C CA . ARG A 1 434 ? 13.713 30.603 -0.237 1.00 25.53 434 ARG A CA 1
ATOM 3350 C C . ARG A 1 434 ? 13.023 29.237 -0.240 1.00 25.53 434 ARG A C 1
ATOM 3352 O O . ARG A 1 434 ? 12.196 28.947 -1.099 1.00 25.53 434 ARG A O 1
ATOM 3359 N N . ARG A 1 435 ? 13.425 28.400 0.714 1.00 28.91 435 ARG A N 1
ATOM 3360 C CA . ARG A 1 435 ? 12.926 27.046 0.946 1.00 28.91 435 ARG A CA 1
ATOM 3361 C C . ARG A 1 435 ? 11.877 27.091 2.050 1.00 28.91 435 ARG A C 1
ATOM 3363 O O . ARG A 1 435 ? 12.233 27.363 3.190 1.00 28.91 435 ARG A O 1
ATOM 3370 N N . ASP A 1 436 ? 10.651 26.689 1.736 1.00 26.83 436 ASP A N 1
ATOM 3371 C CA . ASP A 1 436 ? 9.767 26.060 2.720 1.00 26.83 436 ASP A CA 1
ATOM 3372 C C . ASP A 1 436 ? 10.235 24.606 2.892 1.00 26.83 436 ASP A C 1
ATOM 3374 O O . ASP A 1 436 ? 9.660 23.649 2.368 1.00 26.83 436 ASP A O 1
ATOM 3378 N N . HIS A 1 437 ? 11.381 24.442 3.552 1.00 28.50 437 HIS A N 1
ATOM 3379 C CA . HIS A 1 437 ? 11.819 23.159 4.082 1.00 28.50 437 HIS A CA 1
ATOM 3380 C C . HIS A 1 437 ? 11.447 23.123 5.556 1.00 28.50 437 HIS A C 1
ATOM 3382 O O . HIS A 1 437 ? 11.945 23.917 6.347 1.00 28.50 437 HIS A O 1
ATOM 3388 N N . VAL A 1 438 ? 10.582 22.179 5.918 1.00 28.19 438 VAL A N 1
ATOM 3389 C CA . VAL A 1 438 ? 10.485 21.728 7.303 1.00 28.19 438 VAL A CA 1
ATOM 3390 C C . VAL A 1 438 ? 11.759 20.940 7.573 1.00 28.19 438 VAL A C 1
ATOM 3392 O O . VAL A 1 438 ? 11.972 19.874 6.994 1.00 28.19 438 VAL A O 1
ATOM 3395 N N . ASP A 1 439 ? 12.636 21.517 8.384 1.00 24.22 439 ASP A N 1
ATOM 3396 C CA . ASP A 1 439 ? 13.839 20.865 8.876 1.00 24.22 439 ASP A CA 1
ATOM 3397 C C . ASP A 1 439 ? 13.429 19.704 9.795 1.00 24.22 439 ASP A C 1
ATOM 3399 O O . ASP A 1 439 ? 12.889 19.903 10.882 1.00 24.22 439 ASP A O 1
ATOM 3403 N N . VAL A 1 440 ? 13.621 18.470 9.329 1.00 30.28 440 VAL A N 1
ATOM 3404 C CA . VAL A 1 440 ? 13.244 17.244 10.059 1.00 30.28 440 VAL A CA 1
ATOM 3405 C C . VAL A 1 440 ? 14.324 16.858 11.088 1.00 30.28 440 VAL A C 1
ATOM 3407 O O . VAL A 1 440 ? 14.273 15.776 11.664 1.00 30.28 440 VAL A O 1
ATOM 3410 N N . ARG A 1 441 ? 15.337 17.705 11.334 1.00 26.97 441 ARG A N 1
ATOM 3411 C CA . ARG A 1 441 ? 16.520 17.316 12.125 1.00 26.97 441 ARG A CA 1
ATOM 3412 C C . ARG A 1 441 ? 16.523 17.700 13.604 1.00 26.97 441 ARG A C 1
ATOM 3414 O O . ARG A 1 441 ? 17.469 17.319 14.282 1.00 26.97 441 ARG A O 1
ATOM 3421 N N . GLU A 1 442 ? 15.471 18.311 14.150 1.00 26.70 442 GLU A N 1
ATOM 3422 C CA . GLU A 1 442 ? 15.419 18.603 15.600 1.00 26.70 442 GLU A CA 1
ATOM 3423 C C . GLU A 1 442 ? 14.093 18.310 16.315 1.00 26.70 442 GLU A C 1
ATOM 3425 O O . GLU A 1 442 ? 13.900 18.718 17.458 1.00 26.70 442 GLU A O 1
ATOM 3430 N N . VAL A 1 443 ? 13.206 17.495 15.741 1.00 27.58 443 VAL A N 1
ATOM 3431 C CA . VAL A 1 443 ? 12.107 16.917 16.531 1.00 27.58 443 VAL A CA 1
ATOM 3432 C C . VAL A 1 443 ? 12.518 15.519 16.960 1.00 27.58 443 VAL A C 1
ATOM 3434 O O . VAL A 1 443 ? 12.280 14.544 16.254 1.00 27.58 443 VAL A O 1
ATOM 3437 N N . ARG A 1 444 ? 13.148 15.409 18.136 1.00 24.38 444 ARG A N 1
ATOM 3438 C CA . ARG A 1 444 ? 13.144 14.136 18.868 1.00 24.38 444 ARG A CA 1
ATOM 3439 C C . ARG A 1 444 ? 11.676 13.829 19.174 1.00 24.38 444 ARG A C 1
ATOM 3441 O O . ARG A 1 444 ? 11.079 14.594 19.934 1.00 24.38 444 ARG A O 1
ATOM 3448 N N . PRO A 1 445 ? 11.068 12.766 18.625 1.00 28.62 445 PRO A N 1
ATOM 3449 C CA . PRO A 1 445 ? 9.752 12.382 19.082 1.00 28.62 445 PRO A CA 1
ATOM 3450 C C . PRO A 1 445 ? 9.929 11.906 20.520 1.00 28.62 445 PRO A C 1
ATOM 3452 O O . PRO A 1 445 ? 10.541 10.869 20.783 1.00 28.62 445 PRO A O 1
ATOM 3455 N N . ALA A 1 446 ? 9.397 12.672 21.470 1.00 29.22 446 ALA A N 1
ATOM 3456 C CA . ALA A 1 446 ? 8.894 12.027 22.660 1.00 29.22 446 ALA A CA 1
ATOM 3457 C C . ALA A 1 446 ? 7.905 10.979 22.142 1.00 29.22 446 ALA A C 1
ATOM 3459 O O . ALA A 1 446 ? 6.937 11.321 21.460 1.00 29.22 446 ALA A O 1
ATOM 3460 N N . VAL A 1 447 ? 8.155 9.702 22.432 1.00 32.09 447 VAL A N 1
ATOM 3461 C CA . VAL A 1 447 ? 7.045 8.772 22.652 1.00 32.09 447 VAL A CA 1
ATOM 3462 C C . VAL A 1 447 ? 6.019 9.580 23.439 1.00 32.09 447 VAL A C 1
ATOM 3464 O O . VAL A 1 447 ? 6.402 10.100 24.486 1.00 32.09 447 VAL A O 1
ATOM 3467 N N . LEU A 1 448 ? 4.804 9.792 22.917 1.00 40.62 448 LEU A N 1
ATOM 3468 C CA . LEU A 1 448 ? 3.746 10.432 23.700 1.00 40.62 448 LEU A CA 1
ATOM 3469 C C . LEU A 1 448 ? 3.653 9.607 24.992 1.00 40.62 448 LEU A C 1
ATOM 3471 O O . LEU A 1 448 ? 3.273 8.436 24.912 1.00 40.62 448 LEU A O 1
ATOM 3475 N N . PRO A 1 449 ? 4.138 10.115 26.143 1.00 33.44 449 PRO A N 1
ATOM 3476 C CA . PRO A 1 449 ? 4.285 9.270 27.310 1.00 33.44 449 PRO A CA 1
ATOM 3477 C C . PRO A 1 449 ? 2.882 8.902 27.777 1.00 33.44 449 PRO A C 1
ATOM 3479 O O . PRO A 1 449 ? 2.017 9.773 27.875 1.00 33.44 449 PRO A O 1
ATOM 3482 N N . ALA A 1 450 ? 2.659 7.619 28.061 1.00 26.88 450 ALA A N 1
ATOM 3483 C CA . ALA A 1 450 ? 1.450 7.162 28.735 1.00 26.88 450 ALA A CA 1
ATOM 3484 C C . ALA A 1 450 ? 1.234 7.998 30.016 1.00 26.88 450 ALA A C 1
ATOM 3486 O O . ALA A 1 450 ? 2.200 8.224 30.756 1.00 26.88 450 ALA A O 1
ATOM 3487 N N . PRO A 1 451 ? 0.019 8.502 30.284 1.00 29.97 451 PRO A N 1
ATOM 3488 C CA . PRO A 1 451 ? -0.168 9.483 31.334 1.00 29.97 451 PRO A CA 1
ATOM 3489 C C . PRO A 1 451 ? -0.267 8.814 32.718 1.00 29.97 451 PRO A C 1
ATOM 3491 O O . PRO A 1 451 ? -0.971 7.825 32.907 1.00 29.97 451 PRO A O 1
ATOM 3494 N N . HIS A 1 452 ? 0.408 9.452 33.681 1.00 27.45 452 HIS A N 1
ATOM 3495 C CA . HIS A 1 452 ? 0.269 9.363 35.144 1.00 27.45 452 HIS A CA 1
ATOM 3496 C C . HIS A 1 452 ? 1.064 8.287 35.912 1.00 27.45 452 HIS A C 1
ATOM 3498 O O . HIS A 1 452 ? 0.644 7.144 36.066 1.00 27.45 452 HIS A O 1
ATOM 3504 N N . LEU A 1 453 ? 2.111 8.744 36.609 1.00 26.44 453 LEU A N 1
ATOM 3505 C CA . LEU A 1 453 ? 2.278 8.423 38.029 1.00 26.44 453 LEU A CA 1
ATOM 3506 C C . LEU A 1 453 ? 2.126 9.725 38.828 1.00 26.44 453 LEU A C 1
ATOM 3508 O O . LEU A 1 453 ? 2.684 10.757 38.462 1.00 26.44 453 LEU A O 1
ATOM 3512 N N . ARG A 1 454 ? 1.263 9.660 39.842 1.00 24.83 454 ARG A N 1
ATOM 3513 C CA . ARG A 1 454 ? 0.765 10.755 40.682 1.00 24.83 454 ARG A CA 1
ATOM 3514 C C . ARG A 1 454 ? 1.810 11.291 41.670 1.00 24.83 454 ARG A C 1
ATOM 3516 O O . ARG A 1 454 ? 2.642 10.532 42.147 1.00 24.83 454 ARG A O 1
ATOM 3523 N N . ASP A 1 455 ? 1.633 12.577 41.980 1.00 25.75 455 ASP A N 1
ATOM 3524 C CA . ASP A 1 455 ? 1.767 13.294 43.261 1.00 25.75 455 ASP A CA 1
ATOM 3525 C C . ASP A 1 455 ? 2.955 13.027 44.202 1.00 25.75 455 ASP A C 1
ATOM 3527 O O . ASP A 1 455 ? 3.123 11.947 44.760 1.00 25.75 455 ASP A O 1
ATOM 3531 N N . GLY A 1 456 ? 3.680 14.106 44.525 1.00 23.00 456 GLY A N 1
ATOM 3532 C CA . GLY A 1 456 ? 4.550 14.182 45.701 1.00 23.00 456 GLY A CA 1
ATOM 3533 C C . GLY A 1 456 ? 5.498 15.382 45.667 1.00 23.00 456 GLY A C 1
ATOM 3534 O O . GLY A 1 456 ? 6.395 15.449 44.837 1.00 23.00 456 GLY A O 1
ATOM 3535 N N . ALA A 1 457 ? 5.280 16.345 46.558 1.00 21.92 457 ALA A N 1
ATOM 3536 C CA . ALA A 1 457 ? 5.967 17.631 46.644 1.00 21.92 457 ALA A CA 1
ATOM 3537 C C . ALA A 1 457 ? 7.445 17.574 47.120 1.00 21.92 457 ALA A C 1
ATOM 3539 O O . ALA A 1 457 ? 7.731 16.843 48.058 1.00 21.92 457 ALA A O 1
ATOM 3540 N N . LEU A 1 458 ? 8.282 18.467 46.540 1.00 22.92 458 LEU A N 1
ATOM 3541 C CA . LEU A 1 458 ? 9.418 19.265 47.103 1.00 22.92 458 LEU A CA 1
ATOM 3542 C C . LEU A 1 458 ? 10.614 18.552 47.814 1.00 22.92 458 LEU A C 1
ATOM 3544 O O . LEU A 1 458 ? 10.451 17.456 48.328 1.00 22.92 458 LEU A O 1
ATOM 3548 N N . PRO A 1 459 ? 11.782 19.209 48.064 1.00 30.95 459 PRO A N 1
ATOM 3549 C CA . PRO A 1 459 ? 12.577 20.176 47.286 1.00 30.95 459 PRO A CA 1
ATOM 3550 C C . PRO A 1 459 ? 14.111 19.843 47.240 1.00 30.95 459 PRO A C 1
ATOM 3552 O O . PRO A 1 459 ? 14.582 18.818 47.715 1.00 30.95 459 PRO A O 1
ATOM 3555 N N . VAL A 1 460 ? 14.879 20.767 46.647 1.00 28.22 460 VAL A N 1
ATOM 3556 C CA . VAL A 1 460 ? 16.350 20.905 46.475 1.00 28.22 460 VAL A CA 1
ATOM 3557 C C . VAL A 1 460 ? 17.233 20.580 47.705 1.00 28.22 460 VAL A C 1
ATOM 3559 O O . VAL A 1 460 ? 16.906 21.033 48.795 1.00 28.22 460 VAL A O 1
ATOM 3562 N N . ALA A 1 461 ? 18.429 19.983 47.505 1.00 23.81 461 ALA A N 1
ATOM 3563 C CA . ALA A 1 461 ? 19.669 20.316 48.248 1.00 23.81 461 ALA A CA 1
ATOM 3564 C C . ALA A 1 461 ? 20.961 19.736 47.617 1.00 23.81 461 ALA A C 1
ATOM 3566 O O . ALA A 1 461 ? 20.963 18.671 47.007 1.00 23.81 461 ALA A O 1
ATOM 3567 N N . GLN A 1 462 ? 22.056 20.483 47.787 1.00 26.19 462 GLN A N 1
ATOM 3568 C CA . GLN A 1 462 ? 23.423 20.266 47.300 1.00 26.19 462 GLN A CA 1
ATOM 3569 C C . GLN A 1 462 ? 24.252 19.277 48.149 1.00 26.19 462 GLN A C 1
ATOM 3571 O O . GLN A 1 462 ? 24.061 19.193 49.355 1.00 26.19 462 GLN A O 1
ATOM 3576 N N . GLY A 1 463 ? 25.308 18.723 47.532 1.00 24.75 463 GLY A N 1
ATOM 3577 C CA . GLY A 1 463 ? 26.639 18.590 48.149 1.00 24.75 463 GLY A CA 1
ATOM 3578 C C . GLY A 1 463 ? 27.005 17.263 48.831 1.00 24.75 463 GLY A C 1
ATOM 3579 O O . GLY A 1 463 ? 26.212 16.673 49.551 1.00 24.75 463 GLY A O 1
ATOM 3580 N N . GLY A 1 464 ? 28.274 16.859 48.669 1.00 25.27 464 GLY A N 1
ATOM 3581 C CA . GLY A 1 464 ? 28.963 15.951 49.598 1.00 25.27 464 GLY A CA 1
ATOM 3582 C C . GLY A 1 464 ? 29.692 14.780 48.944 1.00 25.27 464 GLY A C 1
ATOM 3583 O O . GLY A 1 464 ? 29.074 13.814 48.515 1.00 25.27 464 GLY A O 1
ATOM 3584 N N . GLY A 1 465 ? 31.024 14.860 48.896 1.00 24.64 465 GLY A N 1
ATOM 3585 C CA . GLY A 1 465 ? 31.896 13.758 48.495 1.00 24.64 465 GLY A CA 1
ATOM 3586 C C . GLY A 1 465 ? 31.963 12.626 49.526 1.00 24.64 465 GLY A C 1
ATOM 3587 O O . GLY A 1 465 ? 31.684 12.812 50.706 1.00 24.64 465 GLY A O 1
ATOM 3588 N N . GLY A 1 466 ? 32.389 11.451 49.067 1.00 25.36 466 GLY A N 1
ATOM 3589 C CA . GLY A 1 466 ? 32.638 10.284 49.909 1.00 25.36 466 GLY A CA 1
ATOM 3590 C C . GLY A 1 466 ? 33.167 9.119 49.080 1.00 25.36 466 GLY A C 1
ATOM 3591 O O . GLY A 1 466 ? 32.515 8.642 48.160 1.00 25.36 466 GLY A O 1
ATOM 3592 N N . GLN A 1 467 ? 34.397 8.719 49.370 1.00 25.36 467 GLN A N 1
ATOM 3593 C CA . GLN A 1 467 ? 35.214 7.762 48.634 1.00 25.36 467 GLN A CA 1
ATOM 3594 C C . GLN A 1 467 ? 35.005 6.324 49.177 1.00 25.36 467 GLN A C 1
ATOM 3596 O O . GLN A 1 467 ? 34.608 6.159 50.324 1.00 25.36 467 GLN A O 1
ATOM 3601 N N . VAL A 1 468 ? 35.426 5.318 48.387 1.00 26.61 468 VAL A N 1
ATOM 3602 C CA . VAL A 1 468 ? 36.003 4.001 48.789 1.00 26.61 468 VAL A CA 1
ATOM 3603 C C . VAL A 1 468 ? 35.235 2.701 48.408 1.00 26.61 468 VAL A C 1
ATOM 3605 O O . VAL A 1 468 ? 34.343 2.233 49.096 1.00 26.61 468 VAL A O 1
ATOM 3608 N N . ARG A 1 469 ? 35.797 2.067 47.354 1.00 25.98 469 ARG A N 1
ATOM 3609 C CA . ARG A 1 469 ? 36.125 0.634 47.075 1.00 25.98 469 ARG A CA 1
ATOM 3610 C C . ARG A 1 469 ? 35.073 -0.418 46.654 1.00 25.98 469 ARG A C 1
ATOM 3612 O O . ARG A 1 469 ? 34.377 -1.009 47.459 1.00 25.98 469 ARG A O 1
ATOM 3619 N N . ARG A 1 470 ? 35.225 -0.788 45.368 1.00 25.97 470 ARG A N 1
ATOM 3620 C CA . ARG A 1 470 ? 35.555 -2.115 44.773 1.00 25.97 470 ARG A CA 1
ATOM 3621 C C . ARG A 1 470 ? 34.950 -3.393 45.385 1.00 25.97 470 ARG A C 1
ATOM 3623 O O . ARG A 1 470 ? 35.449 -3.869 46.397 1.00 25.97 470 ARG A O 1
ATOM 3630 N N . ALA A 1 471 ? 34.167 -4.093 44.557 1.00 25.94 471 ALA A N 1
ATOM 3631 C CA . ALA A 1 471 ? 34.440 -5.467 44.103 1.00 25.94 471 ALA A CA 1
ATOM 3632 C C . ALA A 1 471 ? 33.602 -5.800 42.845 1.00 25.94 471 ALA A C 1
ATOM 3634 O O . ALA A 1 471 ? 32.447 -5.398 42.774 1.00 25.94 471 ALA A O 1
ATOM 3635 N N . GLY A 1 472 ? 34.164 -6.561 41.891 1.00 24.47 472 GLY A N 1
ATOM 3636 C CA . GLY A 1 472 ? 33.355 -7.461 41.049 1.00 24.47 472 GLY A CA 1
ATOM 3637 C C . GLY A 1 472 ? 33.249 -7.233 39.530 1.00 24.47 472 GLY A C 1
ATOM 3638 O O . GLY A 1 472 ? 32.158 -7.001 39.047 1.00 24.47 472 GLY A O 1
ATOM 3639 N N . VAL A 1 473 ? 34.365 -7.411 38.812 1.00 24.97 473 VAL A N 1
ATOM 3640 C CA . VAL A 1 473 ? 34.527 -8.077 37.489 1.00 24.97 473 VAL A CA 1
ATOM 3641 C C . VAL A 1 473 ? 33.827 -7.545 36.207 1.00 24.97 473 VAL A C 1
ATOM 3643 O O . VAL A 1 473 ? 32.637 -7.279 36.125 1.00 24.97 473 VAL A O 1
ATOM 3646 N N . HIS A 1 474 ? 34.688 -7.457 35.186 1.00 24.59 474 HIS A N 1
ATOM 3647 C CA . HIS A 1 474 ? 34.667 -6.803 33.872 1.00 24.59 474 HIS A CA 1
ATOM 3648 C C . HIS A 1 474 ? 33.675 -7.311 32.793 1.00 24.59 474 HIS A C 1
ATOM 3650 O O . HIS A 1 474 ? 33.401 -8.509 32.728 1.00 24.59 474 HIS A O 1
ATOM 3656 N N . PRO A 1 475 ? 33.291 -6.435 31.834 1.00 27.89 475 PRO A N 1
ATOM 3657 C CA . PRO A 1 475 ? 32.680 -6.785 30.550 1.00 27.89 475 PRO A CA 1
ATOM 3658 C C . PRO A 1 475 ? 33.740 -7.064 29.465 1.00 27.89 475 PRO A C 1
ATOM 3660 O O . PRO A 1 475 ? 34.826 -6.472 29.474 1.00 27.89 475 PRO A O 1
ATOM 3663 N N . ALA A 1 476 ? 33.412 -7.936 28.507 1.00 24.95 476 ALA A N 1
ATOM 3664 C CA . ALA A 1 476 ? 34.241 -8.231 27.339 1.00 24.95 476 ALA A CA 1
ATOM 3665 C C . ALA A 1 476 ? 33.716 -7.512 26.085 1.00 24.95 476 ALA A C 1
ATOM 3667 O O . ALA A 1 476 ? 32.608 -7.754 25.613 1.00 24.95 476 ALA A O 1
ATOM 3668 N N . VAL A 1 477 ? 34.570 -6.638 25.558 1.00 24.19 477 VAL A N 1
ATOM 3669 C CA . VAL A 1 477 ? 34.556 -6.050 24.215 1.00 24.19 477 VAL A CA 1
ATOM 3670 C C . VAL A 1 477 ? 35.446 -6.924 23.331 1.00 24.19 477 VAL A C 1
ATOM 3672 O O . VAL A 1 477 ? 36.533 -7.280 23.774 1.00 24.19 477 VAL A O 1
ATOM 3675 N N . PHE A 1 478 ? 35.071 -7.189 22.076 1.00 23.48 478 PHE A N 1
ATOM 3676 C CA . PHE A 1 478 ? 36.066 -7.446 21.028 1.00 23.48 478 PHE A CA 1
ATOM 3677 C C . PHE A 1 478 ? 35.632 -6.862 19.680 1.00 23.48 478 PHE A C 1
ATOM 3679 O O . PHE A 1 478 ? 34.622 -7.247 19.097 1.00 23.48 478 PHE A O 1
ATOM 3686 N N . LEU A 1 479 ? 36.449 -5.921 19.205 1.00 22.08 479 LEU A N 1
ATOM 3687 C CA . LEU A 1 479 ? 36.468 -5.351 17.864 1.00 22.08 479 LEU A CA 1
ATOM 3688 C C . LEU A 1 479 ? 37.612 -6.019 17.077 1.00 22.08 479 LEU A C 1
ATOM 3690 O O . LEU A 1 479 ? 38.719 -6.127 17.591 1.00 22.08 479 LEU A O 1
ATOM 3694 N N . THR A 1 480 ? 37.353 -6.311 15.798 1.00 22.67 480 THR A N 1
ATOM 3695 C CA . THR A 1 480 ? 38.300 -6.415 14.659 1.00 22.67 480 THR A CA 1
ATOM 3696 C C . THR A 1 480 ? 39.407 -7.476 14.658 1.00 22.67 480 THR A C 1
ATOM 3698 O O . THR A 1 480 ? 40.321 -7.434 15.468 1.00 22.67 480 THR A O 1
ATOM 3701 N N . LEU A 1 481 ? 39.468 -8.261 13.569 1.00 22.92 481 LEU A N 1
ATOM 3702 C CA . LEU A 1 481 ? 40.726 -8.527 12.852 1.00 22.92 481 LEU A CA 1
ATOM 3703 C C . LEU A 1 481 ? 40.477 -8.970 11.397 1.00 22.92 481 LEU A C 1
ATOM 3705 O O . LEU A 1 481 ? 39.964 -10.045 11.105 1.00 22.92 481 LEU A O 1
ATOM 3709 N N . LYS A 1 482 ? 40.887 -8.095 10.473 1.00 22.66 482 LYS A N 1
ATOM 3710 C CA . LYS A 1 482 ? 41.127 -8.345 9.047 1.00 22.66 482 LYS A CA 1
ATOM 3711 C C . LYS A 1 482 ? 42.630 -8.633 8.905 1.00 22.66 482 LYS A C 1
ATOM 3713 O O . LYS A 1 482 ? 43.405 -7.745 9.245 1.00 22.66 482 LYS A O 1
ATOM 3718 N N . ARG A 1 483 ? 43.012 -9.783 8.323 1.00 25.55 483 ARG A N 1
ATOM 3719 C CA . ARG A 1 483 ? 44.114 -10.009 7.342 1.00 25.55 483 ARG A CA 1
ATOM 3720 C C . ARG A 1 483 ? 44.941 -11.290 7.562 1.00 25.55 483 ARG A C 1
ATOM 3722 O O . ARG A 1 483 ? 45.531 -11.495 8.608 1.00 25.55 483 ARG A O 1
ATOM 3729 N N . ARG A 1 484 ? 45.121 -11.963 6.413 1.00 25.66 484 ARG A N 1
ATOM 3730 C CA . ARG A 1 484 ? 46.291 -12.713 5.913 1.00 25.66 484 ARG A CA 1
ATOM 3731 C C . ARG A 1 484 ? 46.621 -14.068 6.542 1.00 25.66 484 ARG A C 1
ATOM 3733 O O . ARG A 1 484 ? 47.284 -14.160 7.562 1.00 25.66 484 ARG A O 1
ATOM 3740 N N . TRP A 1 485 ? 46.304 -15.108 5.771 1.00 25.86 485 TRP A N 1
ATOM 3741 C CA . TRP A 1 485 ? 47.031 -16.373 5.770 1.00 25.86 485 TRP A CA 1
ATOM 3742 C C . TRP A 1 485 ? 48.243 -16.294 4.837 1.00 25.86 485 TRP A C 1
ATOM 3744 O O . TRP A 1 485 ? 48.174 -15.718 3.747 1.00 25.86 485 TRP A O 1
ATOM 3754 N N . GLY A 1 486 ? 49.363 -16.812 5.339 1.00 24.53 486 GLY A N 1
ATOM 3755 C CA . GLY A 1 486 ? 50.696 -16.711 4.766 1.00 24.53 486 GLY A CA 1
ATOM 3756 C C . GLY A 1 486 ? 51.043 -17.807 3.760 1.00 24.53 486 GLY A C 1
ATOM 3757 O O . GLY A 1 486 ? 50.475 -18.894 3.748 1.00 24.53 486 GLY A O 1
ATOM 3758 N N . ARG A 1 487 ? 52.041 -17.477 2.938 1.00 26.23 487 ARG A N 1
ATOM 3759 C CA . ARG A 1 487 ? 52.905 -18.416 2.221 1.00 26.23 487 ARG A CA 1
ATOM 3760 C C . ARG A 1 487 ? 54.120 -18.747 3.092 1.00 26.23 487 ARG A C 1
ATOM 3762 O O . ARG A 1 487 ? 54.633 -17.871 3.782 1.00 26.23 487 ARG A O 1
ATOM 3769 N N . GLY A 1 488 ? 54.639 -19.955 2.930 1.00 23.50 488 GLY A N 1
ATOM 3770 C CA . GLY A 1 488 ? 56.025 -20.341 3.196 1.00 23.50 488 GLY A CA 1
ATOM 3771 C C . GLY A 1 488 ? 56.297 -21.721 2.575 1.00 23.50 488 GLY A C 1
ATOM 3772 O O . GLY A 1 488 ? 55.328 -22.374 2.179 1.00 23.50 488 GLY A O 1
ATOM 3773 N N . PRO A 1 489 ? 57.553 -22.205 2.512 1.00 37.94 489 PRO A N 1
ATOM 3774 C CA . PRO A 1 489 ? 58.833 -21.531 2.754 1.00 37.94 489 PRO A CA 1
ATOM 3775 C C . PRO A 1 489 ? 59.774 -21.544 1.521 1.00 37.94 489 PRO A C 1
ATOM 3777 O O . PRO A 1 489 ? 59.513 -22.203 0.519 1.00 37.94 489 PRO A O 1
ATOM 3780 N N . GLY A 1 490 ? 60.850 -20.751 1.590 1.00 25.08 490 GLY A N 1
ATOM 3781 C CA . GLY A 1 490 ? 61.766 -20.456 0.482 1.00 25.08 490 GLY A CA 1
ATOM 3782 C C . GLY A 1 490 ? 63.029 -21.316 0.363 1.00 25.08 490 GLY A C 1
ATOM 3783 O O . GLY A 1 490 ? 63.178 -22.325 1.047 1.00 25.08 490 GLY A O 1
ATOM 3784 N N . ARG A 1 491 ? 63.957 -20.844 -0.487 1.00 22.30 491 ARG A N 1
ATOM 3785 C CA . ARG A 1 491 ? 65.412 -21.101 -0.473 1.00 22.30 491 ARG A CA 1
ATOM 3786 C C . ARG A 1 491 ? 66.171 -19.918 -1.114 1.00 22.30 491 ARG A C 1
ATOM 3788 O O . ARG A 1 491 ? 65.726 -19.455 -2.155 1.00 22.30 491 ARG A O 1
ATOM 3795 N N . LEU A 1 492 ? 67.245 -19.487 -0.418 1.00 24.14 492 LEU A N 1
ATOM 3796 C CA . LEU A 1 492 ? 68.612 -19.020 -0.807 1.00 24.14 492 LEU A CA 1
ATOM 3797 C C . LEU A 1 492 ? 68.826 -18.314 -2.163 1.00 24.14 492 LEU A C 1
ATOM 3799 O O . LEU A 1 492 ? 68.196 -18.685 -3.136 1.00 24.14 492 LEU A O 1
ATOM 3803 N N . ALA A 1 493 ? 69.794 -17.430 -2.417 1.00 23.64 493 ALA A N 1
ATOM 3804 C CA . ALA A 1 493 ? 70.880 -16.673 -1.761 1.00 23.64 493 ALA A CA 1
ATOM 3805 C C . ALA A 1 493 ? 71.340 -15.692 -2.883 1.00 23.64 493 ALA A C 1
ATOM 3807 O O . ALA A 1 493 ? 71.174 -16.027 -4.056 1.00 23.64 493 ALA A O 1
ATOM 3808 N N . VAL A 1 494 ? 71.754 -14.448 -2.656 1.00 30.28 494 VAL A N 1
ATOM 3809 C CA . VAL A 1 494 ? 73.049 -13.907 -2.193 1.00 30.28 494 VAL A CA 1
ATOM 3810 C C . VAL A 1 494 ? 72.828 -12.401 -2.061 1.00 30.28 494 VAL A C 1
ATOM 3812 O O . VAL A 1 494 ? 72.088 -11.863 -2.920 1.00 30.28 494 VAL A O 1
#